Protein AF-0000000069954901 (afdb_homodimer)

Secondary structure (DSSP, 8-state):
-PPEEEE-TT-HHHHHHHHHHHHHT---EEEE--GGGTGGGSHHHHHH-TT--S-EEEETTEEEESHHHHHHHHHHHH-GGGHHHHS--SHHHHHHHHHHHHHIIIIIHHHHHHHHHHHHHS---S--HHHHHHHHHHHHHHHHHTTT-SSSSSSS--HHHHHHHHHHHHHTTTS---TTT-HHHHHHHHHHTTSHHIIIIIHHHHHHHHHHHHHHHHHHT-/-PPEEEE-TT-HHHHHHHHHHHHHT---EEEE--GGGTGGGSHHHHHH-TT--S-EEEETTEEEESHHHHHHHHHHHH-GGGHHHHS--SHHHHHHHHHHHHHIIIIIHHHHHHHHHHHHHS---S--HHHHHHHHHHHHHHHHHTTT-SSSSSSS--HHHHHHHHHHHHHTTTS---TTT-HHHHHHHHHHTTSHHIIIIIHHHHHHHHHHHHHHHHHHT-

Sequence (444 aa):
MAPLLFKIDLSPPANAVRMLADIIGLELELKDVEFLKEEHKSPEYMKLNPEGVVPTLVDDGFSLGESHAIMIYMVSKYGGDKSELLYPSDLRTRAVVNQVLFFDASVLFVKNKNISKATIFDGLKAPTERHLADLEEAFDMLERFLTRNSYVAADHLTIADLSISCTLTFSLLIKELDTEKHPRIDAWYKKMQQEPSYKKIAVPGRLAAKQTLDYFRQKNNQMAPLLFKIDLSPPANAVRMLADIIGLELELKDVEFLKEEHKSPEYMKLNPEGVVPTLVDDGFSLGESHAIMIYMVSKYGGDKSELLYPSDLRTRAVVNQVLFFDASVLFVKNKNISKATIFDGLKAPTERHLADLEEAFDMLERFLTRNSYVAADHLTIADLSISCTLTFSLLIKELDTEKHPRIDAWYKKMQQEPSYKKIAVPGRLAAKQTLDYFRQKNNQ

InterPro domains:
  IPR004045 Glutathione S-transferase, N-terminal [PF02798] (6-74)
  IPR004045 Glutathione S-transferase, N-terminal [PS50404] (1-82)
  IPR010987 Glutathione S-transferase, C-terminal-like [PS50405] (90-216)
  IPR036249 Thioredoxin-like superfamily [SSF52833] (4-88)
  IPR036282 Glutathione S-transferase, C-terminal domain superfamily [SSF47616] (73-201)
  IPR040079 Glutathione transferase family [SFLDS00019] (4-213)

Organism: Trichoplusia ni (NCBI:txid7111)

pLDDT: mean 97.93, std 1.49, range [88.75, 99.0]

Foldseek 3Di:
DAKEKEDDQLDLLSLLLQLLCVVQVGDYHYDYAPVVVLSLVDPVNCVLPVVSDDTWIDDPNHIDDDSVVSSLVCCVPRNVPCSCVAQNPPPQLNVLLVVLSVLLVPQLQVLLCVQLCCLQPVLDLADDPVSQVSNVVSLVVQLVCLVVELESRHVHHYSSRSSVLLSVLSVCLRPPDPCVSRVSCVNNNVVVCPDPSCVVRSVVSSVVNNVSSVVSSVVSVD/DAKEKEDDQLDLLSLLLVLLCVVQVGDYHYDYAPVVVLSLVDPVNCVLPVVSDDTWIDDPNHIDDDSVVSSLVCCVPRNVPCSCVAQNPPPQLNVLLVVLSVLLVPQLQVLLCVQLCCLQPVLDLADDPVSQVSNVVSLVVQLVCLVVELESRHVHHYSSRSSVLLSVLSVCLRPPDPCVSRVSCVNNNVVVCPDPSCVVRSVVSSVVNNVSSVVSSVVSVD

Nearest PDB structures (foldseek):
  7ebt-assembly2_B  TM=9.296E-01  e=6.807E-16  Aedes aegypti
  6tk8-assembly1_AAA-2  TM=8.566E-01  e=2.110E-12  Alopecurus myosuroides
  7odm-assembly1_AAA-2  TM=8.593E-01  e=6.344E-12  Alopecurus myosuroides
  4ri7-assembly1_B  TM=8.192E-01  e=2.436E-12  Populus tremula x Populus tremuloides
  6nv6-assembly2_B  TM=8.492E-01  e=1.357E-10  Xanthomonas citri pv. citri str. 306

Radius of gyration: 20.75 Å; Cα contacts (8 Å, |Δi|>4): 718; chains: 2; bounding box: 60×54×51 Å

Structure (mmCIF, N/CA/C/O backbone):
data_AF-0000000069954901-model_v1
#
loop_
_entity.id
_entity.type
_entity.pdbx_description
1 polymer 'Glutathione S-transferase 1-like'
#
loop_
_atom_site.group_PDB
_atom_site.id
_atom_site.type_symbol
_atom_site.label_atom_id
_atom_site.label_alt_id
_atom_site.label_comp_id
_atom_site.label_asym_id
_atom_site.label_entity_id
_atom_site.label_seq_id
_atom_site.pdbx_PDB_ins_code
_atom_site.Cartn_x
_atom_site.Cartn_y
_atom_site.Cartn_z
_atom_site.occupancy
_atom_site.B_iso_or_equiv
_atom_site.auth_seq_id
_atom_site.auth_comp_id
_atom_site.auth_asym_id
_atom_site.auth_atom_id
_atom_site.pdbx_PDB_model_num
ATOM 1 N N . MET A 1 1 ? 13.977 -26.375 5.211 1 89 1 MET A N 1
ATOM 2 C CA . MET A 1 1 ? 12.547 -26.594 5.418 1 89 1 MET A CA 1
ATOM 3 C C . MET A 1 1 ? 11.719 -25.641 4.562 1 89 1 MET A C 1
ATOM 5 O O . MET A 1 1 ? 12.133 -24.516 4.293 1 89 1 MET A O 1
ATOM 9 N N . ALA A 1 2 ? 10.617 -26.125 4.086 1 97.38 2 ALA A N 1
ATOM 10 C CA . ALA A 1 2 ? 9.734 -25.297 3.271 1 97.38 2 ALA A CA 1
ATOM 11 C C . ALA A 1 2 ? 9.141 -24.156 4.098 1 97.38 2 ALA A C 1
ATOM 13 O O . ALA A 1 2 ? 8.773 -24.359 5.258 1 97.38 2 ALA A O 1
ATOM 14 N N . PRO A 1 3 ? 9.094 -22.953 3.57 1 98.75 3 PRO A N 1
ATOM 15 C CA . PRO A 1 3 ? 8.43 -21.875 4.305 1 98.75 3 PRO A CA 1
ATOM 16 C C . PRO A 1 3 ? 6.969 -22.188 4.625 1 98.75 3 PRO A C 1
ATOM 18 O O . PRO A 1 3 ? 6.305 -22.891 3.863 1 98.75 3 PRO A O 1
ATOM 21 N N . LEU A 1 4 ? 6.527 -21.656 5.703 1 98.88 4 LEU A N 1
ATOM 22 C CA . LEU A 1 4 ? 5.145 -21.797 6.145 1 98.88 4 LEU A CA 1
ATOM 23 C C . LEU A 1 4 ? 4.336 -20.547 5.816 1 98.88 4 LEU A C 1
ATOM 25 O O . LEU A 1 4 ? 4.773 -19.422 6.09 1 98.88 4 LEU A O 1
ATOM 29 N N . LEU A 1 5 ? 3.189 -20.75 5.18 1 98.88 5 LEU A N 1
ATOM 30 C CA . LEU A 1 5 ? 2.291 -19.641 4.879 1 98.88 5 LEU A CA 1
ATOM 31 C C . LEU A 1 5 ? 0.964 -19.797 5.613 1 98.88 5 LEU A C 1
ATOM 33 O O . LEU A 1 5 ? 0.237 -20.766 5.387 1 98.88 5 LEU A O 1
ATOM 37 N N . PHE A 1 6 ? 0.677 -18.859 6.523 1 98.88 6 PHE A N 1
ATOM 38 C CA . PHE A 1 6 ? -0.659 -18.734 7.098 1 98.88 6 PHE A CA 1
ATOM 39 C C . PHE A 1 6 ? -1.603 -18.047 6.113 1 98.88 6 PHE A C 1
ATOM 41 O O . PHE A 1 6 ? -1.305 -16.953 5.613 1 98.88 6 PHE A O 1
ATOM 48 N N . LYS A 1 7 ? -2.729 -18.688 5.859 1 98.62 7 LYS A N 1
ATOM 49 C CA . LYS A 1 7 ? -3.604 -18.156 4.816 1 98.62 7 LYS A CA 1
ATOM 50 C C . LYS A 1 7 ? -5.051 -18.594 5.043 1 98.62 7 LYS A C 1
ATOM 52 O O . LYS A 1 7 ? -5.34 -19.344 5.973 1 98.62 7 LYS A O 1
ATOM 57 N N . ILE A 1 8 ? -5.938 -18 4.305 1 98 8 ILE A N 1
ATOM 58 C CA . ILE A 1 8 ? -7.277 -18.516 4.035 1 98 8 ILE A CA 1
ATOM 59 C C . ILE A 1 8 ? -7.539 -18.5 2.529 1 98 8 ILE A C 1
ATOM 61 O O . ILE A 1 8 ? -7.012 -17.656 1.808 1 98 8 ILE A O 1
ATOM 65 N N . ASP A 1 9 ? -8.328 -19.312 2.08 1 96.94 9 ASP A N 1
ATOM 66 C CA . ASP A 1 9 ? -8.438 -19.562 0.646 1 96.94 9 ASP A CA 1
ATOM 67 C C . ASP A 1 9 ? -9.109 -18.391 -0.067 1 96.94 9 ASP A C 1
ATOM 69 O O . ASP A 1 9 ? -8.797 -18.109 -1.226 1 96.94 9 ASP A O 1
ATOM 73 N N . LEU A 1 10 ? -10.023 -17.75 0.605 1 97.5 10 LEU A N 1
ATOM 74 C CA . LEU A 1 10 ? -10.789 -16.703 -0.067 1 97.5 10 LEU A CA 1
ATOM 75 C C . LEU A 1 10 ? -9.961 -15.43 -0.199 1 97.5 10 LEU A C 1
ATOM 77 O O . LEU A 1 10 ? -10.375 -14.492 -0.879 1 97.5 10 LEU A O 1
ATOM 81 N N . SER A 1 11 ? -8.781 -15.328 0.435 1 98.25 11 SER A N 1
ATOM 82 C CA . SER A 1 11 ? -7.988 -14.109 0.509 1 98.25 11 SER A CA 1
ATOM 83 C C . SER A 1 11 ? -7.234 -13.859 -0.793 1 98.25 11 SER A C 1
ATOM 85 O O . SER A 1 11 ? -6.328 -14.617 -1.147 1 98.25 11 SER A O 1
ATOM 87 N N . PRO A 1 12 ? -7.512 -12.742 -1.473 1 98.81 12 PRO A N 1
ATOM 88 C CA . PRO A 1 12 ? -6.762 -12.422 -2.689 1 98.81 12 PRO A CA 1
ATOM 89 C C . PRO A 1 12 ? -5.266 -12.242 -2.432 1 98.81 12 PRO A C 1
ATOM 91 O O . PRO A 1 12 ? -4.441 -12.797 -3.162 1 98.81 12 PRO A O 1
ATOM 94 N N . PRO A 1 13 ? -4.887 -11.531 -1.352 1 98.88 13 PRO A N 1
ATOM 95 C CA . PRO A 1 13 ? -3.457 -11.391 -1.07 1 98.88 13 PRO A CA 1
ATOM 96 C C . PRO A 1 13 ? -2.768 -12.734 -0.849 1 98.88 13 PRO A C 1
ATOM 98 O O . PRO A 1 13 ? -1.65 -12.945 -1.329 1 98.88 13 PRO A O 1
ATOM 101 N N . ALA A 1 14 ? -3.383 -13.633 -0.147 1 98.88 14 ALA A N 1
ATOM 102 C CA . ALA A 1 14 ? -2.789 -14.945 0.088 1 98.88 14 ALA A CA 1
ATOM 103 C C . ALA A 1 14 ? -2.66 -15.734 -1.215 1 98.88 14 ALA A C 1
ATOM 105 O O . ALA A 1 14 ? -1.68 -16.453 -1.419 1 98.88 14 ALA A O 1
ATOM 106 N N . ASN A 1 15 ? -3.664 -15.617 -2.049 1 98.94 15 ASN A N 1
ATOM 107 C CA . ASN A 1 15 ? -3.648 -16.328 -3.316 1 98.94 15 ASN A CA 1
ATOM 108 C C . ASN A 1 15 ? -2.564 -15.805 -4.25 1 98.94 15 ASN A C 1
ATOM 110 O O . ASN A 1 15 ? -1.961 -16.562 -5.008 1 98.94 15 ASN A O 1
ATOM 114 N N . ALA A 1 16 ? -2.338 -14.508 -4.25 1 98.94 16 ALA A N 1
ATOM 115 C CA . ALA A 1 16 ? -1.255 -13.938 -5.051 1 98.94 16 ALA A CA 1
ATOM 116 C C . ALA A 1 16 ? 0.095 -14.516 -4.637 1 98.94 16 ALA A C 1
ATOM 118 O O . ALA A 1 16 ? 0.918 -14.852 -5.488 1 98.94 16 ALA A O 1
ATOM 119 N N . VAL A 1 17 ? 0.329 -14.648 -3.311 1 98.94 17 VAL A N 1
ATOM 120 C CA . VAL A 1 17 ? 1.563 -15.227 -2.789 1 98.94 17 VAL A CA 1
ATOM 121 C C . VAL A 1 17 ? 1.688 -16.672 -3.242 1 98.94 17 VAL A C 1
ATOM 123 O O . VAL A 1 17 ? 2.76 -17.109 -3.678 1 98.94 17 VAL A O 1
ATOM 126 N N . ARG A 1 18 ? 0.613 -17.422 -3.182 1 98.94 18 ARG A N 1
ATOM 127 C CA . ARG A 1 18 ? 0.619 -18.828 -3.564 1 98.94 18 ARG A CA 1
ATOM 128 C C . ARG A 1 18 ? 0.845 -18.984 -5.066 1 98.94 18 ARG A C 1
ATOM 130 O O . ARG A 1 18 ? 1.522 -19.906 -5.5 1 98.94 18 ARG A O 1
ATOM 137 N N . MET A 1 19 ? 0.213 -18.078 -5.875 1 98.94 19 MET A N 1
ATOM 138 C CA . MET A 1 19 ? 0.464 -18.125 -7.312 1 98.94 19 MET A CA 1
ATOM 139 C C . MET A 1 19 ? 1.948 -17.922 -7.613 1 98.94 19 MET A C 1
ATOM 141 O O . MET A 1 19 ? 2.516 -18.641 -8.438 1 98.94 19 MET A O 1
ATOM 145 N N . LEU A 1 20 ? 2.566 -16.938 -6.941 1 98.94 20 LEU A N 1
ATOM 146 C CA . LEU A 1 20 ? 3.994 -16.719 -7.137 1 98.94 20 LEU A CA 1
ATOM 147 C C . LEU A 1 20 ? 4.793 -17.969 -6.781 1 98.94 20 LEU A C 1
ATOM 149 O O . LEU A 1 20 ? 5.68 -18.375 -7.531 1 98.94 20 LEU A O 1
ATOM 153 N N . ALA A 1 21 ? 4.504 -18.578 -5.621 1 98.94 21 ALA A N 1
ATOM 154 C CA . ALA A 1 21 ? 5.203 -19.781 -5.199 1 98.94 21 ALA A CA 1
ATOM 155 C C . ALA A 1 21 ? 5.102 -20.875 -6.262 1 98.94 21 ALA A C 1
ATOM 157 O O . ALA A 1 21 ? 6.094 -21.547 -6.578 1 98.94 21 ALA A O 1
ATOM 158 N N . ASP A 1 22 ? 3.928 -21.047 -6.766 1 98.88 22 ASP A N 1
ATOM 159 C CA . ASP A 1 22 ? 3.688 -22.047 -7.801 1 98.88 22 ASP A CA 1
ATOM 160 C C . ASP A 1 22 ? 4.543 -21.781 -9.039 1 98.88 22 ASP A C 1
ATOM 162 O O . ASP A 1 22 ? 5.164 -22.688 -9.578 1 98.88 22 ASP A O 1
ATOM 166 N N . ILE A 1 23 ? 4.617 -20.594 -9.5 1 98.81 23 ILE A N 1
ATOM 167 C CA . ILE A 1 23 ? 5.301 -20.203 -10.727 1 98.81 23 ILE A CA 1
ATOM 168 C C . ILE A 1 23 ? 6.809 -20.406 -10.562 1 98.81 23 ILE A C 1
ATOM 170 O O . ILE A 1 23 ? 7.48 -20.859 -11.492 1 98.81 23 ILE A O 1
ATOM 174 N N . ILE A 1 24 ? 7.344 -20.109 -9.375 1 98.69 24 ILE A N 1
ATOM 175 C CA . ILE A 1 24 ? 8.789 -20.172 -9.211 1 98.69 24 ILE A CA 1
ATOM 176 C C . ILE A 1 24 ? 9.188 -21.562 -8.695 1 98.69 24 ILE A C 1
ATOM 178 O O . ILE A 1 24 ? 10.359 -21.812 -8.438 1 98.69 24 ILE A O 1
ATOM 182 N N . GLY A 1 25 ? 8.188 -22.422 -8.414 1 98.5 25 GLY A N 1
ATOM 183 C CA . GLY A 1 25 ? 8.453 -23.781 -7.996 1 98.5 25 GLY A CA 1
ATOM 184 C C . GLY A 1 25 ? 8.836 -23.891 -6.531 1 98.5 25 GLY A C 1
ATOM 185 O O . GLY A 1 25 ? 9.602 -24.781 -6.152 1 98.5 25 GLY A O 1
ATOM 186 N N . LEU A 1 26 ? 8.383 -23 -5.707 1 98.75 26 LEU A N 1
ATOM 187 C CA . LEU A 1 26 ? 8.664 -23.016 -4.277 1 98.75 26 LEU A CA 1
ATOM 188 C C . LEU A 1 26 ? 7.578 -23.781 -3.52 1 98.75 26 LEU A C 1
ATOM 190 O O . LEU A 1 26 ? 6.406 -23.375 -3.553 1 98.75 26 LEU A O 1
ATOM 194 N N . GLU A 1 27 ? 7.895 -24.766 -2.902 1 98.5 27 GLU A N 1
ATOM 195 C CA . GLU A 1 27 ? 6.957 -25.484 -2.047 1 98.5 27 GLU A CA 1
ATOM 196 C C . GLU A 1 27 ? 6.688 -24.719 -0.757 1 98.5 27 GLU A C 1
ATOM 198 O O . GLU A 1 27 ? 7.617 -24.25 -0.104 1 98.5 27 GLU A O 1
ATOM 203 N N . LEU A 1 28 ? 5.434 -24.594 -0.429 1 98.81 28 LEU A N 1
ATOM 204 C CA . LEU A 1 28 ? 5.012 -23.969 0.82 1 98.81 28 LEU A CA 1
ATOM 205 C C . LEU A 1 28 ? 4.281 -24.969 1.711 1 98.81 28 LEU A C 1
ATOM 207 O O . LEU A 1 28 ? 3.508 -25.797 1.221 1 98.81 28 LEU A O 1
ATOM 211 N N . GLU A 1 29 ? 4.609 -24.906 2.957 1 98.81 29 GLU A N 1
ATOM 212 C CA . GLU A 1 29 ? 3.666 -25.453 3.934 1 98.81 29 GLU A CA 1
ATOM 213 C C . GLU A 1 29 ? 2.52 -24.484 4.191 1 98.81 29 GLU A C 1
ATOM 215 O O . GLU A 1 29 ? 2.75 -23.297 4.438 1 98.81 29 GLU A O 1
ATOM 220 N N . LEU A 1 30 ? 1.324 -24.969 4.062 1 98.69 30 LEU A N 1
ATOM 221 C CA . LEU A 1 30 ? 0.167 -24.094 4.195 1 98.69 30 LEU A CA 1
ATOM 222 C C . LEU A 1 30 ? -0.569 -24.359 5.504 1 98.69 30 LEU A C 1
ATOM 224 O O . LEU A 1 30 ? -0.759 -25.5 5.891 1 98.69 30 LEU A O 1
ATOM 228 N N . LYS A 1 31 ? -0.91 -23.375 6.195 1 98.44 31 LYS A N 1
ATOM 229 C CA . LYS A 1 31 ? -1.733 -23.453 7.398 1 98.44 31 LYS A CA 1
ATOM 230 C C . LYS A 1 31 ? -2.932 -22.516 7.301 1 98.44 31 LYS A C 1
ATOM 232 O O . LYS A 1 31 ? -2.766 -21.297 7.141 1 98.44 31 LYS A O 1
ATOM 237 N N . ASP A 1 32 ? -4.109 -23.047 7.402 1 98.31 32 ASP A N 1
ATOM 238 C CA . ASP A 1 32 ? -5.328 -22.25 7.414 1 98.31 32 ASP A CA 1
ATOM 239 C C . ASP A 1 32 ? -5.531 -21.562 8.766 1 98.31 32 ASP A C 1
ATOM 241 O O . ASP A 1 32 ? -5.34 -22.188 9.812 1 98.31 32 ASP A O 1
ATOM 245 N N . VAL A 1 33 ? -5.859 -20.312 8.703 1 97.88 33 VAL A N 1
ATOM 246 C CA . VAL A 1 33 ? -6.184 -19.547 9.898 1 97.88 33 VAL A CA 1
ATOM 247 C C . VAL A 1 33 ? -7.688 -19.578 10.148 1 97.88 33 VAL A C 1
ATOM 249 O O . VAL A 1 33 ? -8.477 -19.406 9.211 1 97.88 33 VAL A O 1
ATOM 252 N N . GLU A 1 34 ? -8.141 -19.844 11.391 1 95.88 34 GLU A N 1
ATOM 253 C CA . GLU A 1 34 ? -9.555 -19.75 11.758 1 95.88 34 GLU A CA 1
ATOM 254 C C . GLU A 1 34 ? -9.992 -18.297 11.891 1 95.88 34 GLU A C 1
ATOM 256 O O . GLU A 1 34 ? -10.195 -17.812 13.008 1 95.88 34 GLU A O 1
ATOM 261 N N . PHE A 1 35 ? -10.344 -17.75 10.844 1 91.31 35 PHE A N 1
ATOM 262 C CA . PHE A 1 35 ? -10.547 -16.312 10.734 1 91.31 35 PHE A CA 1
ATOM 263 C C . PHE A 1 35 ? -11.789 -15.875 11.5 1 91.31 35 PHE A C 1
ATOM 265 O O . PHE A 1 35 ? -11.781 -14.844 12.172 1 91.31 35 PHE A O 1
ATOM 272 N N . LEU A 1 36 ? -12.867 -16.641 11.422 1 89.62 36 LEU A N 1
ATOM 273 C CA . LEU A 1 36 ? -14.117 -16.281 12.086 1 89.62 36 LEU A CA 1
ATOM 274 C C . LEU A 1 36 ? -13.969 -16.375 13.602 1 89.62 36 LEU A C 1
ATOM 276 O O . LEU A 1 36 ? -14.727 -15.742 14.336 1 89.62 36 LEU A O 1
ATOM 280 N N . LYS A 1 37 ? -12.977 -17.172 14.102 1 93.88 37 LYS A N 1
ATOM 281 C CA . LYS A 1 37 ? -12.68 -17.266 15.531 1 93.88 37 LYS A CA 1
ATOM 282 C C . LYS A 1 37 ? -11.594 -16.266 15.93 1 93.88 37 LYS A C 1
ATOM 284 O O . LYS A 1 37 ? -11.094 -16.297 17.062 1 93.88 37 LYS A O 1
ATOM 289 N N . GLU A 1 38 ? -11.086 -15.508 14.945 1 93.69 38 GLU A N 1
ATOM 290 C CA . GLU A 1 38 ? -10.125 -14.422 15.125 1 93.69 38 GLU A CA 1
ATOM 291 C C . GLU A 1 38 ? -8.766 -14.961 15.562 1 93.69 38 GLU A C 1
ATOM 293 O O . GLU A 1 38 ? -8.086 -14.352 16.391 1 93.69 38 GLU A O 1
ATOM 298 N N . GLU A 1 39 ? -8.422 -16.094 15.07 1 96.75 39 GLU A N 1
ATOM 299 C CA . GLU A 1 39 ? -7.105 -16.672 15.352 1 96.75 39 GLU A CA 1
ATOM 300 C C . GLU A 1 39 ? -5.996 -15.688 14.969 1 96.75 39 GLU A C 1
ATOM 302 O O . GLU A 1 39 ? -4.961 -15.625 15.641 1 96.75 39 GLU A O 1
ATOM 307 N N . HIS A 1 40 ? -6.195 -14.891 13.93 1 95.75 40 HIS A N 1
ATOM 308 C CA . HIS A 1 40 ? -5.215 -13.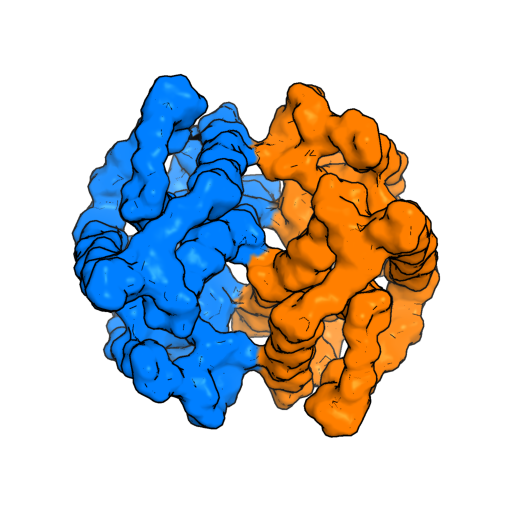93 13.438 1 95.75 40 HIS A CA 1
ATOM 309 C C . HIS A 1 40 ? -5.059 -12.758 14.398 1 95.75 40 HIS A C 1
ATOM 311 O O . HIS A 1 40 ? -4.184 -11.914 14.219 1 95.75 40 HIS A O 1
ATOM 317 N N . LYS A 1 41 ? -5.828 -12.742 15.461 1 95.81 41 LYS A N 1
ATOM 318 C CA . LYS A 1 41 ? -5.738 -11.688 16.469 1 95.81 41 LYS A CA 1
ATOM 319 C C . LYS A 1 41 ? -5.203 -12.234 17.781 1 95.81 41 LYS A C 1
ATOM 321 O O . LYS A 1 41 ? -5.062 -11.492 18.766 1 95.81 41 LYS A O 1
ATOM 326 N N . SER A 1 42 ? -4.906 -13.5 17.844 1 96.94 42 SER A N 1
ATOM 327 C CA . SER A 1 42 ? -4.336 -14.078 19.062 1 96.94 42 SER A CA 1
ATOM 328 C C . SER A 1 42 ? -2.961 -13.5 19.359 1 96.94 42 SER A C 1
ATOM 330 O O . SER A 1 42 ? -2.258 -13.055 18.453 1 96.94 42 SER A O 1
ATOM 332 N N . PRO A 1 43 ? -2.574 -13.508 20.625 1 96.06 43 PRO A N 1
ATOM 333 C CA . PRO A 1 43 ? -1.238 -13.023 20.984 1 96.06 43 PRO A CA 1
ATOM 334 C C . PRO A 1 43 ? -0.125 -13.75 20.234 1 96.06 43 PRO A C 1
ATOM 336 O O . PRO A 1 43 ? 0.855 -13.125 19.812 1 96.06 43 PRO A O 1
ATOM 339 N N . GLU A 1 44 ? -0.285 -15 20.047 1 96.38 44 GLU A N 1
ATOM 340 C CA . GLU A 1 44 ? 0.724 -15.789 19.359 1 96.38 44 GLU A CA 1
ATOM 341 C C . GLU A 1 44 ? 0.853 -15.367 17.891 1 96.38 44 GLU A C 1
ATOM 343 O O . GLU A 1 44 ? 1.964 -15.227 17.375 1 96.38 44 GLU A O 1
ATOM 348 N N . TYR A 1 45 ? -0.283 -15.195 17.234 1 97.62 45 TYR A N 1
ATOM 349 C CA . TYR A 1 45 ? -0.26 -14.789 15.836 1 97.62 45 TYR A CA 1
ATOM 350 C C . TYR A 1 45 ? 0.263 -13.367 15.688 1 97.62 45 TYR A C 1
ATOM 352 O O . TYR A 1 45 ? 1.003 -13.07 14.742 1 97.62 45 TYR A O 1
ATOM 360 N N . MET A 1 46 ? -0.081 -12.523 16.641 1 96.31 46 MET A N 1
ATOM 361 C CA . MET A 1 46 ? 0.31 -11.117 16.578 1 96.31 46 MET A CA 1
ATOM 362 C C . MET A 1 46 ? 1.814 -10.961 16.766 1 96.31 46 MET A C 1
ATOM 364 O O . MET A 1 46 ? 2.4 -9.961 16.344 1 96.31 46 MET A O 1
ATOM 368 N N . LYS A 1 47 ? 2.471 -11.906 17.344 1 95.56 47 LYS A N 1
ATOM 369 C CA . LYS A 1 47 ? 3.928 -11.914 17.438 1 95.56 47 LYS A CA 1
ATOM 370 C C . LYS A 1 47 ? 4.57 -12.18 16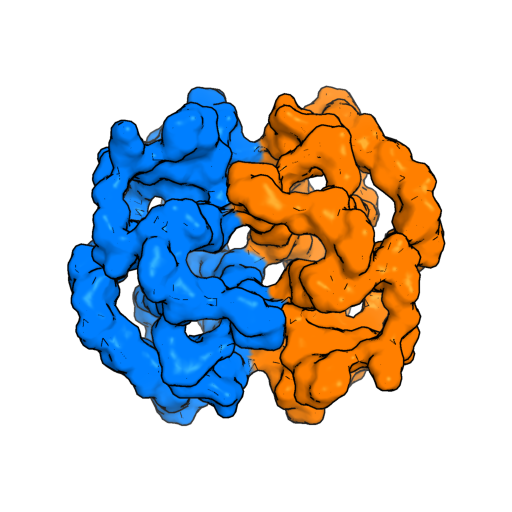.078 1 95.56 47 LYS A C 1
ATOM 372 O O . LYS A 1 47 ? 5.684 -11.719 15.812 1 95.56 47 LYS A O 1
ATOM 377 N N . LEU A 1 48 ? 3.832 -12.914 15.234 1 97.25 48 LEU A N 1
ATOM 378 C CA . LEU A 1 48 ? 4.324 -13.227 13.898 1 97.25 48 LEU A CA 1
ATOM 379 C C . LEU A 1 48 ? 4.086 -12.062 12.945 1 97.25 48 LEU A C 1
ATOM 381 O O . LEU A 1 48 ? 4.922 -11.773 12.086 1 97.25 48 LEU A O 1
ATOM 385 N N . ASN A 1 49 ? 2.975 -11.391 13.117 1 98.06 49 ASN A N 1
ATOM 386 C CA . ASN A 1 49 ? 2.523 -10.336 12.219 1 98.06 49 ASN A CA 1
ATOM 387 C C . ASN A 1 49 ? 1.913 -9.172 12.984 1 98.06 49 ASN A C 1
ATOM 389 O O . ASN A 1 49 ? 0.754 -9.234 13.398 1 98.06 49 ASN A O 1
ATOM 393 N N . PRO A 1 50 ? 2.619 -8.047 13.039 1 97.62 50 PRO A N 1
ATOM 394 C CA . PRO A 1 50 ? 2.166 -6.895 13.82 1 97.62 50 PRO A CA 1
ATOM 395 C C . PRO A 1 50 ? 0.795 -6.387 13.375 1 97.62 50 PRO A C 1
ATOM 397 O O . PRO A 1 50 ? 0.09 -5.742 14.156 1 97.62 50 PRO A O 1
ATOM 400 N N . GLU A 1 51 ? 0.387 -6.664 12.133 1 97.88 51 GLU A N 1
ATOM 401 C CA . GLU A 1 51 ? -0.89 -6.172 11.625 1 97.88 51 GLU A CA 1
ATOM 402 C C . GLU A 1 51 ? -2.016 -7.164 11.906 1 97.88 51 GLU A C 1
ATOM 404 O O . GLU A 1 51 ? -3.193 -6.824 11.789 1 97.88 51 GLU A O 1
ATOM 409 N N . GLY A 1 52 ? -1.689 -8.406 12.25 1 97.62 52 GLY A N 1
ATOM 410 C CA . GLY A 1 52 ? -2.695 -9.406 12.57 1 97.62 52 GLY A CA 1
ATOM 411 C C . GLY A 1 52 ? -3.621 -9.719 11.414 1 97.62 52 GLY A C 1
ATOM 412 O O . GLY A 1 52 ? -4.84 -9.789 11.586 1 97.62 52 GLY A O 1
ATOM 413 N N . VAL A 1 53 ? -3.023 -9.867 10.219 1 96.88 53 VAL A N 1
ATOM 414 C CA . VAL A 1 53 ? -3.785 -10.211 9.023 1 96.88 53 VAL A CA 1
ATOM 415 C C . VAL A 1 53 ? -3.139 -11.398 8.32 1 96.88 53 VAL A C 1
ATOM 417 O O . VAL A 1 53 ? -2.092 -11.891 8.75 1 96.88 53 VAL A O 1
ATOM 420 N N . VAL A 1 54 ? -3.777 -11.969 7.367 1 97.88 54 VAL A N 1
ATOM 421 C CA . VAL A 1 54 ? -3.197 -12.961 6.473 1 97.88 54 VAL A CA 1
ATOM 422 C C . VAL A 1 54 ? -2.92 -12.328 5.109 1 97.88 54 VAL A C 1
ATOM 424 O O . VAL A 1 54 ? -3.592 -11.375 4.715 1 97.88 54 VAL A O 1
ATOM 427 N N . PRO A 1 55 ? -1.953 -12.805 4.395 1 98.75 55 PRO A N 1
ATOM 428 C CA . PRO A 1 55 ? -1.067 -13.922 4.723 1 98.75 55 PRO A CA 1
ATOM 429 C C . PRO A 1 55 ? 0.073 -13.516 5.656 1 98.75 55 PRO A C 1
ATOM 431 O O . PRO A 1 55 ? 0.354 -12.328 5.812 1 98.75 55 PRO A O 1
ATOM 434 N N . THR A 1 56 ? 0.619 -14.477 6.34 1 98.88 56 THR A N 1
ATOM 435 C CA . THR A 1 56 ? 1.878 -14.367 7.07 1 98.88 56 THR A CA 1
ATOM 436 C C . THR A 1 56 ? 2.828 -15.492 6.676 1 98.88 56 THR A C 1
ATOM 438 O O . THR A 1 56 ? 2.441 -16.672 6.672 1 98.88 56 THR A O 1
ATOM 441 N N . LEU A 1 57 ? 4.047 -15.164 6.289 1 98.94 57 LEU A N 1
ATOM 442 C CA . LEU A 1 57 ? 5.078 -16.125 5.918 1 98.94 57 LEU A CA 1
ATOM 443 C C . LEU A 1 57 ? 6.059 -16.344 7.066 1 98.94 57 LEU A C 1
ATOM 445 O O . LEU A 1 57 ? 6.477 -15.391 7.719 1 98.94 57 LEU A O 1
ATOM 449 N N . VAL A 1 58 ? 6.371 -17.562 7.383 1 98.88 58 VAL A N 1
ATOM 450 C CA . VAL A 1 58 ? 7.48 -17.906 8.266 1 98.88 58 VAL A CA 1
ATOM 451 C C . VAL A 1 58 ? 8.523 -18.703 7.492 1 98.88 58 VAL A C 1
ATOM 453 O O . VAL A 1 58 ? 8.234 -19.797 6.996 1 98.88 58 VAL A O 1
ATOM 456 N N . ASP A 1 59 ? 9.711 -18.156 7.305 1 98.75 59 ASP A N 1
ATOM 457 C CA . ASP A 1 59 ? 10.805 -18.766 6.555 1 98.75 59 ASP A CA 1
ATOM 458 C C . ASP A 1 59 ? 12.086 -18.812 7.387 1 98.75 59 ASP A C 1
ATOM 460 O O . ASP A 1 59 ? 12.789 -17.797 7.508 1 98.75 59 ASP A O 1
ATOM 464 N N . ASP A 1 60 ? 12.469 -20 7.949 1 97.25 60 ASP A N 1
ATOM 465 C CA . ASP A 1 60 ? 13.688 -20.188 8.727 1 97.25 60 ASP A CA 1
ATOM 466 C C . ASP A 1 60 ? 13.758 -19.203 9.891 1 97.25 60 ASP A C 1
ATOM 468 O O . ASP A 1 60 ? 14.727 -18.453 10.023 1 97.25 60 ASP A O 1
ATOM 472 N N . GLY A 1 61 ? 12.672 -19.094 10.578 1 96.62 61 GLY A N 1
ATOM 473 C CA . GLY A 1 61 ? 12.625 -18.297 11.789 1 96.62 61 GLY A CA 1
ATOM 474 C C . GLY A 1 61 ? 12.305 -16.828 11.516 1 96.62 61 GLY A C 1
ATOM 475 O O . GLY A 1 61 ? 12.156 -16.031 12.445 1 96.62 61 GLY A O 1
ATOM 476 N N . PHE A 1 62 ? 12.203 -16.469 10.25 1 98.06 62 PHE A N 1
ATOM 477 C CA . PHE A 1 62 ? 11.852 -15.117 9.844 1 98.06 62 PHE A CA 1
ATOM 478 C C . PHE A 1 62 ? 10.367 -15.023 9.5 1 98.06 62 PHE A C 1
ATOM 480 O O . PHE A 1 62 ? 9.883 -15.742 8.625 1 98.06 62 PHE A O 1
ATOM 487 N N . SER A 1 63 ? 9.617 -14.164 10.227 1 98.62 63 SER A N 1
ATOM 488 C CA . SER A 1 63 ? 8.195 -13.969 9.961 1 98.62 63 SER A CA 1
ATOM 489 C C . SER A 1 63 ? 7.957 -12.664 9.211 1 98.62 63 SER A C 1
ATOM 491 O O . SER A 1 63 ? 8.586 -11.641 9.5 1 98.62 63 SER A O 1
ATOM 493 N N . LEU A 1 64 ? 7.113 -12.734 8.242 1 98.75 64 LEU A N 1
ATOM 494 C CA . LEU A 1 64 ? 6.828 -11.578 7.395 1 98.75 64 LEU A CA 1
ATOM 495 C C . LEU A 1 64 ? 5.352 -11.539 7.016 1 98.75 64 LEU A C 1
ATOM 497 O O . LEU A 1 64 ? 4.805 -12.516 6.508 1 98.75 64 LEU A O 1
ATOM 501 N N . GLY A 1 65 ? 4.734 -10.359 7.328 1 98.62 65 GLY A N 1
ATOM 502 C CA . GLY A 1 65 ? 3.393 -10.086 6.84 1 98.62 65 GLY A CA 1
ATOM 503 C C . GLY A 1 65 ? 3.377 -9.227 5.59 1 98.62 65 GLY A C 1
ATOM 504 O O . GLY A 1 65 ? 4.43 -8.93 5.027 1 98.62 65 GLY A O 1
ATOM 505 N N . GLU A 1 66 ? 2.197 -8.875 5.238 1 98.69 66 GLU A N 1
ATOM 506 C CA . GLU A 1 66 ? 1.992 -8.039 4.059 1 98.69 66 GLU A CA 1
ATOM 507 C C . GLU A 1 66 ? 2.34 -8.805 2.779 1 98.69 66 GLU A C 1
ATOM 509 O O . GLU A 1 66 ? 3.502 -9.133 2.547 1 98.69 66 GLU A O 1
ATOM 514 N N . SER A 1 67 ? 1.373 -9.039 1.939 1 98.88 67 SER A N 1
ATOM 515 C CA . SER A 1 67 ? 1.481 -9.961 0.815 1 98.88 67 SER A CA 1
ATOM 516 C C . SER A 1 67 ? 2.514 -9.477 -0.199 1 98.88 67 SER A C 1
ATOM 518 O O . SER A 1 67 ? 3.293 -10.273 -0.726 1 98.88 67 SER A O 1
ATOM 520 N N . HIS A 1 68 ? 2.566 -8.18 -0.458 1 98.94 68 HIS A N 1
ATOM 521 C CA . HIS A 1 68 ? 3.475 -7.668 -1.48 1 98.94 68 HIS A CA 1
ATOM 522 C C . HIS A 1 68 ? 4.922 -7.711 -1.002 1 98.94 68 HIS A C 1
ATOM 524 O O . HIS A 1 68 ? 5.828 -8 -1.784 1 98.94 68 HIS A O 1
ATOM 530 N N . ALA A 1 69 ? 5.145 -7.406 0.277 1 98.94 69 ALA A N 1
ATOM 531 C CA . ALA A 1 69 ? 6.469 -7.594 0.857 1 98.94 69 ALA A CA 1
ATOM 532 C C . ALA A 1 69 ? 6.898 -9.055 0.79 1 98.94 69 ALA A C 1
ATOM 534 O O . ALA A 1 69 ? 8.055 -9.359 0.473 1 98.94 69 ALA A O 1
ATOM 535 N N . ILE A 1 70 ? 5.977 -9.969 1.06 1 98.94 70 ILE A N 1
ATOM 536 C CA . ILE A 1 70 ? 6.234 -11.406 0.99 1 98.94 70 ILE A CA 1
ATOM 537 C C . ILE A 1 70 ? 6.617 -11.797 -0.436 1 98.94 70 ILE A C 1
ATOM 539 O O . ILE A 1 70 ? 7.59 -12.516 -0.649 1 98.94 70 ILE A O 1
ATOM 543 N N . MET A 1 71 ? 5.887 -11.297 -1.398 1 99 71 MET A N 1
ATOM 544 C CA . MET A 1 71 ? 6.137 -11.648 -2.793 1 99 71 MET A CA 1
ATOM 545 C C . MET A 1 71 ? 7.512 -11.164 -3.238 1 99 71 MET A C 1
ATOM 547 O O . MET A 1 71 ? 8.258 -11.906 -3.879 1 99 71 MET A O 1
ATOM 551 N N . ILE A 1 72 ? 7.836 -9.891 -2.898 1 98.94 72 ILE A N 1
ATOM 552 C CA . ILE A 1 72 ? 9.133 -9.336 -3.258 1 98.94 72 ILE A CA 1
ATOM 553 C C . ILE A 1 72 ? 10.242 -10.156 -2.605 1 98.94 72 ILE A C 1
ATOM 555 O O . ILE A 1 72 ? 11.227 -10.508 -3.256 1 98.94 72 ILE A O 1
ATOM 559 N N . TYR A 1 73 ? 10.055 -10.57 -1.332 1 98.94 73 TYR A N 1
ATOM 560 C CA . TYR A 1 73 ? 11.008 -11.391 -0.596 1 98.94 73 TYR A CA 1
ATOM 561 C C . TYR A 1 73 ? 11.172 -12.758 -1.252 1 98.94 73 TYR A C 1
ATOM 563 O O . TYR A 1 73 ? 12.297 -13.188 -1.535 1 98.94 73 TYR A O 1
ATOM 571 N N . MET A 1 74 ? 10.109 -13.43 -1.598 1 98.94 74 MET A N 1
ATOM 572 C CA . MET A 1 74 ? 10.109 -14.789 -2.131 1 98.94 74 MET A CA 1
ATOM 573 C C . MET A 1 74 ? 10.758 -14.836 -3.51 1 98.94 74 MET A C 1
ATOM 575 O O . MET A 1 74 ? 11.578 -15.711 -3.789 1 98.94 74 MET A O 1
ATOM 579 N N . VAL A 1 75 ? 10.383 -13.859 -4.359 1 98.88 75 VAL A N 1
ATOM 580 C CA . VAL A 1 75 ? 10.906 -13.891 -5.719 1 98.88 75 VAL A CA 1
ATOM 581 C C . VAL A 1 75 ? 12.398 -13.562 -5.703 1 98.88 75 VAL A C 1
ATOM 583 O O . VAL A 1 75 ? 13.164 -14.102 -6.5 1 98.88 75 VAL A O 1
ATOM 586 N N . SER A 1 76 ? 12.844 -12.68 -4.785 1 98.62 76 SER A N 1
ATOM 587 C CA . SER A 1 76 ? 14.25 -12.305 -4.672 1 98.62 76 SER A CA 1
ATOM 588 C C . SER A 1 76 ? 15.086 -13.453 -4.129 1 98.62 76 SER A C 1
ATOM 590 O O . SER A 1 76 ? 16.219 -13.656 -4.551 1 98.62 76 SER A O 1
ATOM 592 N N . LYS A 1 77 ? 14.555 -14.258 -3.207 1 98.56 77 LYS A N 1
ATOM 593 C CA . LYS A 1 77 ? 15.297 -15.32 -2.537 1 98.56 77 LYS A CA 1
ATOM 594 C C . LYS A 1 77 ? 15.234 -16.625 -3.328 1 98.56 77 LYS A C 1
ATOM 596 O O . LYS A 1 77 ? 16.234 -17.328 -3.467 1 98.56 77 LYS A O 1
ATOM 601 N N . TYR A 1 78 ? 14.078 -16.938 -3.895 1 98.69 78 TYR A N 1
ATOM 602 C CA . TYR A 1 78 ? 13.82 -18.281 -4.398 1 98.69 78 TYR A CA 1
ATOM 603 C C . TYR A 1 78 ? 13.516 -18.25 -5.891 1 98.69 78 TYR A C 1
ATOM 605 O O . TYR A 1 78 ? 13.367 -19.312 -6.516 1 98.69 78 TYR A O 1
ATOM 613 N N . GLY A 1 79 ? 13.453 -17.109 -6.504 1 98.44 79 GLY A N 1
ATOM 614 C CA . GLY A 1 79 ? 12.953 -16.969 -7.863 1 98.44 79 GLY A CA 1
ATOM 615 C C . GLY A 1 79 ? 13.906 -17.547 -8.898 1 98.44 79 GLY A C 1
ATOM 616 O O . GLY A 1 79 ? 13.492 -17.875 -10.016 1 98.44 79 GLY A O 1
ATOM 617 N N . GLY A 1 80 ? 15.258 -17.594 -8.578 1 97.69 80 GLY A N 1
ATOM 618 C CA . GLY A 1 80 ? 16.234 -18.078 -9.531 1 97.69 80 GLY A CA 1
ATOM 619 C C . GLY A 1 80 ? 16.234 -17.297 -10.836 1 97.69 80 GLY A C 1
ATOM 620 O O . GLY A 1 80 ? 16.281 -16.078 -10.836 1 97.69 80 GLY A O 1
ATOM 621 N N . ASP A 1 81 ? 16.109 -18 -11.93 1 96.5 81 ASP A N 1
ATOM 622 C CA . ASP A 1 81 ? 16.141 -17.422 -13.266 1 96.5 81 ASP A CA 1
ATOM 623 C C . ASP A 1 81 ? 14.883 -16.609 -13.555 1 96.5 81 ASP A C 1
ATOM 625 O O . ASP A 1 81 ? 14.859 -15.789 -14.469 1 96.5 81 ASP A O 1
ATOM 629 N N . LYS A 1 82 ? 13.883 -16.875 -12.812 1 98.31 82 LYS A N 1
ATOM 630 C CA . LYS A 1 82 ? 12.602 -16.219 -13.039 1 98.31 82 LYS A CA 1
ATOM 631 C C . LYS A 1 82 ? 12.547 -14.875 -12.328 1 98.31 82 LYS A C 1
ATOM 633 O O . LYS A 1 82 ? 11.664 -14.055 -12.602 1 98.31 82 LYS A O 1
ATOM 638 N N . SER A 1 83 ? 13.5 -14.633 -11.445 1 98.38 83 SER A N 1
ATOM 639 C CA . SER A 1 83 ? 13.492 -13.406 -10.648 1 98.38 83 SER A CA 1
ATOM 640 C C . SER A 1 83 ? 13.508 -12.172 -11.539 1 98.38 83 SER A C 1
ATOM 642 O O . SER A 1 83 ? 12.742 -11.227 -11.312 1 98.38 83 SER A O 1
ATOM 644 N N . GLU A 1 84 ? 14.383 -12.211 -12.531 1 98.38 84 GLU A N 1
ATOM 645 C CA . GLU A 1 84 ? 14.531 -11.047 -13.398 1 98.38 84 GLU A CA 1
ATOM 646 C C . GLU A 1 84 ? 13.266 -10.805 -14.219 1 98.38 84 GLU A C 1
ATOM 648 O O . GLU A 1 84 ? 12.914 -9.664 -14.508 1 98.38 84 GLU A O 1
ATOM 653 N N . LEU A 1 85 ? 12.609 -11.812 -14.562 1 98.38 85 LEU A N 1
ATOM 654 C CA . LEU A 1 85 ? 11.367 -11.703 -15.32 1 98.38 85 LEU A CA 1
ATOM 655 C C . LEU A 1 85 ? 10.242 -11.18 -14.438 1 98.38 85 LEU A C 1
ATOM 657 O O . LEU A 1 85 ? 9.516 -10.258 -14.82 1 98.38 85 LEU A O 1
ATOM 661 N N . LEU A 1 86 ? 10.094 -11.68 -13.281 1 98.88 86 LEU A N 1
ATOM 662 C CA . LEU A 1 86 ? 8.922 -11.453 -12.438 1 98.88 86 LEU A CA 1
ATOM 663 C C . LEU A 1 86 ? 9.078 -10.164 -11.633 1 98.88 86 LEU A C 1
ATOM 665 O O . LEU A 1 86 ? 8.078 -9.578 -11.211 1 98.88 86 LEU A O 1
ATOM 669 N N . TYR A 1 87 ? 10.273 -9.805 -11.367 1 98.88 87 TYR A N 1
ATOM 670 C CA . TYR A 1 87 ? 10.602 -8.586 -10.641 1 98.88 87 TYR A CA 1
ATOM 671 C C . TYR A 1 87 ? 11.883 -7.957 -11.18 1 98.88 87 TYR A C 1
ATOM 673 O O . TYR A 1 87 ? 12.93 -8.008 -10.531 1 98.88 87 TYR A O 1
ATOM 681 N N . PRO A 1 88 ? 11.727 -7.285 -12.328 1 98.56 88 PRO A N 1
ATOM 682 C CA . PRO A 1 88 ? 12.898 -6.855 -13.102 1 98.56 88 PRO A CA 1
ATOM 683 C C . PRO A 1 88 ? 13.805 -5.91 -12.32 1 98.56 88 PRO A C 1
ATOM 685 O O . PRO A 1 88 ? 13.32 -5.047 -11.586 1 98.56 88 PRO A O 1
ATOM 688 N N . SER A 1 89 ? 15.148 -6.008 -12.539 1 97.44 89 SER A N 1
ATOM 689 C CA . SER A 1 89 ? 16.125 -5.195 -11.828 1 97.44 89 SER A CA 1
ATOM 690 C C . SER A 1 89 ? 16.297 -3.828 -12.484 1 97.44 89 SER A C 1
ATOM 692 O O . SER A 1 89 ? 16.891 -2.92 -11.898 1 97.44 89 SER A O 1
ATOM 694 N N . ASP A 1 90 ? 15.773 -3.709 -13.742 1 98.19 90 ASP A N 1
ATOM 695 C CA . ASP A 1 90 ? 15.773 -2.391 -14.367 1 98.19 90 ASP A CA 1
ATOM 696 C C . ASP A 1 90 ? 15.047 -1.371 -13.492 1 98.19 90 ASP A C 1
ATOM 698 O O . ASP A 1 90 ? 13.898 -1.592 -13.094 1 98.19 90 ASP A O 1
ATOM 702 N N . LEU A 1 91 ? 15.711 -0.287 -13.242 1 98.12 91 LEU A N 1
ATOM 703 C CA . LEU A 1 91 ? 15.266 0.675 -12.242 1 98.12 91 LEU A CA 1
ATOM 704 C C . LEU A 1 91 ? 13.875 1.195 -12.57 1 98.12 91 LEU A C 1
ATOM 706 O O . LEU A 1 91 ? 13 1.243 -11.695 1 98.12 91 LEU A O 1
ATOM 710 N N . ARG A 1 92 ? 13.641 1.628 -13.773 1 98.38 92 ARG A N 1
ATOM 711 C CA . ARG A 1 92 ? 12.367 2.225 -14.164 1 98.38 92 ARG A CA 1
ATOM 712 C C . ARG A 1 92 ? 11.25 1.183 -14.164 1 98.38 92 ARG A C 1
ATOM 714 O O . ARG A 1 92 ? 10.164 1.434 -13.641 1 98.38 92 ARG A O 1
ATOM 721 N N . THR A 1 93 ? 11.523 -0.035 -14.727 1 98.62 93 THR A N 1
ATOM 722 C CA . THR A 1 93 ? 10.516 -1.088 -14.766 1 98.62 93 THR A CA 1
ATOM 723 C C . THR A 1 93 ? 10.133 -1.52 -13.352 1 98.62 93 THR A C 1
ATOM 725 O O . THR A 1 93 ? 8.945 -1.679 -13.047 1 98.62 93 THR A O 1
ATOM 728 N N . ARG A 1 94 ? 11.156 -1.666 -12.516 1 98.81 94 ARG A N 1
ATOM 729 C CA . ARG A 1 94 ? 10.883 -2.07 -11.141 1 98.81 94 ARG A CA 1
ATOM 730 C C . ARG A 1 94 ? 10.07 -1.011 -10.406 1 98.81 94 ARG A C 1
ATOM 732 O O . ARG A 1 94 ? 9.203 -1.34 -9.594 1 98.81 94 ARG A O 1
ATOM 739 N N . ALA A 1 95 ? 10.305 0.256 -10.664 1 98.88 95 ALA A N 1
ATOM 740 C CA . ALA A 1 95 ? 9.555 1.341 -10.047 1 98.88 95 ALA A CA 1
ATOM 741 C C . ALA A 1 95 ? 8.07 1.258 -10.406 1 98.88 95 ALA A C 1
ATOM 743 O O . ALA A 1 95 ? 7.207 1.468 -9.555 1 98.88 95 ALA A O 1
ATOM 744 N N . VAL A 1 96 ? 7.793 0.917 -11.617 1 98.81 96 VAL A N 1
ATOM 745 C CA . VAL A 1 96 ? 6.406 0.806 -12.055 1 98.81 96 VAL A CA 1
ATOM 746 C C . VAL A 1 96 ? 5.758 -0.418 -11.414 1 98.81 96 VAL A C 1
ATOM 748 O O . VAL A 1 96 ? 4.602 -0.365 -10.984 1 98.81 96 VAL A O 1
ATOM 751 N N . VAL A 1 97 ? 6.516 -1.531 -11.336 1 98.94 97 VAL A N 1
ATOM 752 C CA . VAL A 1 97 ? 6.004 -2.709 -10.648 1 98.94 97 VAL A CA 1
ATOM 753 C C . VAL A 1 97 ? 5.625 -2.342 -9.211 1 98.94 97 VAL A C 1
ATOM 755 O O . VAL A 1 97 ? 4.527 -2.658 -8.75 1 98.94 97 VAL A O 1
ATOM 758 N N . ASN A 1 98 ? 6.535 -1.63 -8.539 1 98.94 98 ASN A N 1
ATOM 759 C CA . ASN A 1 98 ? 6.262 -1.205 -7.168 1 98.94 98 ASN A CA 1
ATOM 760 C C . ASN A 1 98 ? 5.047 -0.288 -7.098 1 98.94 98 ASN A C 1
ATOM 762 O O . ASN A 1 98 ? 4.211 -0.43 -6.203 1 98.94 98 ASN A O 1
ATOM 766 N N . GLN A 1 99 ? 4.953 0.629 -7.996 1 98.94 99 GLN A N 1
ATOM 767 C CA . GLN A 1 99 ? 3.812 1.538 -8.039 1 98.94 99 GLN A CA 1
ATOM 768 C C . GLN A 1 99 ? 2.498 0.769 -8.102 1 98.94 99 GLN A C 1
ATOM 770 O O . GLN A 1 99 ? 1.549 1.091 -7.379 1 98.94 99 GLN A O 1
ATOM 775 N N . VAL A 1 100 ? 2.447 -0.232 -8.938 1 98.94 100 VAL A N 1
ATOM 776 C CA . VAL A 1 100 ? 1.222 -1 -9.133 1 98.94 100 VAL A CA 1
ATOM 777 C C . VAL A 1 100 ? 0.929 -1.836 -7.891 1 98.94 100 VAL A C 1
ATOM 779 O O . VAL A 1 100 ? -0.229 -1.994 -7.5 1 98.94 100 VAL A O 1
ATOM 782 N N . LEU A 1 101 ? 2 -2.389 -7.285 1 98.94 101 LEU A N 1
ATOM 783 C CA . LEU A 1 101 ? 1.801 -3.156 -6.059 1 98.94 101 LEU A CA 1
ATOM 784 C C . LEU A 1 101 ? 1.225 -2.275 -4.953 1 98.94 101 LEU A C 1
ATOM 786 O O . LEU A 1 101 ? 0.325 -2.697 -4.223 1 98.94 101 LEU A O 1
ATOM 790 N N . PHE A 1 102 ? 1.729 -1.061 -4.805 1 98.94 102 PHE A N 1
ATOM 791 C CA . PHE A 1 102 ? 1.196 -0.137 -3.811 1 98.94 102 PHE A CA 1
ATOM 792 C C . PHE A 1 102 ? -0.23 0.27 -4.16 1 98.94 102 PHE A C 1
ATOM 794 O O . PHE A 1 102 ? -1.065 0.448 -3.27 1 98.94 102 PHE A O 1
ATOM 801 N N . PHE A 1 103 ? -0.557 0.45 -5.445 1 98.94 103 PHE A N 1
ATOM 802 C CA . PHE A 1 103 ? -1.919 0.715 -5.895 1 98.94 103 PHE A CA 1
ATOM 803 C C . PHE A 1 103 ? -2.857 -0.408 -5.469 1 98.94 103 PHE A C 1
ATOM 805 O O . PHE A 1 103 ? -3.943 -0.152 -4.945 1 98.94 103 PHE A O 1
ATOM 812 N N . ASP A 1 104 ? -2.4 -1.6 -5.715 1 98.94 104 ASP A N 1
ATOM 813 C CA . ASP A 1 104 ? -3.229 -2.727 -5.297 1 98.94 104 ASP A CA 1
ATOM 814 C C . ASP A 1 104 ? -3.502 -2.686 -3.797 1 98.94 104 ASP A C 1
ATOM 816 O O . ASP A 1 104 ? -4.652 -2.773 -3.367 1 98.94 104 ASP A O 1
ATOM 820 N N . ALA A 1 105 ? -2.469 -2.512 -3.018 1 98.81 105 ALA A N 1
ATOM 821 C CA . ALA A 1 105 ? -2.553 -2.584 -1.562 1 98.81 105 ALA A CA 1
ATOM 822 C C . ALA A 1 105 ? -3.424 -1.46 -1.007 1 98.81 105 ALA A C 1
ATOM 824 O O . ALA A 1 105 ? -4.223 -1.679 -0.095 1 98.81 105 ALA A O 1
ATOM 825 N N . SER A 1 106 ? -3.26 -0.256 -1.581 1 98.69 106 SER A N 1
ATOM 826 C CA . SER A 1 106 ? -3.768 0.931 -0.9 1 98.69 106 SER A CA 1
ATOM 827 C C . SER A 1 106 ? -5.066 1.42 -1.536 1 98.69 106 SER A C 1
ATOM 829 O O . SER A 1 106 ? -5.777 2.238 -0.954 1 98.69 106 SER A O 1
ATOM 831 N N . VAL A 1 107 ? -5.383 0.919 -2.74 1 98.62 107 VAL A N 1
ATOM 832 C CA . VAL A 1 107 ? -6.566 1.421 -3.434 1 98.62 107 VAL A CA 1
ATOM 833 C C . VAL A 1 107 ? -7.512 0.264 -3.75 1 98.62 107 VAL A C 1
ATOM 835 O O . VAL A 1 107 ? -8.547 0.101 -3.096 1 98.62 107 VAL A O 1
ATOM 838 N N . LEU A 1 108 ? -7.07 -0.637 -4.605 1 98.81 108 LEU A N 1
ATOM 839 C CA . LEU A 1 108 ? -7.977 -1.662 -5.113 1 98.81 108 LEU A CA 1
ATOM 840 C C . LEU A 1 108 ? -8.375 -2.629 -4.004 1 98.81 108 LEU A C 1
ATOM 842 O O . LEU A 1 108 ? -9.562 -2.854 -3.766 1 98.81 108 LEU A O 1
ATOM 846 N N . PHE A 1 109 ? -7.418 -3.123 -3.273 1 98.88 109 PHE A N 1
ATOM 847 C CA . PHE A 1 109 ? -7.711 -4.113 -2.244 1 98.88 109 PHE A CA 1
ATOM 848 C C . PHE A 1 109 ? -8.469 -3.48 -1.081 1 98.88 109 PHE A C 1
ATOM 850 O O . PHE A 1 109 ? -9.344 -4.109 -0.487 1 98.88 109 PHE A O 1
ATOM 857 N N . VAL A 1 110 ? -8.125 -2.283 -0.736 1 98.44 110 VAL A N 1
ATOM 858 C CA . VAL A 1 110 ? -8.781 -1.593 0.366 1 98.44 110 VAL A CA 1
ATOM 859 C C . VAL A 1 110 ? -10.273 -1.468 0.075 1 98.44 110 VAL A C 1
ATOM 861 O O . VAL A 1 110 ? -11.109 -1.614 0.977 1 98.44 110 VAL A O 1
ATOM 864 N N . LYS A 1 111 ? -10.656 -1.151 -1.162 1 98.31 111 LYS A N 1
ATOM 865 C CA . LYS A 1 111 ? -12.062 -1.037 -1.53 1 98.31 111 LYS A CA 1
ATOM 866 C C . LYS A 1 111 ? -12.789 -2.369 -1.352 1 98.31 111 LYS A C 1
ATOM 868 O O . LYS A 1 111 ? -13.93 -2.402 -0.878 1 98.31 111 LYS A O 1
ATOM 873 N N . ASN A 1 112 ? -12.117 -3.465 -1.743 1 98.38 112 ASN A N 1
ATOM 874 C CA . ASN A 1 112 ? -12.664 -4.797 -1.521 1 98.38 112 ASN A CA 1
ATOM 875 C C . ASN A 1 112 ? -12.836 -5.094 -0.034 1 98.38 112 ASN A C 1
ATOM 877 O O . ASN A 1 112 ? -13.883 -5.578 0.391 1 98.38 112 ASN A O 1
ATOM 881 N N . LYS A 1 113 ? -11.836 -4.832 0.689 1 97.31 113 LYS A N 1
ATOM 882 C CA . LYS A 1 113 ? -11.805 -5.125 2.119 1 97.31 113 LYS A CA 1
ATOM 883 C C . LYS A 1 113 ? -12.906 -4.375 2.863 1 97.31 113 LYS A C 1
ATOM 885 O O . LYS A 1 113 ? -13.539 -4.926 3.766 1 97.31 113 LYS A O 1
ATOM 890 N N . ASN A 1 114 ? -13.125 -3.072 2.521 1 96.75 114 ASN A N 1
ATOM 891 C CA . ASN A 1 114 ? -14.172 -2.281 3.152 1 96.75 114 ASN A CA 1
ATOM 892 C C . ASN A 1 114 ? -15.547 -2.932 2.979 1 96.75 114 ASN A C 1
ATOM 894 O O . ASN A 1 114 ? -16.328 -2.982 3.924 1 96.75 114 ASN A O 1
ATOM 898 N N . ILE A 1 115 ? -15.797 -3.469 1.849 1 97.88 115 ILE A N 1
ATOM 899 C CA . ILE A 1 115 ? -17.094 -4.062 1.547 1 97.88 115 ILE A CA 1
ATOM 900 C C . ILE A 1 115 ? -17.203 -5.438 2.207 1 97.88 115 ILE A C 1
ATOM 902 O O . ILE A 1 115 ? -18.203 -5.75 2.852 1 97.88 115 ILE A O 1
ATOM 906 N N . SER A 1 116 ? -16.141 -6.242 2.092 1 97.25 116 SER A N 1
ATOM 907 C CA . SER A 1 116 ? -16.203 -7.602 2.617 1 97.25 116 SER A CA 1
ATOM 908 C C . SER A 1 116 ? -16.234 -7.605 4.141 1 97.25 116 SER A C 1
ATOM 910 O O . SER A 1 116 ? -16.969 -8.406 4.746 1 97.25 116 SER A O 1
ATOM 912 N N . LYS A 1 117 ? -15.477 -6.754 4.754 1 94.94 117 LYS A N 1
ATOM 913 C CA . LYS A 1 117 ? -15.516 -6.648 6.211 1 94.94 117 LYS A CA 1
ATOM 914 C C . LYS A 1 117 ? -16.906 -6.234 6.688 1 94.94 117 LYS A C 1
ATOM 916 O O . LYS A 1 117 ? -17.438 -6.793 7.652 1 94.94 117 LYS A O 1
ATOM 921 N N . ALA A 1 118 ? -17.484 -5.199 6.059 1 96.56 118 ALA A N 1
ATOM 922 C CA . ALA A 1 118 ? -18.812 -4.738 6.43 1 96.56 118 ALA A CA 1
ATOM 923 C C . ALA A 1 118 ? -19.844 -5.844 6.242 1 96.56 118 ALA A C 1
ATOM 925 O O . ALA A 1 118 ? -20.781 -5.98 7.043 1 96.56 118 ALA A O 1
ATOM 926 N N . THR A 1 119 ? -19.734 -6.629 5.195 1 97.38 119 THR A N 1
ATOM 927 C CA . THR A 1 119 ? -20.656 -7.719 4.906 1 97.38 119 THR A CA 1
ATOM 928 C C . THR A 1 119 ? -20.531 -8.828 5.949 1 97.38 119 THR A C 1
ATOM 930 O O . THR A 1 119 ? -21.531 -9.289 6.492 1 97.38 119 THR A O 1
ATOM 933 N N . ILE A 1 120 ? -19.297 -9.18 6.273 1 95.06 120 ILE A N 1
ATOM 934 C CA . ILE A 1 120 ? -19.031 -10.359 7.098 1 95.06 120 ILE A CA 1
ATOM 935 C C . ILE A 1 120 ? -19.219 -10.008 8.57 1 95.06 120 ILE A C 1
ATOM 937 O O . ILE A 1 120 ? -19.7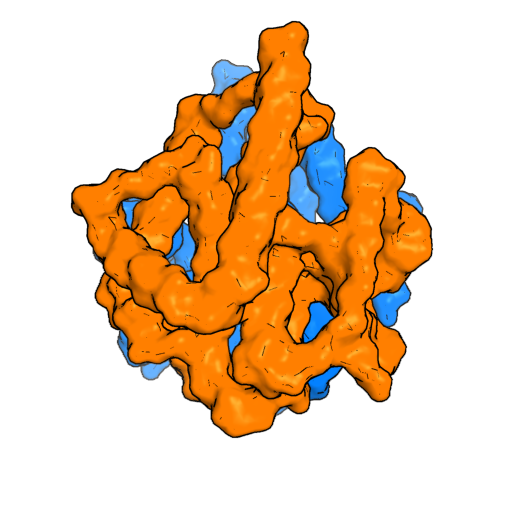81 -10.797 9.336 1 95.06 120 ILE A O 1
ATOM 941 N N . PHE A 1 121 ? -18.875 -8.766 8.984 1 93.19 121 PHE A N 1
ATOM 942 C CA . PHE A 1 121 ? -18.766 -8.5 10.414 1 93.19 121 PHE A CA 1
ATOM 943 C C . PHE A 1 121 ? -19.781 -7.441 10.844 1 93.19 121 PHE A C 1
ATOM 945 O O . PHE A 1 121 ? -20.094 -7.312 12.023 1 93.19 121 PHE A O 1
ATOM 952 N N . ASP A 1 122 ? -20.328 -6.621 9.852 1 94.56 122 ASP A N 1
ATOM 953 C CA . ASP A 1 122 ? -21.109 -5.469 10.273 1 94.56 122 ASP A CA 1
ATOM 954 C C . ASP A 1 122 ? -22.547 -5.566 9.75 1 94.56 122 ASP A C 1
ATOM 956 O O . ASP A 1 122 ? -23.297 -4.59 9.805 1 94.56 122 ASP A O 1
ATOM 960 N N . GLY A 1 123 ? -22.875 -6.621 9.125 1 97 123 GLY A N 1
ATOM 961 C CA . GLY A 1 123 ? -24.266 -6.867 8.75 1 97 123 GLY A CA 1
ATOM 962 C C . GLY A 1 123 ? -24.672 -6.16 7.473 1 97 123 GLY A C 1
ATOM 963 O O . GLY A 1 123 ? -25.859 -5.961 7.219 1 97 123 GLY A O 1
ATOM 964 N N . LEU A 1 124 ? -23.75 -5.77 6.641 1 97.44 124 LEU A N 1
ATOM 965 C CA . LEU A 1 124 ? -24.062 -5.113 5.375 1 97.44 124 LEU A CA 1
ATOM 966 C C . LEU A 1 124 ? -24.859 -6.039 4.469 1 97.44 124 LEU A C 1
ATOM 968 O O . LEU A 1 124 ? -24.438 -7.16 4.18 1 97.44 124 LEU A O 1
ATOM 972 N N . LYS A 1 125 ? -26.016 -5.555 4.039 1 97.06 125 LYS A N 1
ATOM 973 C CA . LYS A 1 125 ? -26.938 -6.375 3.256 1 97.06 125 LYS A CA 1
ATOM 974 C C . LYS A 1 125 ? -26.516 -6.418 1.788 1 97.06 125 LYS A C 1
ATOM 976 O O . LYS A 1 125 ? -26.688 -7.441 1.119 1 97.06 125 LYS A O 1
ATOM 981 N N . ALA A 1 126 ? -26.016 -5.375 1.299 1 96.88 126 ALA A N 1
ATOM 982 C CA . ALA A 1 126 ? -25.547 -5.219 -0.076 1 96.88 126 ALA A CA 1
ATOM 983 C C . ALA A 1 126 ? -24.625 -4.02 -0.207 1 96.88 126 ALA A C 1
ATOM 985 O O . ALA A 1 126 ? -24.656 -3.1 0.612 1 96.88 126 ALA A O 1
ATOM 986 N N . PRO A 1 127 ? -23.672 -4.098 -1.19 1 97.69 127 PRO A N 1
ATOM 987 C CA . PRO A 1 127 ? -22.859 -2.9 -1.411 1 97.69 127 PRO A CA 1
ATOM 988 C C . PRO A 1 127 ? -23.703 -1.65 -1.662 1 97.69 127 PRO A C 1
ATOM 990 O O . PRO A 1 127 ? -24.734 -1.722 -2.332 1 97.69 127 PRO A O 1
ATOM 993 N N . THR A 1 128 ? -23.25 -0.551 -1.093 1 97.25 128 THR A N 1
ATOM 994 C CA . THR A 1 128 ? -23.922 0.724 -1.307 1 97.25 128 THR A CA 1
ATOM 995 C C . THR A 1 128 ? -23.516 1.337 -2.643 1 97.25 128 THR A C 1
ATOM 997 O O . THR A 1 128 ? -22.562 0.869 -3.281 1 97.25 128 THR A O 1
ATOM 1000 N N . GLU A 1 129 ? -24.234 2.361 -3.074 1 97.5 129 GLU A N 1
ATOM 1001 C CA . GLU A 1 129 ? -23.859 3.1 -4.273 1 97.5 129 GLU A CA 1
ATOM 1002 C C . GLU A 1 129 ? -22.453 3.682 -4.148 1 97.5 129 GLU A C 1
ATOM 1004 O O . GLU A 1 129 ? -21.719 3.758 -5.133 1 97.5 129 GLU A O 1
ATOM 1009 N N . ARG A 1 130 ? -22.109 4.07 -2.945 1 95.69 130 ARG A N 1
ATOM 1010 C CA . ARG A 1 130 ? -20.781 4.613 -2.711 1 95.69 130 ARG A CA 1
ATOM 1011 C C . ARG A 1 130 ? -19.719 3.537 -2.873 1 95.69 130 ARG A C 1
ATOM 1013 O O . ARG A 1 130 ? -18.656 3.791 -3.441 1 95.69 130 ARG A O 1
ATOM 1020 N N . HIS A 1 131 ? -19.969 2.334 -2.344 1 97.69 131 HIS A N 1
ATOM 1021 C CA . HIS A 1 131 ? -19.062 1.208 -2.531 1 97.69 131 HIS A CA 1
ATOM 1022 C C . HIS A 1 131 ? -18.797 0.957 -4.012 1 97.69 131 HIS A C 1
ATOM 1024 O O . HIS A 1 131 ? -17.641 0.804 -4.418 1 97.69 131 HIS A O 1
ATOM 1030 N N . LEU A 1 132 ? -19.875 0.937 -4.758 1 98.38 132 LEU A N 1
ATOM 1031 C CA . LEU A 1 132 ? -19.797 0.619 -6.18 1 98.38 132 LEU A CA 1
ATOM 1032 C C . LEU A 1 132 ? -19.078 1.729 -6.941 1 98.38 132 LEU A C 1
ATOM 1034 O O . LEU A 1 132 ? -18.281 1.455 -7.852 1 98.38 132 LEU A O 1
ATOM 1038 N N . ALA A 1 133 ? -19.328 2.973 -6.578 1 97.81 133 ALA A N 1
ATOM 1039 C CA . ALA A 1 133 ? -18.641 4.109 -7.195 1 97.81 133 ALA A CA 1
ATOM 1040 C C . ALA A 1 133 ? -17.141 4.078 -6.906 1 97.81 133 ALA A C 1
ATOM 1042 O O . ALA A 1 133 ? -16.328 4.398 -7.773 1 97.81 133 ALA A O 1
ATOM 1043 N N . ASP A 1 134 ? -16.844 3.732 -5.703 1 97.38 134 ASP A N 1
ATOM 1044 C CA . ASP A 1 134 ? -15.43 3.627 -5.316 1 97.38 134 ASP A CA 1
ATOM 1045 C C . ASP A 1 134 ? -14.711 2.559 -6.137 1 97.38 134 ASP A C 1
ATOM 1047 O O . ASP A 1 134 ? -13.586 2.77 -6.59 1 97.38 134 ASP A O 1
ATOM 1051 N N . LEU A 1 135 ? -15.328 1.409 -6.301 1 98.56 135 LEU A N 1
ATOM 1052 C CA . LEU A 1 135 ? -14.742 0.344 -7.105 1 98.56 135 LEU A CA 1
ATOM 1053 C C . LEU A 1 135 ? -14.602 0.778 -8.562 1 98.56 135 LEU A C 1
ATOM 1055 O O . LEU A 1 135 ? -13.602 0.474 -9.211 1 98.56 135 LEU A O 1
ATOM 1059 N N . GLU A 1 136 ? -15.625 1.482 -9.078 1 98.62 136 GLU A N 1
ATOM 1060 C CA . GLU A 1 136 ? -15.562 1.998 -10.445 1 98.62 136 GLU A CA 1
ATOM 1061 C C . GLU A 1 136 ? -14.359 2.912 -10.641 1 98.62 136 GLU A C 1
ATOM 1063 O O . GLU A 1 136 ? -13.672 2.83 -11.656 1 98.62 136 GLU A O 1
ATOM 1068 N N . GLU A 1 137 ? -14.125 3.732 -9.68 1 97.88 137 GLU A N 1
ATOM 1069 C CA . GLU A 1 137 ? -12.977 4.629 -9.742 1 97.88 137 GLU A CA 1
ATOM 1070 C C . GLU A 1 137 ? -11.664 3.844 -9.781 1 97.88 137 GLU A C 1
ATOM 1072 O O . GLU A 1 137 ? -10.734 4.207 -10.508 1 97.88 137 GLU A O 1
ATOM 1077 N N . ALA A 1 138 ? -11.562 2.826 -8.984 1 98.69 138 ALA A N 1
ATOM 1078 C CA . ALA A 1 138 ? -10.367 1.985 -8.977 1 98.69 138 ALA A CA 1
ATOM 1079 C C . ALA A 1 138 ? -10.18 1.292 -10.328 1 98.69 138 ALA A C 1
ATOM 1081 O O . ALA A 1 138 ? -9.055 1.139 -10.797 1 98.69 138 ALA A O 1
ATOM 1082 N N . PHE A 1 139 ? -11.289 0.852 -10.945 1 98.88 139 PHE A N 1
ATOM 1083 C CA . PHE A 1 139 ? -11.219 0.267 -12.281 1 98.88 139 PHE A CA 1
ATOM 1084 C C . PHE A 1 139 ? -10.719 1.287 -13.289 1 98.88 139 PHE A C 1
ATOM 1086 O O . PHE A 1 139 ? -9.906 0.959 -14.156 1 98.88 139 PHE A O 1
ATOM 1093 N N . ASP A 1 140 ? -11.18 2.549 -13.156 1 98.62 140 ASP A N 1
ATOM 1094 C CA . ASP A 1 140 ? -10.703 3.611 -14.039 1 98.62 140 ASP A CA 1
ATOM 1095 C C . ASP A 1 140 ? -9.188 3.785 -13.922 1 98.62 140 ASP A C 1
ATOM 1097 O O . ASP A 1 140 ? -8.5 3.961 -14.93 1 98.62 140 ASP A O 1
ATOM 1101 N N . MET A 1 141 ? -8.688 3.752 -12.734 1 98.5 141 MET A N 1
ATOM 1102 C CA . MET A 1 141 ? -7.254 3.875 -12.508 1 98.5 141 MET A CA 1
ATOM 1103 C C . MET A 1 141 ? -6.5 2.715 -13.148 1 98.5 141 MET A C 1
ATOM 1105 O O . MET A 1 141 ? -5.504 2.926 -13.844 1 98.5 141 MET A O 1
ATOM 1109 N N . LEU A 1 142 ? -6.988 1.495 -12.891 1 98.81 142 LEU A N 1
ATOM 1110 C CA . LEU A 1 142 ? -6.344 0.319 -13.461 1 98.81 142 LEU A CA 1
ATOM 1111 C C . LEU A 1 142 ? -6.34 0.388 -14.984 1 98.81 142 LEU A C 1
ATOM 1113 O O . LEU A 1 142 ? -5.355 0.018 -15.625 1 98.81 142 LEU A O 1
ATOM 1117 N N . GLU A 1 143 ? -7.441 0.838 -15.547 1 98.75 143 GLU A N 1
ATOM 1118 C CA . GLU A 1 143 ? -7.535 1.019 -17 1 98.75 143 GLU A CA 1
ATOM 1119 C C . GLU A 1 143 ? -6.441 1.948 -17.5 1 98.75 143 GLU A C 1
ATOM 1121 O O . GLU A 1 143 ? -5.859 1.705 -18.562 1 98.75 143 GLU A O 1
ATOM 1126 N N . ARG A 1 144 ? -6.176 3.023 -16.766 1 97.94 144 ARG A N 1
ATOM 1127 C CA . ARG A 1 144 ? -5.145 3.979 -17.156 1 97.94 144 ARG A CA 1
ATOM 1128 C C . ARG A 1 144 ? -3.756 3.361 -17.047 1 97.94 144 ARG A C 1
ATOM 1130 O O . ARG A 1 144 ? -2.883 3.619 -17.875 1 97.94 144 ARG A O 1
ATOM 1137 N N . PHE A 1 145 ? -3.541 2.51 -16 1 97.94 145 PHE A N 1
ATOM 1138 C CA . PHE A 1 145 ? -2.277 1.79 -15.914 1 97.94 145 PHE A CA 1
ATOM 1139 C C . PHE A 1 145 ? -2.041 0.96 -17.172 1 97.94 145 PHE A C 1
ATOM 1141 O O . PHE A 1 145 ? -0.918 0.897 -17.672 1 97.94 145 PHE A O 1
ATOM 1148 N N . LEU A 1 146 ? -3.051 0.389 -17.672 1 98.44 146 LEU A N 1
ATOM 1149 C CA . LEU A 1 146 ? -2.973 -0.562 -18.766 1 98.44 146 LEU A CA 1
ATOM 1150 C C . LEU A 1 146 ? -2.854 0.163 -20.109 1 98.44 146 LEU A C 1
ATOM 1152 O O . LEU A 1 146 ? -2.75 -0.475 -21.156 1 98.44 146 LEU A O 1
ATOM 1156 N N . THR A 1 147 ? -2.842 1.497 -20.109 1 96.94 147 THR A N 1
ATOM 1157 C CA . THR A 1 147 ? -2.564 2.244 -21.344 1 96.94 147 THR A CA 1
ATOM 1158 C C . THR A 1 147 ? -1.067 2.262 -21.625 1 96.94 147 THR A C 1
ATOM 1160 O O . THR A 1 147 ? -0.655 2.541 -22.766 1 96.94 147 THR A O 1
ATOM 1163 N N . ARG A 1 148 ? -0.244 1.917 -20.641 1 93.75 148 ARG A N 1
ATOM 1164 C CA . ARG A 1 148 ? 1.196 2.133 -20.75 1 93.75 148 ARG A CA 1
ATOM 1165 C C . ARG A 1 148 ? 1.903 0.879 -21.25 1 93.75 148 ARG A C 1
ATOM 1167 O O . ARG A 1 148 ? 2.938 0.969 -21.922 1 93.75 148 ARG A O 1
ATOM 1174 N N . ASN A 1 149 ? 1.377 -0.273 -20.906 1 93.62 149 ASN A N 1
ATOM 1175 C CA . ASN A 1 149 ? 2.002 -1.559 -21.188 1 93.62 149 ASN A CA 1
ATOM 1176 C C . ASN A 1 149 ? 0.962 -2.633 -21.5 1 93.62 149 ASN A C 1
ATOM 1178 O O . ASN A 1 149 ? -0.226 -2.445 -21.219 1 93.62 149 ASN A O 1
ATOM 1182 N N . SER A 1 150 ? 1.44 -3.791 -22.016 1 96.06 150 SER A N 1
ATOM 1183 C CA . SER A 1 150 ? 0.547 -4.906 -22.312 1 96.06 150 SER A CA 1
ATOM 1184 C C . SER A 1 150 ? 0.156 -5.652 -21.047 1 96.06 150 SER A C 1
ATOM 1186 O O . SER A 1 150 ? -0.837 -6.383 -21.016 1 96.06 150 SER A O 1
ATOM 1188 N N . TYR A 1 151 ? 1.009 -5.559 -20.062 1 98.5 151 TYR A N 1
ATOM 1189 C CA . TYR A 1 151 ? 0.688 -5.98 -18.703 1 98.5 151 TYR A CA 1
ATOM 1190 C C . TYR A 1 151 ? 0.625 -4.785 -17.75 1 98.5 151 TYR A C 1
ATOM 1192 O O . TYR A 1 151 ? 0.851 -3.646 -18.172 1 98.5 151 TYR A O 1
ATOM 1200 N N . VAL A 1 152 ? 0.257 -4.973 -16.516 1 98.69 152 VAL A N 1
ATOM 1201 C CA . VAL A 1 152 ? -0.122 -3.85 -15.664 1 98.69 152 VAL A CA 1
ATOM 1202 C C . VAL A 1 152 ? 1.097 -2.971 -15.398 1 98.69 152 VAL A C 1
ATOM 1204 O O . VAL A 1 152 ? 0.964 -1.764 -15.18 1 98.69 152 VAL A O 1
ATOM 1207 N N . ALA A 1 153 ? 2.338 -3.605 -15.406 1 98.5 153 ALA A N 1
ATOM 1208 C CA . ALA A 1 153 ? 3.506 -2.816 -15.023 1 98.5 153 ALA A CA 1
ATOM 1209 C C . ALA A 1 153 ? 4.594 -2.893 -16.094 1 98.5 153 ALA A C 1
ATOM 1211 O O . ALA A 1 153 ? 5.559 -2.127 -16.062 1 98.5 153 ALA A O 1
ATOM 1212 N N . ALA A 1 154 ? 4.531 -3.852 -17 1 98.38 154 ALA A N 1
ATOM 1213 C CA . ALA A 1 154 ? 5.52 -4.102 -18.047 1 98.38 154 ALA A CA 1
ATOM 1214 C C . ALA A 1 154 ? 4.875 -4.766 -19.25 1 98.38 154 ALA A C 1
ATOM 1216 O O . ALA A 1 154 ? 3.65 -4.906 -19.312 1 98.38 154 ALA A O 1
ATOM 1217 N N . ASP A 1 155 ? 5.723 -5.074 -20.266 1 98 155 ASP A N 1
ATOM 1218 C CA . ASP A 1 155 ? 5.207 -5.75 -21.453 1 98 155 ASP A CA 1
ATOM 1219 C C . ASP A 1 155 ? 5.25 -7.266 -21.281 1 98 155 ASP A C 1
ATOM 1221 O O . ASP A 1 155 ? 5.168 -8.008 -22.266 1 98 155 ASP A O 1
ATOM 1225 N N . HIS A 1 156 ? 5.461 -7.715 -20.109 1 98.12 156 HIS A N 1
ATOM 1226 C CA . HIS A 1 156 ? 5.465 -9.125 -19.734 1 98.12 156 HIS A CA 1
ATOM 1227 C C . HIS A 1 156 ? 4.953 -9.312 -18.312 1 98.12 156 HIS A C 1
ATOM 1229 O O . HIS A 1 156 ? 4.758 -8.344 -17.578 1 98.12 156 HIS A O 1
ATOM 1235 N N . LEU A 1 157 ? 4.715 -10.547 -17.953 1 98.62 157 LEU A N 1
ATOM 1236 C CA . LEU A 1 157 ? 4.191 -10.922 -16.641 1 98.62 157 LEU A CA 1
ATOM 1237 C C . LEU A 1 157 ? 5.176 -10.547 -15.531 1 98.62 157 LEU A C 1
ATOM 1239 O O . LEU A 1 157 ? 6.371 -10.82 -15.641 1 98.62 157 LEU A O 1
ATOM 1243 N N . THR A 1 158 ? 4.742 -9.852 -14.547 1 98.94 158 THR A N 1
ATOM 1244 C CA . THR A 1 158 ? 5.484 -9.586 -13.32 1 98.94 158 THR A CA 1
ATOM 1245 C C . THR A 1 158 ? 4.645 -9.93 -12.094 1 98.94 158 THR A C 1
ATOM 1247 O O . THR A 1 158 ? 3.48 -10.32 -12.219 1 98.94 158 THR A O 1
ATOM 1250 N N . ILE A 1 159 ? 5.152 -9.773 -10.914 1 98.94 159 ILE A N 1
ATOM 1251 C CA . ILE A 1 159 ? 4.426 -10.047 -9.68 1 98.94 159 ILE A CA 1
ATOM 1252 C C . ILE A 1 159 ? 3.268 -9.062 -9.531 1 98.94 159 ILE A C 1
ATOM 1254 O O . ILE A 1 159 ? 2.293 -9.344 -8.828 1 98.94 159 ILE A O 1
ATOM 1258 N N . ALA A 1 160 ? 3.318 -7.883 -10.172 1 98.94 160 ALA A N 1
ATOM 1259 C CA . ALA A 1 160 ? 2.207 -6.934 -10.141 1 98.94 160 ALA A CA 1
ATOM 1260 C C . ALA A 1 160 ? 0.954 -7.535 -10.766 1 98.94 160 ALA A C 1
ATOM 1262 O O . ALA A 1 160 ? -0.158 -7.316 -10.281 1 98.94 160 ALA A O 1
ATOM 1263 N N . ASP A 1 161 ? 1.146 -8.289 -11.828 1 98.94 161 ASP A N 1
ATOM 1264 C CA . ASP A 1 161 ? 0.01 -8.922 -12.492 1 98.94 161 ASP A CA 1
ATOM 1265 C C . ASP A 1 161 ? -0.636 -9.977 -11.594 1 98.94 161 ASP A C 1
ATOM 1267 O O . ASP A 1 161 ? -1.861 -10.117 -11.57 1 98.94 161 ASP A O 1
ATOM 1271 N N . LEU A 1 162 ? 0.185 -10.734 -10.883 1 98.94 162 LEU A N 1
ATOM 1272 C CA . LEU A 1 162 ? -0.338 -11.75 -9.977 1 98.94 162 LEU A CA 1
ATOM 1273 C C . LEU A 1 162 ? -1.181 -11.117 -8.875 1 98.94 162 LEU A C 1
ATOM 1275 O O . LEU A 1 162 ? -2.287 -11.578 -8.594 1 98.94 162 LEU A O 1
ATOM 1279 N N . SER A 1 163 ? -0.67 -10.055 -8.312 1 98.94 163 SER A N 1
ATOM 1280 C CA . SER A 1 163 ? -1.368 -9.344 -7.25 1 98.94 163 SER A CA 1
ATOM 1281 C C . SER A 1 163 ? -2.686 -8.758 -7.75 1 98.94 163 SER A C 1
ATOM 1283 O O . SER A 1 163 ? -3.746 -9.031 -7.18 1 98.94 163 SER A O 1
ATOM 1285 N N . ILE A 1 164 ? -2.637 -7.988 -8.828 1 98.94 164 ILE A N 1
ATOM 1286 C CA . ILE A 1 164 ? -3.799 -7.281 -9.352 1 98.94 164 ILE A CA 1
ATOM 1287 C C . ILE A 1 164 ? -4.855 -8.289 -9.805 1 98.94 164 ILE A C 1
ATOM 1289 O O . ILE A 1 164 ? -6.051 -8.078 -9.586 1 98.94 164 ILE A O 1
ATOM 1293 N N . SER A 1 165 ? -4.461 -9.398 -10.438 1 98.88 165 SER A N 1
ATOM 1294 C CA . SER A 1 165 ? -5.441 -10.352 -10.953 1 98.88 165 SER A CA 1
ATOM 1295 C C . SER A 1 165 ? -6.242 -10.984 -9.828 1 98.88 165 SER A C 1
ATOM 1297 O O . SER A 1 165 ? -7.453 -11.164 -9.945 1 98.88 165 SER A O 1
ATOM 1299 N N . CYS A 1 166 ? -5.562 -11.328 -8.719 1 98.94 166 CYS A N 1
ATOM 1300 C CA . CYS A 1 166 ? -6.262 -11.906 -7.578 1 98.94 166 CYS A CA 1
ATOM 1301 C C . CYS A 1 166 ? -7.223 -10.898 -6.957 1 98.94 166 CYS A C 1
ATOM 1303 O O . CYS A 1 166 ? -8.359 -11.242 -6.625 1 98.94 166 CYS A O 1
ATOM 1305 N N . THR A 1 167 ? -6.785 -9.672 -6.812 1 98.94 167 THR A N 1
ATOM 1306 C CA . THR A 1 167 ? -7.625 -8.633 -6.223 1 98.94 167 THR A CA 1
ATOM 1307 C C . THR A 1 167 ? -8.812 -8.32 -7.129 1 98.94 167 THR A C 1
ATOM 1309 O O . THR A 1 167 ? -9.945 -8.18 -6.652 1 98.94 167 THR A O 1
ATOM 1312 N N . LEU A 1 168 ? -8.539 -8.219 -8.438 1 98.88 168 LEU A N 1
ATOM 1313 C CA . LEU A 1 168 ? -9.617 -7.938 -9.383 1 98.88 168 LEU A CA 1
ATOM 1314 C C . LEU A 1 168 ? -10.641 -9.062 -9.398 1 98.88 168 LEU A C 1
ATOM 1316 O O . LEU A 1 168 ? -11.844 -8.82 -9.5 1 98.88 168 LEU A O 1
ATOM 1320 N N . THR A 1 169 ? -10.148 -10.266 -9.344 1 98.5 169 THR A N 1
ATOM 1321 C CA . THR A 1 169 ? -11.016 -11.438 -9.289 1 98.5 169 THR A CA 1
ATOM 1322 C C . THR A 1 169 ? -12.039 -11.305 -8.164 1 98.5 169 THR A C 1
ATOM 1324 O O . THR A 1 169 ? -13.211 -11.641 -8.344 1 98.5 169 THR A O 1
ATOM 1327 N N . PHE A 1 170 ? -11.656 -10.82 -7.047 1 98.62 170 PHE A N 1
ATOM 1328 C CA . PHE A 1 170 ? -12.539 -10.586 -5.918 1 98.62 170 PHE A CA 1
ATOM 1329 C C . PHE A 1 170 ? -13.461 -9.406 -6.195 1 98.62 170 PHE A C 1
ATOM 1331 O O . PHE A 1 170 ? -14.664 -9.461 -5.902 1 98.62 170 PHE A O 1
ATOM 1338 N N . SER A 1 171 ? -12.961 -8.297 -6.75 1 98.81 171 SER A N 1
ATOM 1339 C CA . SER A 1 171 ? -13.742 -7.105 -7.066 1 98.81 171 SER A CA 1
ATOM 1340 C C . SER A 1 171 ? -14.938 -7.445 -7.949 1 98.81 171 SER A C 1
ATOM 1342 O O . SER A 1 171 ? -16.016 -6.879 -7.789 1 98.81 171 SER A O 1
ATOM 1344 N N . LEU A 1 172 ? -14.727 -8.383 -8.812 1 98.62 172 LEU A N 1
ATOM 1345 C CA . LEU A 1 172 ? -15.727 -8.711 -9.82 1 98.62 172 LEU A CA 1
ATOM 1346 C C . LEU A 1 172 ? -16.859 -9.547 -9.219 1 98.62 172 LEU A C 1
ATOM 1348 O O . LEU A 1 172 ? -17.906 -9.727 -9.844 1 98.62 172 LEU A O 1
ATOM 1352 N N . LEU A 1 173 ? -16.719 -10.055 -8 1 98.31 173 LEU A N 1
ATOM 1353 C CA . LEU A 1 173 ? -17.828 -10.648 -7.254 1 98.31 173 LEU A CA 1
ATOM 1354 C C . LEU A 1 173 ? -18.781 -9.578 -6.742 1 98.31 173 LEU A C 1
ATOM 1356 O O . LEU A 1 173 ? -19.922 -9.883 -6.383 1 98.31 173 LEU A O 1
ATOM 1360 N N . ILE A 1 174 ? -18.281 -8.352 -6.707 1 98.19 174 ILE A N 1
ATOM 1361 C CA . ILE A 1 174 ? -19.031 -7.262 -6.098 1 98.19 174 ILE A CA 1
ATOM 1362 C C . ILE A 1 174 ? -19.625 -6.363 -7.191 1 98.19 174 ILE A C 1
ATOM 1364 O O . ILE A 1 174 ? -20.781 -5.965 -7.117 1 98.19 174 ILE A O 1
ATOM 1368 N N . LYS A 1 175 ? -18.766 -6.09 -8.164 1 98.06 175 LYS A N 1
ATOM 1369 C CA . LYS A 1 175 ? -19.172 -5.207 -9.258 1 98.06 175 LYS A CA 1
ATOM 1370 C C . LYS A 1 175 ? -18.75 -5.781 -10.609 1 98.06 175 LYS A C 1
ATOM 1372 O O . LYS A 1 175 ? -17.578 -6.098 -10.82 1 98.06 175 LYS A O 1
ATOM 1377 N N . GLU A 1 176 ? -19.672 -5.891 -11.469 1 97.88 176 GLU A N 1
ATOM 1378 C CA . GLU A 1 176 ? -19.375 -6.363 -12.82 1 97.88 176 GLU A CA 1
ATOM 1379 C C . GLU A 1 176 ? -18.516 -5.359 -13.586 1 97.88 176 GLU A C 1
ATOM 1381 O O . GLU A 1 176 ? -18.719 -4.148 -13.469 1 97.88 176 GLU A O 1
ATOM 1386 N N . LEU A 1 177 ? -17.641 -5.871 -14.352 1 98.62 177 LEU A N 1
ATOM 1387 C CA . LEU A 1 177 ? -16.812 -5.02 -15.195 1 98.62 177 LEU A CA 1
ATOM 1388 C C . LEU A 1 177 ? -17.594 -4.504 -16.391 1 98.62 177 LEU A C 1
ATOM 1390 O O . LEU A 1 177 ? -18.219 -5.285 -17.125 1 98.62 177 LEU A O 1
ATOM 1394 N N . ASP A 1 178 ? -17.625 -3.197 -16.594 1 98.56 178 ASP A N 1
ATOM 1395 C CA . ASP A 1 178 ? -18.094 -2.621 -17.844 1 98.56 178 ASP A CA 1
ATOM 1396 C C . ASP A 1 178 ? -17.031 -2.723 -18.938 1 98.56 178 ASP A C 1
ATOM 1398 O O . ASP A 1 178 ? -16.172 -1.854 -19.047 1 98.56 178 ASP A O 1
ATOM 1402 N N . THR A 1 179 ? -17.094 -3.719 -19.797 1 98.31 179 THR A N 1
ATOM 1403 C CA . THR A 1 179 ? -16.031 -4.035 -20.75 1 98.31 179 THR A CA 1
ATOM 1404 C C . THR A 1 179 ? -15.93 -2.965 -21.828 1 98.31 179 THR A C 1
ATOM 1406 O O . THR A 1 179 ? -14.914 -2.857 -22.516 1 98.31 179 THR A O 1
ATOM 1409 N N . GLU A 1 180 ? -16.969 -2.189 -22.094 1 98.38 180 GLU A N 1
ATOM 1410 C CA . GLU A 1 180 ? -16.906 -1.075 -23.031 1 98.38 180 GLU A CA 1
ATOM 1411 C C . GLU A 1 180 ? -16.109 0.089 -22.453 1 98.38 180 GLU A C 1
ATOM 1413 O O . GLU A 1 180 ? -15.344 0.737 -23.172 1 98.38 180 GLU A O 1
ATOM 1418 N N . LYS A 1 181 ? -16.359 0.28 -21.156 1 98.44 181 LYS A N 1
ATOM 1419 C CA . LYS A 1 181 ? -15.648 1.363 -20.484 1 98.44 181 LYS A CA 1
ATOM 1420 C C . LYS A 1 181 ? -14.219 0.959 -20.141 1 98.44 181 LYS A C 1
ATOM 1422 O O . LYS A 1 181 ? -13.328 1.805 -20.094 1 98.44 181 LYS A O 1
ATOM 1427 N N . HIS A 1 182 ? -14.016 -0.281 -19.875 1 98.75 182 HIS A N 1
ATOM 1428 C CA . HIS A 1 182 ? -12.727 -0.798 -19.422 1 98.75 182 HIS A CA 1
ATOM 1429 C C . HIS A 1 182 ? -12.25 -1.931 -20.328 1 98.75 182 HIS A C 1
ATOM 1431 O O . HIS A 1 182 ? -12 -3.041 -19.859 1 98.75 182 HIS A O 1
ATOM 1437 N N . PRO A 1 183 ? -12 -1.619 -21.594 1 98.75 183 PRO A N 1
ATOM 1438 C CA . PRO A 1 183 ? -11.617 -2.67 -22.531 1 98.75 183 PRO A CA 1
ATOM 1439 C C . PRO A 1 183 ? -10.219 -3.225 -22.266 1 98.75 183 PRO A C 1
ATOM 1441 O O . PRO A 1 183 ? -9.945 -4.391 -22.562 1 98.75 183 PRO A O 1
ATOM 1444 N N . ARG A 1 184 ? -9.32 -2.41 -21.781 1 98.75 184 ARG A N 1
ATOM 1445 C CA . ARG A 1 184 ? -7.953 -2.869 -21.547 1 98.75 184 ARG A CA 1
ATOM 1446 C C . ARG A 1 184 ? -7.902 -3.818 -20.344 1 98.75 184 ARG A C 1
ATOM 1448 O O . ARG A 1 184 ? -7.152 -4.797 -20.359 1 98.75 184 ARG A O 1
ATOM 1455 N N . ILE A 1 185 ? -8.719 -3.527 -19.281 1 98.88 185 ILE A N 1
ATOM 1456 C CA . ILE A 1 185 ? -8.828 -4.461 -18.156 1 98.88 185 ILE A CA 1
ATOM 1457 C C . ILE A 1 185 ? -9.367 -5.801 -18.656 1 98.88 185 ILE A C 1
ATOM 1459 O O . ILE A 1 185 ? -8.852 -6.859 -18.297 1 98.88 185 ILE A O 1
ATOM 1463 N N . ASP A 1 186 ? -10.414 -5.715 -19.453 1 98.75 186 ASP A N 1
ATOM 1464 C CA . ASP A 1 186 ? -11.039 -6.934 -19.969 1 98.75 186 ASP A CA 1
ATOM 1465 C C . ASP A 1 186 ? -10.023 -7.801 -20.719 1 98.75 186 ASP A C 1
ATOM 1467 O O . ASP A 1 186 ? -9.93 -9 -20.469 1 98.75 186 ASP A O 1
ATOM 1471 N N . ALA A 1 187 ? -9.281 -7.23 -21.609 1 98.62 187 ALA A N 1
ATOM 1472 C CA . ALA A 1 187 ? -8.289 -7.953 -22.406 1 98.62 187 ALA A CA 1
ATOM 1473 C C . ALA A 1 187 ? -7.195 -8.531 -21.516 1 98.62 187 ALA A C 1
ATOM 1475 O O . ALA A 1 187 ? -6.816 -9.695 -21.656 1 98.62 187 ALA A O 1
ATOM 1476 N N . TRP A 1 188 ? -6.66 -7.727 -20.641 1 98.81 188 TRP A N 1
ATOM 1477 C CA . TRP A 1 188 ? -5.598 -8.141 -19.719 1 98.81 188 TRP A CA 1
ATOM 1478 C C . TRP A 1 188 ? -6.074 -9.266 -18.812 1 98.81 188 TRP A C 1
ATOM 1480 O O . TRP A 1 188 ? -5.352 -10.242 -18.594 1 98.81 188 TRP A O 1
ATOM 1490 N N . TYR A 1 189 ? -7.273 -9.094 -18.297 1 98.75 189 TYR A N 1
ATOM 1491 C CA . TYR A 1 189 ? -7.82 -10.078 -17.375 1 98.75 189 TYR A CA 1
ATOM 1492 C C . TYR A 1 189 ? -8.008 -11.43 -18.062 1 98.75 189 TYR A C 1
ATOM 1494 O O . TYR A 1 189 ? -7.734 -12.477 -17.469 1 98.75 189 TYR A O 1
ATOM 1502 N N . LYS A 1 190 ? -8.469 -11.461 -19.281 1 98.25 190 LYS A N 1
ATOM 1503 C CA . LYS A 1 190 ? -8.602 -12.688 -20.062 1 98.25 190 LYS A CA 1
ATOM 1504 C C . LYS A 1 190 ? -7.246 -13.367 -20.25 1 98.25 190 LYS A C 1
ATOM 1506 O O . LYS A 1 190 ? -7.152 -14.594 -20.203 1 98.25 190 LYS A O 1
ATOM 1511 N N . LYS A 1 191 ? -6.219 -12.594 -20.453 1 98.06 191 LYS A N 1
ATOM 1512 C CA . LYS A 1 191 ? -4.867 -13.133 -20.547 1 98.06 191 LYS A CA 1
ATOM 1513 C C . LYS A 1 191 ? -4.453 -13.789 -19.219 1 98.06 191 LYS A C 1
ATOM 1515 O O . LYS A 1 191 ? -3.877 -14.875 -19.219 1 98.06 191 LYS A O 1
ATOM 1520 N N . MET A 1 192 ? -4.77 -13.141 -18.109 1 98.56 192 MET A N 1
ATOM 1521 C CA . MET A 1 192 ? -4.402 -13.664 -16.797 1 98.56 192 MET A CA 1
ATOM 1522 C C . MET A 1 192 ? -5.148 -14.961 -16.5 1 98.56 192 MET A C 1
ATOM 1524 O O . MET A 1 192 ? -4.609 -15.852 -15.844 1 98.56 192 MET A O 1
ATOM 1528 N N . GLN A 1 193 ? -6.344 -15.07 -16.938 1 98.12 193 GLN A N 1
ATOM 1529 C CA . GLN A 1 193 ? -7.164 -16.25 -16.688 1 98.12 193 GLN A CA 1
ATOM 1530 C C . GLN A 1 193 ? -6.582 -17.484 -17.375 1 98.12 193 GLN A C 1
ATOM 1532 O O . GLN A 1 193 ? -6.938 -18.609 -17.047 1 98.12 193 GLN A O 1
ATOM 1537 N N . GLN A 1 194 ? -5.691 -17.312 -18.281 1 97.88 194 GLN A N 1
ATOM 1538 C CA . GLN A 1 194 ? -5.07 -18.422 -18.984 1 97.88 194 GLN A CA 1
ATOM 1539 C C . GLN A 1 194 ? -3.818 -18.906 -18.266 1 97.88 194 GLN A C 1
ATOM 1541 O O . GLN A 1 194 ? -3.297 -19.984 -18.562 1 97.88 194 GLN A O 1
ATOM 1546 N N . GLU A 1 195 ? -3.316 -18.141 -17.344 1 97.81 195 GLU A N 1
ATOM 1547 C CA . GLU A 1 195 ? -2.143 -18.531 -16.578 1 97.81 195 GLU A CA 1
ATOM 1548 C C . GLU A 1 195 ? -2.434 -19.781 -15.734 1 97.81 195 GLU A C 1
ATOM 1550 O O . GLU A 1 195 ? -3.389 -19.797 -14.953 1 97.81 195 GLU A O 1
ATOM 1555 N N . PRO A 1 196 ? -1.613 -20.812 -15.812 1 98.44 196 PRO A N 1
ATOM 1556 C CA . PRO A 1 196 ? -1.869 -22.062 -15.078 1 98.44 196 PRO A CA 1
ATOM 1557 C C . PRO A 1 196 ? -2.018 -21.828 -13.578 1 98.44 196 PRO A C 1
ATOM 1559 O O . PRO A 1 196 ? -2.898 -22.422 -12.945 1 98.44 196 PRO A O 1
ATOM 1562 N N . SER A 1 197 ? -1.219 -21.031 -13.016 1 98.56 197 SER A N 1
ATOM 1563 C CA . SER A 1 197 ? -1.283 -20.781 -11.578 1 98.56 197 SER A CA 1
ATOM 1564 C C . SER A 1 197 ? -2.576 -20.078 -11.195 1 98.56 197 SER A C 1
ATOM 1566 O O . SER A 1 197 ? -3.096 -20.281 -10.094 1 98.56 197 SER A O 1
ATOM 1568 N N . TYR A 1 198 ? -3.086 -19.188 -12.078 1 98.62 198 TYR A N 1
ATOM 1569 C CA . TYR A 1 198 ? -4.363 -18.531 -11.844 1 98.62 198 TYR A CA 1
ATOM 1570 C C . TYR A 1 198 ? -5.492 -19.547 -11.727 1 98.62 198 TYR A C 1
ATOM 1572 O O . TYR A 1 198 ? -6.289 -19.5 -10.789 1 98.62 198 TYR A O 1
ATOM 1580 N N . LYS A 1 199 ? -5.547 -20.484 -12.656 1 98.44 199 LYS A N 1
ATOM 1581 C CA . LYS A 1 199 ? -6.566 -21.531 -12.664 1 98.44 199 LYS A CA 1
ATOM 1582 C C . LYS A 1 199 ? -6.465 -22.422 -11.422 1 98.44 199 LYS A C 1
ATOM 1584 O O . LYS A 1 199 ? -7.48 -22.781 -10.828 1 98.44 199 LYS A O 1
ATOM 1589 N N . LYS A 1 200 ? -5.254 -22.672 -11.055 1 98.5 200 LYS A N 1
ATOM 1590 C CA . LYS A 1 200 ? -4.98 -23.594 -9.961 1 98.5 200 LYS A CA 1
ATOM 1591 C C . LYS A 1 200 ? -5.301 -22.969 -8.609 1 98.5 200 LYS A C 1
ATOM 1593 O O . LYS A 1 200 ? -5.742 -23.656 -7.684 1 98.5 200 LYS A O 1
ATOM 1598 N N . ILE A 1 201 ? -5.109 -21.641 -8.469 1 98.75 201 ILE A N 1
ATOM 1599 C CA . ILE A 1 201 ? -5.109 -21.047 -7.137 1 98.75 201 ILE A CA 1
ATOM 1600 C C . ILE A 1 201 ? -6.195 -19.984 -7.051 1 98.75 201 ILE A C 1
ATOM 1602 O O . ILE A 1 201 ? -7.031 -20 -6.145 1 98.75 201 ILE A O 1
ATOM 1606 N N . ALA A 1 202 ? -6.238 -19.016 -7.992 1 98.5 202 ALA A N 1
ATOM 1607 C CA . ALA A 1 202 ? -7.133 -17.875 -7.918 1 98.5 202 ALA A CA 1
ATOM 1608 C C . ALA A 1 202 ? -8.578 -18.281 -8.156 1 98.5 202 ALA A C 1
ATOM 1610 O O . ALA A 1 202 ? -9.5 -17.719 -7.559 1 98.5 202 ALA A O 1
ATOM 1611 N N . VAL A 1 203 ? -8.805 -19.281 -9.055 1 98.5 203 VAL A N 1
ATOM 1612 C CA . VAL A 1 203 ? -10.156 -19.703 -9.375 1 98.5 203 VAL A CA 1
ATOM 1613 C C . VAL A 1 203 ? -10.805 -20.344 -8.148 1 98.5 203 VAL A C 1
ATOM 1615 O O . VAL A 1 203 ? -11.891 -19.938 -7.727 1 98.5 203 VAL A O 1
ATOM 1618 N N . PRO A 1 204 ? -10.141 -21.344 -7.559 1 98.56 204 PRO A N 1
ATOM 1619 C CA . PRO A 1 204 ? -10.734 -21.875 -6.328 1 98.56 204 PRO A CA 1
ATOM 1620 C C . PRO A 1 204 ? -10.867 -20.812 -5.234 1 98.56 204 PRO A C 1
ATOM 1622 O O . PRO A 1 204 ? -11.812 -20.844 -4.445 1 98.56 204 PRO A O 1
ATOM 1625 N N . GLY A 1 205 ? -9.883 -19.875 -5.129 1 98.5 205 GLY A N 1
ATOM 1626 C CA . GLY A 1 205 ? -9.977 -18.781 -4.176 1 98.5 205 GLY A CA 1
ATOM 1627 C C . GLY A 1 205 ? -11.203 -17.922 -4.383 1 98.5 205 GLY A C 1
ATOM 1628 O O . GLY A 1 205 ? -11.875 -17.531 -3.418 1 98.5 205 GLY A O 1
ATOM 1629 N N . ARG A 1 206 ? -11.484 -17.625 -5.621 1 98.25 206 ARG A N 1
ATOM 1630 C CA . ARG A 1 206 ? -12.672 -16.844 -5.973 1 98.25 206 ARG A CA 1
ATOM 1631 C C . ARG A 1 206 ? -13.945 -17.562 -5.543 1 98.25 206 ARG A C 1
ATOM 1633 O O . ARG A 1 206 ? -14.883 -16.938 -5.055 1 98.25 206 ARG A O 1
ATOM 1640 N N . LEU A 1 207 ? -14 -18.875 -5.797 1 98.44 207 LEU A N 1
ATOM 1641 C CA . LEU A 1 207 ? -15.172 -19.656 -5.41 1 98.44 207 LEU A CA 1
ATOM 1642 C C . LEU A 1 207 ? -15.383 -19.609 -3.902 1 98.44 207 LEU A C 1
ATOM 1644 O O . LEU A 1 207 ? -16.516 -19.469 -3.436 1 98.44 207 LEU A O 1
ATOM 1648 N N . ALA A 1 208 ? -14.305 -19.719 -3.16 1 98.38 208 ALA A N 1
ATOM 1649 C CA . ALA A 1 208 ? -14.391 -19.641 -1.704 1 98.38 208 ALA A CA 1
ATOM 1650 C C . ALA A 1 208 ? -14.906 -18.266 -1.265 1 98.38 208 ALA A C 1
ATOM 1652 O O . ALA A 1 208 ? -15.734 -18.172 -0.352 1 98.38 208 ALA A O 1
ATOM 1653 N N . ALA A 1 209 ? -14.453 -17.234 -1.903 1 98.31 209 ALA A N 1
ATOM 1654 C CA . ALA A 1 209 ? -14.898 -15.883 -1.592 1 98.31 209 ALA A CA 1
ATOM 1655 C C . ALA A 1 209 ? -16.375 -15.703 -1.9 1 98.31 209 ALA A C 1
ATOM 1657 O O . ALA A 1 209 ? -17.125 -15.133 -1.101 1 98.31 209 ALA A O 1
ATOM 1658 N N . LYS A 1 210 ? -16.766 -16.172 -3.049 1 98.31 210 LYS A N 1
ATOM 1659 C CA . LYS A 1 210 ? -18.156 -16.078 -3.457 1 98.31 210 LYS A CA 1
ATOM 1660 C C . LYS A 1 210 ? -19.078 -16.781 -2.453 1 98.31 210 LYS A C 1
ATOM 1662 O O . LYS A 1 210 ? -20.109 -16.234 -2.061 1 98.31 210 LYS A O 1
ATOM 1667 N N . GLN A 1 211 ? -18.703 -17.953 -2.082 1 98.19 211 GLN A N 1
ATOM 1668 C CA . GLN A 1 211 ? -19.5 -18.734 -1.141 1 98.19 211 GLN A CA 1
ATOM 1669 C C . GLN A 1 211 ? -19.625 -18.016 0.2 1 98.19 211 GLN A C 1
ATOM 1671 O O . GLN A 1 211 ? -20.703 -17.984 0.794 1 98.19 211 GLN A O 1
ATOM 1676 N N . THR A 1 212 ? -18.547 -17.484 0.641 1 97.44 212 THR A N 1
ATOM 1677 C CA . THR A 1 212 ? -18.531 -16.781 1.923 1 97.44 212 THR A CA 1
ATOM 1678 C C . THR A 1 212 ? -19.391 -15.523 1.858 1 97.44 212 THR A C 1
ATOM 1680 O O . THR A 1 212 ? -20.219 -15.281 2.734 1 97.44 212 THR A O 1
ATOM 1683 N N . LEU A 1 213 ? -19.203 -14.695 0.838 1 97.25 213 LEU A N 1
ATOM 1684 C CA . LEU A 1 213 ? -19.969 -13.461 0.698 1 97.25 213 LEU A CA 1
ATOM 1685 C C . LEU A 1 213 ? -21.453 -13.758 0.55 1 97.25 213 LEU A C 1
ATOM 1687 O O . LEU A 1 213 ? -22.281 -13.078 1.157 1 97.25 213 LEU A O 1
ATOM 1691 N N . ASP A 1 214 ? -21.766 -14.781 -0.257 1 97.19 214 ASP A N 1
ATOM 1692 C CA . ASP A 1 214 ? -23.172 -15.156 -0.445 1 97.19 214 ASP A CA 1
ATOM 1693 C C . ASP A 1 214 ? -23.812 -15.586 0.876 1 97.19 214 ASP A C 1
ATOM 1695 O O . ASP A 1 214 ? -24.953 -15.227 1.163 1 97.19 214 ASP A O 1
ATOM 1699 N N . TYR A 1 215 ? -23.078 -16.359 1.611 1 97.56 215 TYR A N 1
ATOM 1700 C CA . TYR A 1 215 ? -23.578 -16.812 2.9 1 97.56 215 TYR A CA 1
ATOM 1701 C C . TYR A 1 215 ? -23.938 -15.641 3.803 1 97.56 215 TYR A C 1
ATOM 1703 O O . TYR A 1 215 ? -25.031 -15.578 4.348 1 97.56 215 TYR A O 1
ATOM 1711 N N . PHE A 1 216 ? -23.078 -14.711 3.955 1 97.19 216 PHE A N 1
ATOM 1712 C CA . PHE A 1 216 ? -23.297 -13.609 4.891 1 97.19 216 PHE A CA 1
ATOM 1713 C C . PHE A 1 216 ? -24.328 -12.641 4.348 1 97.19 216 PHE A C 1
ATOM 1715 O O . PHE A 1 216 ? -25.094 -12.047 5.117 1 97.19 216 PHE A O 1
ATOM 1722 N N . ARG A 1 217 ? -24.344 -12.461 3.043 1 96.69 217 ARG A N 1
ATOM 1723 C CA . ARG A 1 217 ? -25.391 -11.625 2.463 1 96.69 217 ARG A CA 1
ATOM 1724 C C . ARG A 1 217 ? -26.781 -12.203 2.736 1 96.69 217 ARG A C 1
ATOM 1726 O O . ARG A 1 217 ? -27.703 -11.469 3.076 1 96.69 217 ARG A O 1
ATOM 1733 N N . GLN A 1 218 ? -26.875 -13.508 2.539 1 97.38 218 GLN A N 1
ATOM 1734 C CA . GLN A 1 218 ? -28.141 -14.172 2.83 1 97.38 218 GLN A CA 1
ATOM 1735 C C . GLN A 1 218 ? -28.5 -14.039 4.309 1 97.38 218 GLN A C 1
ATOM 1737 O O . GLN A 1 218 ? -29.656 -13.742 4.645 1 97.38 218 GLN A O 1
ATOM 1742 N N . LYS A 1 219 ? -27.547 -14.242 5.137 1 97.38 219 LYS A N 1
ATOM 1743 C CA . LYS A 1 219 ? -27.766 -14.133 6.574 1 97.38 219 LYS A CA 1
ATOM 1744 C C . LYS A 1 219 ? -28.203 -12.719 6.961 1 97.38 219 LYS A C 1
ATOM 1746 O O . LYS A 1 219 ? -29.094 -12.547 7.789 1 97.38 219 LYS A O 1
ATOM 1751 N N . ASN A 1 220 ? -27.562 -11.68 6.34 1 97.31 220 ASN A N 1
ATOM 1752 C CA . ASN A 1 220 ? -27.812 -10.281 6.676 1 97.31 220 ASN A CA 1
ATOM 1753 C C . ASN A 1 220 ? -29.188 -9.828 6.207 1 97.31 220 ASN A C 1
ATOM 1755 O O . ASN A 1 220 ? -29.703 -8.82 6.684 1 97.31 220 ASN A O 1
ATOM 1759 N N . ASN A 1 221 ? -29.766 -10.469 5.305 1 96.44 221 ASN A N 1
ATOM 1760 C CA . ASN A 1 221 ? -31.062 -10.094 4.746 1 96.44 221 ASN A CA 1
ATOM 1761 C C . ASN A 1 221 ? -32.219 -10.852 5.41 1 96.44 221 ASN A C 1
ATOM 1763 O O . ASN A 1 221 ? -33.375 -10.68 5.039 1 96.44 221 ASN A O 1
ATOM 1767 N N . GLN A 1 222 ? -32.031 -11.734 6.332 1 92.81 222 GLN A N 1
ATOM 1768 C CA . GLN A 1 222 ? -33.031 -12.391 7.137 1 92.81 222 GLN A CA 1
ATOM 1769 C C . GLN A 1 222 ? -33.375 -11.555 8.367 1 92.81 222 GLN A C 1
ATOM 1771 O O . GLN A 1 222 ? -32.562 -10.812 8.883 1 92.81 222 GLN A O 1
ATOM 1776 N N . MET B 1 1 ? 19.219 17.25 -15.727 1 88.75 1 MET B N 1
ATOM 1777 C CA . MET B 1 1 ? 18.203 18.125 -15.156 1 88.75 1 MET B CA 1
ATOM 1778 C C . MET B 1 1 ? 17.641 17.547 -13.859 1 88.75 1 MET B C 1
ATOM 1780 O O . MET B 1 1 ? 17.562 16.328 -13.703 1 88.75 1 MET B O 1
ATOM 1784 N N . ALA B 1 2 ? 17.344 18.406 -12.938 1 97.38 2 ALA B N 1
ATOM 1785 C CA . ALA B 1 2 ? 16.781 17.969 -11.664 1 97.38 2 ALA B CA 1
ATOM 1786 C C . ALA B 1 2 ? 15.398 17.375 -11.852 1 97.38 2 ALA B C 1
ATOM 1788 O O . ALA B 1 2 ? 14.594 17.891 -12.641 1 97.38 2 ALA B O 1
ATOM 1789 N N . PRO B 1 3 ? 15.086 16.25 -11.219 1 98.75 3 PRO B N 1
ATOM 1790 C CA . PRO B 1 3 ? 13.727 15.727 -11.305 1 98.75 3 PRO B CA 1
ATOM 1791 C C . PRO B 1 3 ? 12.672 16.719 -10.82 1 98.75 3 PRO B C 1
ATOM 1793 O O . PRO B 1 3 ? 12.953 17.531 -9.938 1 98.75 3 PRO B O 1
ATOM 1796 N N . LEU B 1 4 ? 11.539 16.625 -11.398 1 98.88 4 LEU B N 1
ATOM 1797 C CA . LEU B 1 4 ? 10.398 17.469 -11.031 1 98.88 4 LEU B CA 1
ATOM 1798 C C . LEU B 1 4 ? 9.43 16.703 -10.141 1 98.88 4 LEU B C 1
ATOM 1800 O O . LEU B 1 4 ? 9.062 15.562 -10.438 1 98.88 4 LEU B O 1
ATOM 1804 N N . LEU B 1 5 ? 9.07 17.312 -9.023 1 98.88 5 LEU B N 1
ATOM 1805 C CA . LEU B 1 5 ? 8.086 16.719 -8.125 1 98.88 5 LEU B CA 1
ATOM 1806 C C . LEU B 1 5 ? 6.836 17.578 -8.031 1 98.88 5 LEU B C 1
ATOM 1808 O O . LEU B 1 5 ? 6.902 18.734 -7.594 1 98.88 5 LEU B O 1
ATOM 1812 N N . PHE B 1 6 ? 5.707 17.031 -8.492 1 98.88 6 PHE B N 1
ATOM 1813 C CA . PHE B 1 6 ? 4.402 17.625 -8.219 1 98.88 6 PHE B CA 1
ATOM 1814 C C . PHE B 1 6 ? 3.953 17.312 -6.797 1 98.88 6 PHE B C 1
ATOM 1816 O O . PHE B 1 6 ? 3.926 16.156 -6.383 1 98.88 6 PHE B O 1
ATOM 1823 N N . LYS B 1 7 ? 3.607 18.359 -6.062 1 98.62 7 LYS B N 1
ATOM 1824 C CA . LYS B 1 7 ? 3.316 18.156 -4.648 1 98.62 7 LYS B CA 1
ATOM 1825 C C . LYS B 1 7 ? 2.375 19.234 -4.117 1 98.62 7 LYS B C 1
ATOM 1827 O O . LYS B 1 7 ? 2.027 20.172 -4.84 1 98.62 7 LYS B O 1
ATOM 1832 N N . ILE B 1 8 ? 1.876 19.016 -2.936 1 98 8 ILE B N 1
ATOM 1833 C CA . ILE B 1 8 ? 1.323 20.047 -2.061 1 98 8 ILE B CA 1
ATOM 1834 C C . ILE B 1 8 ? 1.952 19.938 -0.673 1 98 8 ILE B C 1
ATOM 1836 O O . ILE B 1 8 ? 2.32 18.844 -0.236 1 98 8 ILE B O 1
ATOM 1840 N N . ASP B 1 9 ? 2.018 20.953 0.001 1 96.88 9 ASP B N 1
ATOM 1841 C CA . ASP B 1 9 ? 2.836 21.016 1.209 1 96.88 9 ASP B CA 1
ATOM 1842 C C . ASP B 1 9 ? 2.209 20.188 2.338 1 96.88 9 ASP B C 1
ATOM 1844 O O . ASP B 1 9 ? 2.92 19.641 3.174 1 96.88 9 ASP B O 1
ATOM 1848 N N . LEU B 1 10 ? 0.906 20.156 2.373 1 97.5 10 LEU B N 1
ATOM 1849 C CA . LEU B 1 10 ? 0.249 19.5 3.498 1 97.5 10 LEU B CA 1
ATOM 1850 C C . LEU B 1 10 ? 0.304 17.984 3.352 1 97.5 10 LEU B C 1
ATOM 1852 O O . LEU B 1 10 ? -0.062 17.25 4.273 1 97.5 10 LEU B O 1
ATOM 1856 N N . SER B 1 11 ? 0.749 17.438 2.209 1 98.19 11 SER B N 1
ATOM 1857 C CA . SER B 1 11 ? 0.702 16.016 1.899 1 98.19 11 SER B CA 1
ATOM 1858 C C . SER B 1 11 ? 1.822 15.258 2.605 1 98.19 11 SER B C 1
ATOM 1860 O O . SER B 1 11 ? 3 15.453 2.291 1 98.19 11 SER B O 1
ATOM 1862 N N . PRO B 1 12 ? 1.485 14.32 3.475 1 98.81 12 PRO B N 1
ATOM 1863 C CA . PRO B 1 12 ? 2.521 13.508 4.121 1 98.81 12 PRO B CA 1
ATOM 1864 C C . PRO B 1 12 ? 3.344 12.695 3.125 1 98.81 12 PRO B C 1
ATOM 1866 O O . PRO B 1 12 ? 4.574 12.688 3.199 1 98.81 12 PRO B O 1
ATOM 1869 N N . PRO B 1 13 ? 2.693 12.055 2.133 1 98.88 13 PRO B N 1
ATOM 1870 C CA . PRO B 1 13 ? 3.479 11.312 1.146 1 98.88 13 PRO B CA 1
ATOM 1871 C C . PRO B 1 13 ? 4.465 12.195 0.386 1 98.88 13 PRO B C 1
ATOM 1873 O O . PRO B 1 13 ? 5.605 11.797 0.145 1 98.88 13 PRO B O 1
ATOM 1876 N N . ALA B 1 14 ? 4.066 13.367 0.004 1 98.88 14 ALA B N 1
ATOM 1877 C CA . ALA B 1 14 ? 4.965 14.273 -0.708 1 98.88 14 ALA B CA 1
ATOM 1878 C C . ALA B 1 14 ? 6.125 14.711 0.182 1 98.88 14 ALA B C 1
ATOM 1880 O O . ALA B 1 14 ? 7.258 14.852 -0.288 1 98.88 14 ALA B O 1
ATOM 1881 N N . ASN B 1 15 ? 5.824 14.945 1.432 1 98.94 15 ASN B N 1
ATOM 1882 C CA . ASN B 1 15 ? 6.859 15.375 2.365 1 98.94 15 ASN B CA 1
ATOM 1883 C C . ASN B 1 15 ? 7.875 14.273 2.627 1 98.94 15 ASN B C 1
ATOM 1885 O O . ASN B 1 15 ? 9.062 14.547 2.809 1 98.94 15 ASN B O 1
ATOM 1889 N N . ALA B 1 16 ? 7.43 13.031 2.697 1 98.94 16 ALA B N 1
ATOM 1890 C CA . ALA B 1 16 ? 8.352 11.914 2.857 1 98.94 16 ALA B CA 1
ATOM 1891 C C . ALA B 1 16 ? 9.344 11.852 1.697 1 98.94 16 ALA B C 1
ATOM 1893 O O . ALA B 1 16 ? 10.539 11.641 1.905 1 98.94 16 ALA B O 1
ATOM 1894 N N . VAL B 1 17 ? 8.852 12.055 0.455 1 98.94 17 VAL B N 1
ATOM 1895 C CA . VAL B 1 17 ? 9.695 12.062 -0.733 1 98.94 17 VAL B CA 1
ATOM 1896 C C . VAL B 1 17 ? 10.703 13.203 -0.644 1 98.94 17 VAL B C 1
ATOM 1898 O O . VAL B 1 17 ? 11.891 13.016 -0.93 1 98.94 17 VAL B O 1
ATOM 1901 N N . ARG B 1 18 ? 10.266 14.359 -0.222 1 98.94 18 ARG B N 1
ATOM 1902 C CA . ARG B 1 18 ? 11.133 15.523 -0.117 1 98.94 18 ARG B CA 1
ATOM 1903 C C . ARG B 1 18 ? 12.18 15.336 0.977 1 98.94 18 ARG B C 1
ATOM 1905 O O . ARG B 1 18 ? 13.32 15.766 0.831 1 98.94 18 ARG B O 1
ATOM 1912 N N . MET B 1 19 ? 11.758 14.727 2.121 1 98.94 19 MET B N 1
ATOM 1913 C CA . MET B 1 19 ? 12.734 14.43 3.168 1 98.94 19 MET B CA 1
ATOM 1914 C C . MET B 1 19 ? 13.844 13.531 2.641 1 98.94 19 MET B C 1
ATOM 1916 O O . MET B 1 19 ? 15.023 13.766 2.91 1 98.94 19 MET B O 1
ATOM 1920 N N . LEU B 1 20 ? 13.453 12.477 1.903 1 98.94 20 LEU B N 1
ATOM 1921 C CA . LEU B 1 20 ? 14.453 11.594 1.325 1 98.94 20 LEU B CA 1
ATOM 1922 C C . LEU B 1 20 ? 15.398 12.359 0.409 1 98.94 20 LEU B C 1
ATOM 1924 O O . LEU B 1 20 ? 16.625 12.195 0.488 1 98.94 20 LEU B O 1
ATOM 1928 N N . ALA B 1 21 ? 14.844 13.203 -0.486 1 98.94 21 ALA B N 1
ATOM 1929 C CA . ALA B 1 21 ? 15.672 13.992 -1.396 1 98.94 21 ALA B CA 1
ATOM 1930 C C . ALA B 1 21 ? 16.688 14.836 -0.625 1 98.94 21 ALA B C 1
ATOM 1932 O O . ALA B 1 21 ? 17.859 14.906 -0.999 1 98.94 21 ALA B O 1
ATOM 1933 N N . ASP B 1 22 ? 16.219 15.453 0.407 1 98.88 22 ASP B N 1
ATOM 1934 C CA . ASP B 1 22 ? 17.078 16.281 1.241 1 98.88 22 ASP B CA 1
ATOM 1935 C C . ASP B 1 22 ? 18.219 15.469 1.84 1 98.88 22 ASP B C 1
ATOM 1937 O O . ASP B 1 22 ? 19.375 15.898 1.815 1 98.88 22 ASP B O 1
ATOM 1941 N N . ILE B 1 23 ? 17.969 14.328 2.359 1 98.81 23 ILE B N 1
ATOM 1942 C CA . ILE B 1 23 ? 18.938 13.484 3.061 1 98.81 23 ILE B CA 1
ATOM 1943 C C . ILE B 1 23 ? 19.984 12.992 2.08 1 98.81 23 ILE B C 1
ATOM 1945 O O . ILE B 1 23 ? 21.172 12.93 2.414 1 98.81 23 ILE B O 1
ATOM 1949 N N . ILE B 1 24 ? 19.578 12.656 0.848 1 98.69 24 ILE B N 1
ATOM 1950 C CA . ILE B 1 24 ? 20.531 12.062 -0.085 1 98.69 24 ILE B CA 1
ATOM 1951 C C . ILE B 1 24 ? 21.172 13.164 -0.929 1 98.69 24 ILE B C 1
ATOM 1953 O O . ILE B 1 24 ? 21.984 12.883 -1.82 1 98.69 24 ILE B O 1
ATOM 1957 N N . GLY B 1 25 ? 20.719 14.422 -0.752 1 98.5 25 GLY B N 1
ATOM 1958 C CA . GLY B 1 25 ? 21.312 15.562 -1.442 1 98.5 25 GLY B CA 1
ATOM 1959 C C . GLY B 1 25 ? 20.844 15.703 -2.875 1 98.5 25 GLY B C 1
ATOM 1960 O O . GLY B 1 25 ? 21.578 16.172 -3.738 1 98.5 25 GLY B O 1
ATOM 1961 N N . LEU B 1 26 ? 19.656 15.25 -3.182 1 98.75 26 LEU B N 1
ATOM 1962 C CA . LEU B 1 26 ? 19.078 15.352 -4.52 1 98.75 26 LEU B CA 1
ATOM 1963 C C . LEU B 1 26 ? 18.266 16.625 -4.668 1 98.75 26 LEU B C 1
ATOM 1965 O O . LEU B 1 26 ? 17.281 16.828 -3.945 1 98.75 26 LEU B O 1
ATOM 1969 N N . GLU B 1 27 ? 18.609 17.438 -5.496 1 98.5 27 GLU B N 1
ATOM 1970 C CA . GLU B 1 27 ? 17.828 18.625 -5.805 1 98.5 27 GLU B CA 1
ATOM 1971 C C . GLU B 1 27 ? 16.578 18.281 -6.605 1 98.5 27 GLU B C 1
ATOM 1973 O O . GLU B 1 27 ? 16.656 17.531 -7.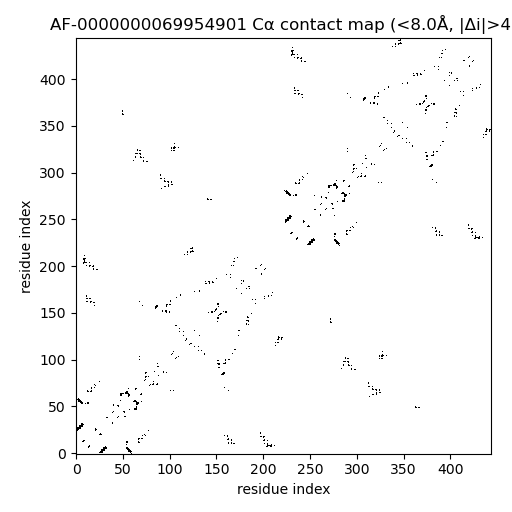582 1 98.5 27 GLU B O 1
ATOM 1978 N N . LEU B 1 28 ? 15.469 18.797 -6.168 1 98.81 28 LEU B N 1
ATOM 1979 C CA . LEU B 1 28 ? 14.203 18.625 -6.879 1 98.81 28 LEU B CA 1
ATOM 1980 C C . LEU B 1 28 ? 13.68 19.969 -7.367 1 98.81 28 LEU B C 1
ATOM 1982 O O . LEU B 1 28 ? 13.781 20.984 -6.664 1 98.81 28 LEU B O 1
ATOM 1986 N N . GLU B 1 29 ? 13.203 19.953 -8.57 1 98.81 29 GLU B N 1
ATOM 1987 C CA . GLU B 1 29 ? 12.266 21.016 -8.945 1 98.81 29 GLU B CA 1
ATOM 1988 C C . GLU B 1 29 ? 10.875 20.734 -8.391 1 98.81 29 GLU B C 1
ATOM 1990 O O . GLU B 1 29 ? 10.352 19.625 -8.547 1 98.81 29 GLU B O 1
ATOM 1995 N N . LEU B 1 30 ? 10.32 21.688 -7.719 1 98.69 30 LEU B N 1
ATOM 1996 C CA . LEU B 1 30 ? 9.031 21.484 -7.074 1 98.69 30 LEU B CA 1
ATOM 1997 C C . LEU B 1 30 ? 7.93 22.25 -7.797 1 98.69 30 LEU B C 1
ATOM 1999 O O . LEU B 1 30 ? 8.125 23.406 -8.188 1 98.69 30 LEU B O 1
ATOM 2003 N N . LYS B 1 31 ? 6.875 21.672 -8.039 1 98.44 31 LYS B N 1
ATOM 2004 C CA . LYS B 1 31 ? 5.676 22.281 -8.602 1 98.44 31 LYS B CA 1
ATOM 2005 C C . LYS B 1 31 ? 4.457 22.016 -7.723 1 98.44 31 LYS B C 1
ATOM 2007 O O . LYS B 1 31 ? 4.098 20.859 -7.496 1 98.44 31 LYS B O 1
ATOM 2012 N N . ASP B 1 32 ? 3.826 23.047 -7.25 1 98.25 32 ASP B N 1
ATOM 2013 C CA . ASP B 1 32 ? 2.596 22.906 -6.473 1 98.25 32 ASP B CA 1
ATOM 2014 C C . ASP B 1 32 ? 1.403 22.609 -7.379 1 98.25 32 ASP B C 1
ATOM 2016 O O . ASP B 1 32 ? 1.252 23.234 -8.438 1 98.25 32 ASP B O 1
ATOM 2020 N N . VAL B 1 33 ? 0.633 21.656 -6.969 1 97.81 33 VAL B N 1
ATOM 2021 C CA . VAL B 1 33 ? -0.601 21.312 -7.664 1 97.81 33 VAL B CA 1
ATOM 2022 C C . VAL B 1 33 ? -1.772 22.078 -7.051 1 97.81 33 VAL B C 1
ATOM 2024 O O . VAL B 1 33 ? -1.893 22.156 -5.828 1 97.81 33 VAL B O 1
ATOM 2027 N N . GLU B 1 34 ? -2.645 22.719 -7.867 1 95.75 34 GLU B N 1
ATOM 2028 C CA . GLU B 1 34 ? -3.873 23.344 -7.387 1 95.75 34 GLU B CA 1
ATOM 2029 C C . GLU B 1 34 ? -4.934 22.297 -7.051 1 95.75 34 GLU B C 1
ATOM 2031 O O . GLU B 1 34 ? -5.902 22.125 -7.793 1 95.75 34 GLU B O 1
ATOM 2036 N N . PHE B 1 35 ? -4.867 21.828 -5.918 1 91.31 35 PHE B N 1
ATOM 2037 C CA . PHE B 1 35 ? -5.621 20.641 -5.5 1 91.31 35 PHE B CA 1
ATOM 2038 C C . PHE B 1 35 ? -7.109 20.969 -5.402 1 91.31 35 PHE B C 1
ATOM 2040 O O . PHE B 1 35 ? -7.949 20.156 -5.809 1 91.31 35 PHE B O 1
ATOM 2047 N N . LEU B 1 36 ? -7.469 22.125 -4.867 1 89.44 36 LEU B N 1
ATOM 2048 C CA . LEU B 1 36 ? -8.867 22.5 -4.695 1 89.44 36 LEU B CA 1
ATOM 2049 C C . LEU B 1 36 ? -9.539 22.734 -6.043 1 89.44 36 LEU B C 1
ATOM 2051 O O . LEU B 1 36 ? -10.766 22.641 -6.156 1 89.44 36 LEU B O 1
ATOM 2055 N N . LYS B 1 37 ? -8.734 23.047 -7.105 1 93.94 37 LYS B N 1
ATOM 2056 C CA . LYS B 1 37 ? -9.25 23.203 -8.461 1 93.94 37 LYS B CA 1
ATOM 2057 C C . LYS B 1 37 ? -9.172 21.891 -9.234 1 93.94 37 LYS B C 1
ATOM 2059 O O . LYS B 1 37 ? -9.414 21.844 -10.438 1 93.94 37 LYS B O 1
ATOM 2064 N N . GLU B 1 38 ? -8.648 20.828 -8.578 1 93.62 38 GLU B N 1
ATOM 2065 C CA . GLU B 1 38 ? -8.578 19.469 -9.086 1 93.62 38 GLU B CA 1
ATOM 2066 C C . GLU B 1 38 ? -7.617 19.375 -10.266 1 93.62 38 GLU B C 1
ATOM 2068 O O . GLU B 1 38 ? -7.871 18.641 -11.227 1 93.62 38 GLU B O 1
ATOM 2073 N N . GLU B 1 39 ? -6.578 20.125 -10.227 1 96.75 39 GLU B N 1
ATOM 2074 C CA . GLU B 1 39 ? -5.547 20.047 -11.258 1 96.75 39 GLU B CA 1
ATOM 2075 C C . GLU B 1 39 ? -5.02 18.625 -11.406 1 96.75 39 GLU B C 1
ATOM 2077 O O . GLU B 1 39 ? -4.688 18.188 -12.508 1 96.75 39 GLU B O 1
ATOM 2082 N N . HIS B 1 40 ? -4.957 17.859 -10.305 1 95.69 40 HIS B N 1
ATOM 2083 C CA . HIS B 1 40 ? -4.453 16.5 -10.297 1 95.69 40 HIS B CA 1
ATOM 2084 C C . HIS B 1 40 ? -5.414 15.547 -11 1 95.69 40 HIS B C 1
ATOM 2086 O O . HIS B 1 40 ? -5.098 14.375 -11.203 1 95.69 40 HIS B O 1
ATOM 2092 N N . LYS B 1 41 ? -6.535 16.047 -11.453 1 95.81 41 LYS B N 1
ATOM 2093 C CA . LYS B 1 41 ? -7.508 15.234 -12.18 1 95.81 41 LYS B CA 1
ATOM 2094 C C . LYS B 1 41 ? -7.594 15.648 -13.648 1 95.81 41 LYS B C 1
ATOM 2096 O O . LYS B 1 41 ? -8.367 15.078 -14.414 1 95.81 41 LYS B O 1
ATOM 2101 N N . SER B 1 42 ? -6.836 16.641 -14.039 1 96.94 42 SER B N 1
ATOM 2102 C CA . SER B 1 42 ? -6.824 17.047 -15.438 1 96.94 42 SER B CA 1
ATOM 2103 C C . SER B 1 42 ? -6.297 15.945 -16.344 1 96.94 42 SER B C 1
ATOM 2105 O O . SER B 1 42 ? -5.516 15.102 -15.906 1 96.94 42 SER B O 1
ATOM 2107 N N . PRO B 1 43 ? -6.703 15.953 -17.594 1 96.06 43 PRO B N 1
ATOM 2108 C CA . PRO B 1 43 ? -6.188 14.961 -18.547 1 96.06 43 PRO B CA 1
ATOM 2109 C C . PRO B 1 43 ? -4.664 14.969 -18.641 1 96.06 43 PRO B C 1
ATOM 2111 O O . PRO B 1 43 ? -4.047 13.906 -18.734 1 96.06 43 PRO B O 1
ATOM 2114 N N . GLU B 1 44 ? -4.105 16.109 -18.578 1 96.38 44 GLU B N 1
ATOM 2115 C CA . GLU B 1 44 ? -2.654 16.234 -18.672 1 96.38 44 GLU B CA 1
ATOM 2116 C C . GLU B 1 44 ? -1.967 15.594 -17.484 1 96.38 44 GLU B C 1
ATOM 2118 O O . GLU B 1 44 ? -0.973 14.883 -17.641 1 96.38 44 GLU B O 1
ATOM 2123 N N . TYR B 1 45 ? -2.48 15.859 -16.281 1 97.69 45 TYR B N 1
ATOM 2124 C CA . TYR B 1 45 ? -1.891 15.297 -15.078 1 97.69 45 TYR B CA 1
ATOM 2125 C C . TYR B 1 45 ? -2.104 13.789 -15.031 1 97.69 45 TYR B C 1
ATOM 2127 O O . TYR B 1 45 ? -1.214 13.039 -14.609 1 97.69 45 TYR B O 1
ATOM 2135 N N . MET B 1 46 ? -3.254 13.344 -15.508 1 96.38 46 MET B N 1
ATOM 2136 C CA . MET B 1 46 ? -3.602 11.93 -15.461 1 96.38 46 MET B CA 1
ATOM 2137 C C . MET B 1 46 ? -2.727 11.125 -16.422 1 96.38 46 MET B C 1
ATOM 2139 O O . MET B 1 46 ? -2.551 9.914 -16.234 1 96.38 46 MET B O 1
ATOM 2143 N N . LYS B 1 47 ? -2.137 11.734 -17.375 1 95.62 47 LYS B N 1
ATOM 2144 C CA . LYS B 1 47 ? -1.165 11.086 -18.25 1 95.62 47 LYS B CA 1
ATOM 2145 C C . LYS B 1 47 ? 0.142 10.812 -17.5 1 95.62 47 LYS B C 1
ATOM 2147 O O . LYS B 1 47 ? 0.854 9.859 -17.828 1 95.62 47 LYS B O 1
ATOM 2152 N N . LEU B 1 48 ? 0.426 11.664 -16.516 1 97.31 48 LEU B N 1
ATOM 2153 C CA . LEU B 1 48 ? 1.642 11.508 -15.734 1 97.31 48 LEU B CA 1
ATOM 2154 C C . LEU B 1 48 ? 1.451 10.461 -14.641 1 97.31 48 LEU B C 1
ATOM 2156 O O . LEU B 1 48 ? 2.365 9.688 -14.352 1 97.31 48 LEU B O 1
ATOM 2160 N N . ASN B 1 49 ? 0.273 10.422 -14.078 1 98.12 49 ASN B N 1
ATOM 2161 C CA . ASN B 1 49 ? -0.043 9.578 -12.938 1 98.12 49 ASN B CA 1
ATOM 2162 C C . ASN B 1 49 ? -1.431 8.953 -13.07 1 98.12 49 ASN B C 1
ATOM 2164 O O . ASN B 1 49 ? -2.438 9.609 -12.789 1 98.12 49 ASN B O 1
ATOM 2168 N N . PRO B 1 50 ? -1.487 7.664 -13.336 1 97.62 50 PRO B N 1
ATOM 2169 C CA . PRO B 1 50 ? -2.764 6.98 -13.562 1 97.62 50 PRO B CA 1
ATOM 2170 C C . PRO B 1 50 ? -3.719 7.109 -12.383 1 97.62 50 PRO B C 1
ATOM 2172 O O . PRO B 1 50 ? -4.934 6.992 -12.547 1 97.62 50 PRO B O 1
ATOM 2175 N N . GLU B 1 51 ? -3.205 7.355 -11.164 1 97.88 51 GLU B N 1
ATOM 2176 C CA . GLU B 1 51 ? -4.055 7.441 -9.977 1 97.88 51 GLU B CA 1
ATOM 2177 C C . GLU B 1 51 ? -4.539 8.867 -9.75 1 97.88 51 GLU B C 1
ATOM 2179 O O . GLU B 1 51 ? -5.457 9.102 -8.961 1 97.88 51 GLU B O 1
ATOM 2184 N N . GLY B 1 52 ? -3.918 9.859 -10.391 1 97.69 52 GLY B N 1
ATOM 2185 C CA . GLY B 1 52 ? -4.34 11.242 -10.266 1 97.69 52 GLY B CA 1
ATOM 2186 C C . GLY B 1 52 ? -4.215 11.781 -8.852 1 97.69 52 GLY B C 1
ATOM 2187 O O . GLY B 1 52 ? -5.129 12.43 -8.344 1 97.69 52 GLY B O 1
ATOM 2188 N N . VAL B 1 53 ? -3.078 11.445 -8.211 1 96.88 53 VAL B N 1
ATOM 2189 C CA . VAL B 1 53 ? -2.805 11.922 -6.855 1 96.88 53 VAL B CA 1
ATOM 2190 C C . VAL B 1 53 ? -1.415 12.555 -6.805 1 96.88 53 VAL B C 1
ATOM 2192 O O . VAL B 1 53 ? -0.688 12.555 -7.801 1 96.88 53 VAL B O 1
ATOM 2195 N N . VAL B 1 54 ? -1.076 13.219 -5.762 1 97.88 54 VAL B N 1
ATOM 2196 C CA . VAL B 1 54 ? 0.279 13.68 -5.48 1 97.88 54 VAL B CA 1
ATOM 2197 C C . VAL B 1 54 ? 0.917 12.797 -4.41 1 97.88 54 VAL B C 1
ATOM 2199 O O . VAL B 1 54 ? 0.216 12.219 -3.578 1 97.88 54 VAL B O 1
ATOM 2202 N N . PRO B 1 55 ? 2.197 12.656 -4.418 1 98.75 55 PRO B N 1
ATOM 2203 C CA . PRO B 1 55 ? 3.16 13.273 -5.336 1 98.75 55 PRO B CA 1
ATOM 2204 C C . PRO B 1 55 ? 3.268 12.531 -6.664 1 98.75 55 PRO B C 1
ATOM 2206 O O . PRO B 1 55 ? 2.824 11.383 -6.77 1 98.75 55 PRO B O 1
ATOM 2209 N N . THR B 1 56 ? 3.729 13.203 -7.656 1 98.88 56 THR B N 1
ATOM 2210 C CA . THR B 1 56 ? 4.168 12.633 -8.922 1 98.88 56 THR B CA 1
ATOM 2211 C C . THR B 1 56 ? 5.57 13.117 -9.281 1 98.88 56 THR B C 1
ATOM 2213 O O . THR B 1 56 ? 5.844 14.32 -9.242 1 98.88 56 THR B O 1
ATOM 2216 N N . LEU B 1 57 ? 6.477 12.203 -9.578 1 98.94 57 LEU B N 1
ATOM 2217 C CA . LEU B 1 57 ? 7.848 12.516 -9.977 1 98.94 57 LEU B CA 1
ATOM 2218 C C . LEU B 1 57 ? 8.008 12.422 -11.492 1 98.94 57 LEU B C 1
ATOM 2220 O O . LEU B 1 57 ? 7.504 11.484 -12.117 1 98.94 57 LEU B O 1
ATOM 2224 N N . VAL B 1 58 ? 8.617 13.375 -12.094 1 98.88 58 VAL B N 1
ATOM 2225 C CA . VAL B 1 58 ? 9.078 13.297 -13.477 1 98.88 58 VAL B CA 1
ATOM 2226 C C . VAL B 1 58 ? 10.602 13.398 -13.523 1 98.88 58 VAL B C 1
ATOM 2228 O O . VAL B 1 58 ? 11.172 14.414 -13.117 1 98.88 58 VAL B O 1
ATOM 2231 N N . ASP B 1 59 ? 11.281 12.344 -13.938 1 98.75 59 ASP B N 1
ATOM 2232 C CA . ASP B 1 59 ? 12.734 12.25 -13.992 1 98.75 59 ASP B CA 1
ATOM 2233 C C . ASP B 1 59 ? 13.203 11.812 -15.383 1 98.75 59 ASP B C 1
ATOM 2235 O O . ASP B 1 59 ? 13.172 10.625 -15.711 1 98.75 59 ASP B O 1
ATOM 2239 N N . ASP B 1 60 ? 13.711 12.758 -16.234 1 97.25 60 ASP B N 1
ATOM 2240 C CA . ASP B 1 60 ? 14.234 12.477 -17.562 1 97.25 60 ASP B CA 1
ATOM 2241 C C . ASP B 1 60 ? 13.195 11.758 -18.422 1 97.25 60 ASP B C 1
ATOM 2243 O O . ASP B 1 60 ? 13.453 10.664 -18.938 1 97.25 60 ASP B O 1
ATOM 2247 N N . GLY B 1 61 ? 12.008 12.273 -18.391 1 96.62 61 GLY B N 1
ATOM 2248 C CA . GLY B 1 61 ? 10.945 11.766 -19.234 1 96.62 61 GLY B CA 1
ATOM 2249 C C . GLY B 1 61 ? 10.195 10.602 -18.609 1 96.62 61 GLY B C 1
ATOM 2250 O O . GLY B 1 61 ? 9.211 10.117 -19.188 1 96.62 61 GLY B O 1
ATOM 2251 N N . PHE B 1 62 ? 10.648 10.148 -17.453 1 98.06 62 PHE B N 1
ATOM 2252 C CA . PHE B 1 62 ? 9.992 9.07 -16.734 1 98.06 62 PHE B CA 1
ATOM 2253 C C . PHE B 1 62 ? 9.094 9.625 -15.633 1 98.06 62 PHE B C 1
ATOM 2255 O O . PHE B 1 62 ? 9.555 10.352 -14.75 1 98.06 62 PHE B O 1
ATOM 2262 N N . SER B 1 63 ? 7.777 9.328 -15.695 1 98.69 63 SER B N 1
ATOM 2263 C CA . SER B 1 63 ? 6.836 9.773 -14.672 1 98.69 63 SER B CA 1
ATOM 2264 C C . SER B 1 63 ? 6.469 8.641 -13.727 1 98.69 63 SER B C 1
ATOM 2266 O O . SER B 1 63 ? 6.273 7.5 -14.164 1 98.69 63 SER B O 1
ATOM 2268 N N . LEU B 1 64 ? 6.43 8.945 -12.484 1 98.75 64 LEU B N 1
ATOM 2269 C CA . LEU B 1 64 ? 6.156 7.949 -11.461 1 98.75 64 LEU B CA 1
ATOM 2270 C C . LEU B 1 64 ? 5.309 8.539 -10.336 1 98.75 64 LEU B C 1
ATOM 2272 O O . LEU B 1 64 ? 5.66 9.578 -9.773 1 98.75 64 LEU B O 1
ATOM 2276 N N . GLY B 1 65 ? 4.16 7.852 -10.094 1 98.62 65 GLY B N 1
ATOM 2277 C CA . GLY B 1 65 ? 3.361 8.164 -8.914 1 98.62 65 GLY B CA 1
ATOM 2278 C C . GLY B 1 65 ? 3.625 7.234 -7.75 1 98.62 65 GLY B C 1
ATOM 2279 O O . GLY B 1 65 ? 4.523 6.395 -7.809 1 98.62 65 GLY B O 1
ATOM 2280 N N . GLU B 1 66 ? 2.824 7.426 -6.77 1 98.69 66 GLU B N 1
ATOM 2281 C CA . GLU B 1 66 ? 2.934 6.621 -5.555 1 98.69 66 GLU B CA 1
ATOM 2282 C C . GLU B 1 66 ? 4.223 6.93 -4.801 1 98.69 66 GLU B C 1
ATOM 2284 O O . GLU B 1 66 ? 5.32 6.645 -5.293 1 98.69 66 GLU B O 1
ATOM 2289 N N . SER B 1 67 ? 4.117 7.449 -3.623 1 98.88 67 SER B N 1
ATOM 2290 C CA . SER B 1 67 ? 5.23 8.039 -2.889 1 98.88 67 SER B CA 1
ATOM 2291 C C . SER B 1 67 ? 6.281 6.992 -2.539 1 98.88 67 SER B C 1
ATOM 2293 O O . SER B 1 67 ? 7.48 7.25 -2.643 1 98.88 67 SER B O 1
ATOM 2295 N N . HIS B 1 68 ? 5.844 5.789 -2.17 1 98.94 68 HIS B N 1
ATOM 2296 C CA . HIS B 1 68 ? 6.801 4.777 -1.74 1 98.94 68 HIS B CA 1
ATOM 2297 C C . HIS B 1 68 ? 7.574 4.211 -2.928 1 98.94 68 HIS B C 1
ATOM 2299 O O . HIS B 1 68 ? 8.766 3.926 -2.818 1 98.94 68 HIS B O 1
ATOM 2305 N N . ALA B 1 69 ? 6.898 4.027 -4.055 1 98.94 69 ALA B N 1
ATOM 2306 C CA . ALA B 1 69 ? 7.598 3.662 -5.281 1 98.94 69 ALA B CA 1
ATOM 2307 C C . ALA B 1 69 ? 8.617 4.73 -5.672 1 98.94 69 ALA B C 1
ATOM 2309 O O . ALA B 1 69 ? 9.734 4.41 -6.082 1 98.94 69 ALA B O 1
ATOM 2310 N N . ILE B 1 70 ? 8.25 6 -5.527 1 98.94 70 ILE B N 1
ATOM 2311 C CA . ILE B 1 70 ? 9.141 7.121 -5.824 1 98.94 70 ILE B CA 1
ATOM 2312 C C . ILE B 1 70 ? 10.359 7.07 -4.906 1 98.94 70 ILE B C 1
ATOM 2314 O O . ILE B 1 70 ? 11.492 7.219 -5.367 1 98.94 70 ILE B O 1
ATOM 2318 N N . MET B 1 71 ? 10.141 6.828 -3.639 1 99 71 MET B N 1
ATOM 2319 C CA . MET B 1 71 ? 11.234 6.812 -2.676 1 99 71 MET B CA 1
ATOM 2320 C C . MET B 1 71 ? 12.211 5.684 -2.98 1 99 71 MET B C 1
ATOM 2322 O O . MET B 1 71 ? 13.43 5.887 -2.967 1 99 71 MET B O 1
ATOM 2326 N N . ILE B 1 72 ? 11.664 4.473 -3.248 1 98.94 72 ILE B N 1
ATOM 2327 C CA . ILE B 1 72 ? 12.508 3.33 -3.574 1 98.94 72 ILE B CA 1
ATOM 2328 C C . ILE B 1 72 ? 13.312 3.629 -4.836 1 98.94 72 ILE B C 1
ATOM 2330 O O . ILE B 1 72 ? 14.516 3.377 -4.887 1 98.94 72 ILE B O 1
ATOM 2334 N N . TYR B 1 73 ? 12.68 4.27 -5.852 1 98.94 73 TYR B N 1
ATOM 2335 C CA . TYR B 1 73 ? 13.328 4.648 -7.102 1 98.94 73 TYR B CA 1
ATOM 2336 C C . TYR B 1 73 ? 14.438 5.664 -6.852 1 98.94 73 TYR B C 1
ATOM 2338 O O . TYR B 1 73 ? 15.57 5.473 -7.289 1 98.94 73 TYR B O 1
ATOM 2346 N N . MET B 1 74 ? 14.188 6.7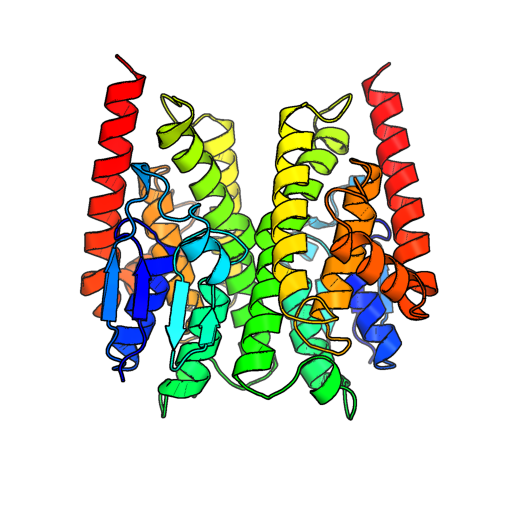03 -6.078 1 98.94 74 MET B N 1
ATOM 2347 C CA . MET B 1 74 ? 15.117 7.805 -5.84 1 98.94 74 MET B CA 1
ATOM 2348 C C . MET B 1 74 ? 16.344 7.332 -5.059 1 98.94 74 MET B C 1
ATOM 2350 O O . MET B 1 74 ? 17.469 7.672 -5.402 1 98.94 74 MET B O 1
ATOM 2354 N N . VAL B 1 75 ? 16.078 6.531 -4.012 1 98.88 75 VAL B N 1
ATOM 2355 C CA . VAL B 1 75 ? 17.203 6.109 -3.178 1 98.88 75 VAL B CA 1
ATOM 2356 C C . VAL B 1 75 ? 18.078 5.129 -3.951 1 98.88 75 VAL B C 1
ATOM 2358 O O . VAL B 1 75 ? 19.297 5.125 -3.793 1 98.88 75 VAL B O 1
ATOM 2361 N N . SER B 1 76 ? 17.484 4.297 -4.816 1 98.62 76 SER B N 1
ATOM 2362 C CA . SER B 1 76 ? 18.219 3.332 -5.621 1 98.62 76 SER B CA 1
ATOM 2363 C C . SER B 1 76 ? 19.047 4.027 -6.695 1 98.62 76 SER B C 1
ATOM 2365 O O . SER B 1 76 ? 20.172 3.609 -6.996 1 98.62 76 SER B O 1
ATOM 2367 N N . LYS B 1 77 ? 18.562 5.109 -7.289 1 98.56 77 LYS B N 1
ATOM 2368 C CA . LYS B 1 77 ? 19.203 5.789 -8.406 1 98.56 77 LYS B CA 1
ATOM 2369 C C . LYS B 1 77 ? 20.203 6.84 -7.906 1 98.56 77 LYS B C 1
ATOM 2371 O O . LYS B 1 77 ? 21.297 6.961 -8.445 1 98.56 77 LYS B O 1
ATOM 2376 N N . TYR B 1 78 ? 19.828 7.562 -6.859 1 98.69 78 TYR B N 1
ATOM 2377 C CA . TYR B 1 78 ? 20.562 8.781 -6.5 1 98.69 78 TYR B CA 1
ATOM 2378 C C . TYR B 1 78 ? 21.141 8.672 -5.102 1 98.69 78 TYR B C 1
ATOM 2380 O O . TYR B 1 78 ? 21.875 9.57 -4.656 1 98.69 78 TYR B O 1
ATOM 2388 N N . GLY B 1 79 ? 20.891 7.605 -4.383 1 98.44 79 GLY B N 1
ATOM 2389 C CA . GLY B 1 79 ? 21.234 7.52 -2.971 1 98.44 79 GLY B CA 1
ATOM 2390 C C . GLY B 1 79 ? 22.719 7.422 -2.711 1 98.44 79 GLY B C 1
ATOM 2391 O O . GLY B 1 79 ? 23.188 7.73 -1.614 1 98.44 79 GLY B O 1
ATOM 2392 N N . GLY B 1 80 ? 23.516 6.887 -3.719 1 97.69 80 GLY B N 1
ATOM 2393 C CA . GLY B 1 80 ? 24.938 6.703 -3.537 1 97.69 80 GLY B CA 1
ATOM 2394 C C . GLY B 1 80 ? 25.281 5.844 -2.336 1 97.69 80 GLY B C 1
ATOM 2395 O O . GLY B 1 80 ? 24.75 4.746 -2.178 1 97.69 80 GLY B O 1
ATOM 2396 N N . ASP B 1 81 ? 26.109 6.367 -1.475 1 96.5 81 ASP B N 1
ATOM 2397 C CA . ASP B 1 81 ? 26.594 5.645 -0.302 1 96.5 81 ASP B CA 1
ATOM 2398 C C . ASP B 1 81 ? 25.5 5.488 0.741 1 96.5 81 ASP B C 1
ATOM 2400 O O . ASP B 1 81 ? 25.594 4.641 1.632 1 96.5 81 ASP B O 1
ATOM 2404 N N . LYS B 1 82 ? 24.516 6.273 0.627 1 98.31 82 LYS B N 1
ATOM 2405 C CA . LYS B 1 82 ? 23.438 6.262 1.605 1 98.31 82 LYS B CA 1
ATOM 2406 C C . LYS B 1 82 ? 22.391 5.215 1.246 1 98.31 82 LYS B C 1
ATOM 2408 O O . LYS B 1 82 ? 21.531 4.875 2.07 1 98.31 82 LYS B O 1
ATOM 2413 N N . SER B 1 83 ? 22.469 4.691 0.037 1 98.38 83 SER B N 1
ATOM 2414 C CA . SER B 1 83 ? 21.469 3.744 -0.435 1 98.38 83 SER B CA 1
ATOM 2415 C C . SER B 1 83 ? 21.375 2.525 0.477 1 98.38 83 SER B C 1
ATOM 2417 O O . SER B 1 83 ? 20.281 2.094 0.848 1 98.38 83 SER B O 1
ATOM 2419 N N . GLU B 1 84 ? 22.547 2.01 0.817 1 98.38 84 GLU B N 1
ATOM 2420 C CA . GLU B 1 84 ? 22.578 0.797 1.63 1 98.38 84 GLU B CA 1
ATOM 2421 C C . GLU B 1 84 ? 22.031 1.059 3.029 1 98.38 84 GLU B C 1
ATOM 2423 O O . GLU B 1 84 ? 21.406 0.183 3.629 1 98.38 84 GLU B O 1
ATOM 2428 N N . LEU B 1 85 ? 22.219 2.193 3.52 1 98.38 85 LEU B N 1
ATOM 2429 C CA . LEU B 1 85 ? 21.719 2.557 4.836 1 98.38 85 LEU B CA 1
ATOM 2430 C C . LEU B 1 85 ? 20.203 2.762 4.793 1 98.38 85 LEU B C 1
ATOM 2432 O O . LEU B 1 85 ? 19.469 2.238 5.641 1 98.38 85 LEU B O 1
ATOM 2436 N N . LEU B 1 86 ? 19.719 3.445 3.842 1 98.88 86 LEU B N 1
ATOM 2437 C CA . LEU B 1 86 ? 18.328 3.916 3.814 1 98.88 86 LEU B CA 1
ATOM 2438 C C . LEU B 1 86 ? 17.406 2.842 3.256 1 98.88 86 LEU B C 1
ATOM 2440 O O . LEU B 1 86 ? 16.203 2.855 3.525 1 98.88 86 LEU B O 1
ATOM 2444 N N . TYR B 1 87 ? 17.922 2.002 2.443 1 98.88 87 TYR B N 1
ATOM 2445 C CA . TYR B 1 87 ? 17.188 0.891 1.848 1 98.88 87 TYR B CA 1
ATOM 2446 C C . TYR B 1 87 ? 18.078 -0.332 1.691 1 98.88 87 TYR B C 1
ATOM 2448 O O . TYR B 1 87 ? 18.5 -0.671 0.579 1 98.88 87 TYR B O 1
ATOM 2456 N N . PRO B 1 88 ? 18.297 -1.014 2.818 1 98.56 88 PRO B N 1
ATOM 2457 C CA . PRO B 1 88 ? 19.328 -2.049 2.885 1 98.56 88 PRO B CA 1
ATOM 2458 C C . PRO B 1 88 ? 19.094 -3.178 1.885 1 98.56 88 PRO B C 1
ATOM 2460 O O . PRO B 1 88 ? 17.953 -3.598 1.672 1 98.56 88 PRO B O 1
ATOM 2463 N N . SER B 1 89 ? 20.203 -3.754 1.331 1 97.44 89 SER B N 1
ATOM 2464 C CA . SER B 1 89 ? 20.125 -4.816 0.332 1 97.44 89 SER B CA 1
ATOM 2465 C C . SER B 1 89 ? 19.953 -6.18 0.989 1 97.44 89 SER B C 1
ATOM 2467 O O . SER B 1 89 ? 19.625 -7.16 0.316 1 97.44 89 SER B O 1
ATOM 2469 N N . ASP B 1 90 ? 20.219 -6.227 2.32 1 98.19 90 ASP B N 1
ATOM 2470 C CA . ASP B 1 90 ? 19.938 -7.469 3.037 1 98.19 90 ASP B CA 1
ATOM 2471 C C . ASP B 1 90 ? 18.469 -7.887 2.857 1 98.19 90 ASP B C 1
ATOM 2473 O O . ASP B 1 90 ? 17.562 -7.102 3.115 1 98.19 90 ASP B O 1
ATOM 2477 N N . LEU B 1 91 ? 18.297 -9.109 2.449 1 98.12 91 LEU B N 1
ATOM 2478 C CA . LEU B 1 91 ? 16.984 -9.594 2.006 1 98.12 91 LEU B CA 1
ATOM 2479 C C . LEU B 1 91 ? 15.953 -9.445 3.115 1 98.12 91 LEU B C 1
ATOM 2481 O O . LEU B 1 91 ? 14.852 -8.953 2.877 1 98.12 91 LEU B O 1
ATOM 2485 N N . ARG B 1 92 ? 16.25 -9.891 4.301 1 98.38 92 ARG B N 1
ATOM 2486 C CA . ARG B 1 92 ? 15.297 -9.875 5.402 1 98.38 92 ARG B CA 1
ATOM 2487 C C . ARG B 1 92 ? 15 -8.453 5.855 1 98.38 92 ARG B C 1
ATOM 2489 O O . ARG B 1 92 ? 13.844 -8.086 6.055 1 98.38 92 ARG B O 1
ATOM 2496 N N . THR B 1 93 ? 16.078 -7.605 5.996 1 98.56 93 THR B N 1
ATOM 2497 C CA . THR B 1 93 ? 15.875 -6.223 6.418 1 98.56 93 THR B CA 1
ATOM 2498 C C . THR B 1 93 ? 15.047 -5.457 5.391 1 98.56 93 THR B C 1
ATOM 2500 O O . THR B 1 93 ? 14.125 -4.723 5.754 1 98.56 93 THR B O 1
ATOM 2503 N N . ARG B 1 94 ? 15.367 -5.676 4.125 1 98.81 94 ARG B N 1
ATOM 2504 C CA . ARG B 1 94 ? 14.625 -4.988 3.072 1 98.81 94 ARG B CA 1
ATOM 2505 C C . ARG B 1 94 ? 13.164 -5.426 3.066 1 98.81 94 ARG B C 1
ATOM 2507 O O . ARG B 1 94 ? 12.266 -4.613 2.812 1 98.81 94 ARG B O 1
ATOM 2514 N N . ALA B 1 95 ? 12.883 -6.676 3.342 1 98.88 95 ALA B N 1
ATOM 2515 C CA . ALA B 1 95 ? 11.508 -7.176 3.396 1 98.88 95 ALA B CA 1
ATOM 2516 C C . ALA B 1 95 ? 10.711 -6.469 4.484 1 98.88 95 ALA B C 1
ATOM 2518 O O . ALA B 1 95 ? 9.539 -6.121 4.281 1 98.88 95 ALA B O 1
ATOM 2519 N N . VAL B 1 96 ? 11.336 -6.23 5.59 1 98.81 96 VAL B N 1
ATOM 2520 C CA . VAL B 1 96 ? 10.656 -5.551 6.688 1 98.81 96 VAL B CA 1
ATOM 2521 C C . VAL B 1 96 ? 10.422 -4.086 6.324 1 98.81 96 VAL B C 1
ATOM 2523 O O . VAL B 1 96 ? 9.359 -3.531 6.605 1 98.81 96 VAL B O 1
ATOM 2526 N N . VAL B 1 97 ? 11.43 -3.453 5.688 1 98.94 97 VAL B N 1
ATOM 2527 C CA . VAL B 1 97 ? 11.242 -2.084 5.219 1 98.94 97 VAL B CA 1
ATOM 2528 C C . VAL B 1 97 ? 10.031 -2.016 4.289 1 98.94 97 VAL B C 1
ATOM 2530 O O . VAL B 1 97 ? 9.164 -1.16 4.461 1 98.94 97 VAL B O 1
ATOM 2533 N N . ASN B 1 98 ? 9.969 -2.963 3.346 1 98.94 98 ASN B N 1
ATOM 2534 C CA . ASN B 1 98 ? 8.844 -3.006 2.422 1 98.94 98 ASN B CA 1
ATOM 2535 C C . ASN B 1 98 ? 7.523 -3.227 3.158 1 98.94 98 ASN B C 1
ATOM 2537 O O . ASN B 1 98 ? 6.52 -2.58 2.85 1 98.94 98 ASN B O 1
ATOM 2541 N N . GLN B 1 99 ? 7.52 -4.113 4.098 1 98.94 99 GLN B N 1
ATOM 2542 C CA . GLN B 1 99 ? 6.324 -4.383 4.887 1 98.94 99 GLN B CA 1
ATOM 2543 C C . GLN B 1 99 ? 5.793 -3.109 5.535 1 98.94 99 GLN B C 1
ATOM 2545 O O . GLN B 1 99 ? 4.59 -2.842 5.5 1 98.94 99 GLN B O 1
ATOM 2550 N N . VAL B 1 100 ? 6.68 -2.336 6.105 1 98.94 100 VAL B N 1
ATOM 2551 C CA . VAL B 1 100 ? 6.285 -1.126 6.82 1 98.94 100 VAL B CA 1
ATOM 2552 C C . VAL B 1 100 ? 5.797 -0.075 5.824 1 98.94 100 VAL B C 1
ATOM 2554 O O . VAL B 1 100 ? 4.848 0.662 6.105 1 98.94 100 VAL B O 1
ATOM 2557 N N . LEU B 1 101 ? 6.473 -0.004 4.656 1 98.94 101 LEU B N 1
ATOM 2558 C CA . LEU B 1 101 ? 6.027 0.94 3.637 1 98.94 101 LEU B CA 1
ATOM 2559 C C . LEU B 1 101 ? 4.617 0.603 3.166 1 98.94 101 LEU B C 1
ATOM 2561 O O . LEU B 1 101 ? 3.787 1.498 2.984 1 98.94 101 LEU B O 1
ATOM 2565 N N . PHE B 1 102 ? 4.316 -0.667 2.953 1 98.94 102 PHE B N 1
ATOM 2566 C CA . PHE B 1 102 ? 2.975 -1.077 2.557 1 98.94 102 PHE B CA 1
ATOM 2567 C C . PHE B 1 102 ? 1.978 -0.821 3.68 1 98.94 102 PHE B C 1
ATOM 2569 O O . PHE B 1 102 ? 0.829 -0.454 3.426 1 98.94 102 PHE B O 1
ATOM 2576 N N . PHE B 1 103 ? 2.365 -1.016 4.945 1 98.94 103 PHE B N 1
ATOM 2577 C CA . PHE B 1 103 ? 1.531 -0.679 6.094 1 98.94 103 PHE B CA 1
ATOM 2578 C C . PHE B 1 103 ? 1.165 0.8 6.082 1 98.94 103 PHE B C 1
ATOM 2580 O O . PHE B 1 103 ? 0.001 1.158 6.273 1 98.94 103 PHE B O 1
ATOM 2587 N N . ASP B 1 104 ? 2.168 1.587 5.859 1 98.94 104 ASP B N 1
ATOM 2588 C CA . ASP B 1 104 ? 1.889 3.018 5.801 1 98.94 104 ASP B CA 1
ATOM 2589 C C . ASP B 1 104 ? 0.865 3.332 4.711 1 98.94 104 ASP B C 1
ATOM 2591 O O . ASP B 1 104 ? -0.132 4.012 4.965 1 98.94 104 ASP B O 1
ATOM 2595 N N . ALA B 1 105 ? 1.09 2.814 3.537 1 98.81 105 ALA B N 1
ATOM 2596 C CA . ALA B 1 105 ? 0.275 3.133 2.367 1 98.81 105 ALA B CA 1
ATOM 2597 C C . ALA B 1 105 ? -1.157 2.637 2.545 1 98.81 105 ALA B C 1
ATOM 2599 O O . ALA B 1 105 ? -2.111 3.332 2.188 1 98.81 105 ALA B O 1
ATOM 2600 N N . SER B 1 106 ? -1.298 1.428 3.117 1 98.69 106 SER B N 1
ATOM 2601 C CA . SER B 1 106 ? -2.574 0.729 3.006 1 98.69 106 SER B CA 1
ATOM 2602 C C . SER B 1 106 ? -3.365 0.813 4.309 1 98.69 106 SER B C 1
ATOM 2604 O O . SER B 1 106 ? -4.562 0.516 4.332 1 98.69 106 SER B O 1
ATOM 2606 N N . VAL B 1 107 ? -2.703 1.219 5.398 1 98.62 107 VAL B N 1
ATOM 2607 C CA . VAL B 1 107 ? -3.393 1.232 6.684 1 98.62 107 VAL B CA 1
ATOM 2608 C C . VAL B 1 107 ? -3.342 2.637 7.281 1 98.62 107 VAL B C 1
ATOM 2610 O O . VAL B 1 107 ? -4.336 3.365 7.258 1 98.62 107 VAL B O 1
ATOM 2613 N N . LEU B 1 108 ? -2.146 3.088 7.629 1 98.81 108 LEU B N 1
ATOM 2614 C CA . LEU B 1 108 ? -2.029 4.328 8.383 1 98.81 108 LEU B CA 1
ATOM 2615 C C . LEU B 1 108 ? -2.459 5.523 7.543 1 98.81 108 LEU B C 1
ATOM 2617 O O . LEU B 1 108 ? -3.312 6.309 7.961 1 98.81 108 LEU B O 1
ATOM 2621 N N . PHE B 1 109 ? -1.956 5.609 6.355 1 98.81 109 PHE B N 1
ATOM 2622 C CA . PHE B 1 109 ? -2.26 6.762 5.516 1 98.81 109 PHE B CA 1
ATOM 2623 C C . PHE B 1 109 ? -3.713 6.73 5.059 1 98.81 109 PHE B C 1
ATOM 2625 O O . PHE B 1 109 ? -4.355 7.777 4.941 1 98.81 109 PHE B O 1
ATOM 2632 N N . VAL B 1 110 ? -4.219 5.578 4.777 1 98.44 110 VAL B N 1
ATOM 2633 C CA . VAL B 1 110 ? -5.602 5.445 4.328 1 98.44 110 VAL B CA 1
ATOM 2634 C C . VAL B 1 110 ? -6.547 5.992 5.398 1 98.44 110 VAL B C 1
ATOM 2636 O O . VAL B 1 110 ? -7.547 6.641 5.078 1 98.44 110 VAL B O 1
ATOM 2639 N N . LYS B 1 111 ? -6.281 5.711 6.672 1 98.38 111 LYS B N 1
ATOM 2640 C CA . LYS B 1 111 ? -7.117 6.223 7.754 1 98.38 111 LYS B CA 1
ATOM 2641 C C . LYS B 1 111 ? -7.105 7.746 7.789 1 98.38 111 LYS B C 1
ATOM 2643 O O . LYS B 1 111 ? -8.141 8.375 7.996 1 98.38 111 LYS B O 1
ATOM 2648 N N . ASN B 1 112 ? -5.91 8.328 7.586 1 98.44 112 ASN B N 1
ATOM 2649 C CA . ASN B 1 112 ? -5.793 9.781 7.496 1 98.44 112 ASN B CA 1
ATOM 2650 C C . ASN B 1 112 ? -6.582 10.336 6.312 1 98.44 112 ASN B C 1
ATOM 2652 O O . ASN B 1 112 ? -7.316 11.312 6.453 1 98.44 112 ASN B O 1
ATOM 2656 N N . LYS B 1 113 ? -6.395 9.742 5.219 1 97.31 113 LYS B N 1
ATOM 2657 C CA . LYS B 1 113 ? -7.008 10.188 3.973 1 97.31 113 LYS B CA 1
ATOM 2658 C C . LYS B 1 113 ? -8.531 10.156 4.062 1 97.31 113 LYS B C 1
ATOM 2660 O O . LYS B 1 113 ? -9.203 11.07 3.574 1 97.31 113 LYS B O 1
ATOM 2665 N N . ASN B 1 114 ? -9.109 9.078 4.664 1 96.75 114 ASN B N 1
ATOM 2666 C CA . ASN B 1 114 ? -10.555 8.977 4.828 1 96.75 114 ASN B CA 1
ATOM 2667 C C . ASN B 1 114 ? -11.117 10.156 5.621 1 96.75 114 ASN B C 1
ATOM 2669 O O . ASN B 1 114 ? -12.148 10.711 5.258 1 96.75 114 ASN B O 1
ATOM 2673 N N . ILE B 1 115 ? -10.438 10.562 6.613 1 97.88 115 ILE B N 1
ATOM 2674 C CA . ILE B 1 115 ? -10.898 11.648 7.477 1 97.88 115 ILE B CA 1
ATOM 2675 C C . ILE B 1 115 ? -10.695 12.984 6.777 1 97.88 115 ILE B C 1
ATOM 2677 O O . ILE B 1 115 ? -11.602 13.82 6.75 1 97.88 115 ILE B O 1
ATOM 2681 N N . SER B 1 116 ? -9.523 13.18 6.176 1 97.25 116 SER B N 1
ATOM 2682 C CA . SER B 1 116 ? -9.219 14.469 5.562 1 97.25 116 SER B CA 1
ATOM 2683 C C . SER B 1 116 ? -10.086 14.719 4.332 1 97.25 116 SER B C 1
ATOM 2685 O O . SER B 1 116 ? -10.547 15.836 4.105 1 97.25 116 SER B O 1
ATOM 2687 N N . LYS B 1 117 ? -10.281 13.703 3.539 1 94.94 117 LYS B N 1
ATOM 2688 C CA . LYS B 1 117 ? -11.156 13.844 2.381 1 94.94 117 LYS B CA 1
ATOM 2689 C C . LYS B 1 117 ? -12.578 14.195 2.809 1 94.94 117 LYS B C 1
ATOM 2691 O O . LYS B 1 117 ? -13.211 15.062 2.211 1 94.94 117 LYS B O 1
ATOM 2696 N N . ALA B 1 118 ? -13.109 13.469 3.793 1 96.56 118 ALA B N 1
ATOM 2697 C CA . ALA B 1 118 ? -14.461 13.742 4.289 1 96.56 118 ALA B CA 1
ATOM 2698 C C . ALA B 1 118 ? -14.562 15.164 4.836 1 96.56 118 ALA B C 1
ATOM 2700 O O . ALA B 1 118 ? -15.586 15.828 4.66 1 96.56 118 ALA B O 1
ATOM 2701 N N . THR B 1 119 ? -13.539 15.633 5.508 1 97.44 119 THR B N 1
ATOM 2702 C CA . THR B 1 119 ? -13.523 16.969 6.086 1 97.44 119 THR B CA 1
ATOM 2703 C C . THR B 1 119 ? -13.492 18.031 4.992 1 97.44 119 THR B C 1
ATOM 2705 O O . THR B 1 119 ? -14.273 18.984 5.02 1 97.44 119 THR B O 1
ATOM 2708 N N . ILE B 1 120 ? -12.648 17.828 4.004 1 95.06 120 ILE B N 1
ATOM 2709 C CA . ILE B 1 120 ? -12.367 18.844 3.002 1 95.06 120 ILE B CA 1
ATOM 2710 C C . ILE B 1 120 ? -13.461 18.844 1.94 1 95.06 120 ILE B C 1
ATOM 2712 O O . ILE B 1 120 ? -13.906 19.906 1.488 1 95.06 120 ILE B O 1
ATOM 2716 N N . PHE B 1 121 ? -14.031 17.641 1.599 1 93.19 121 PHE B N 1
ATOM 2717 C CA . PHE B 1 121 ? -14.867 17.578 0.405 1 93.19 121 PHE B CA 1
ATOM 2718 C C . PHE B 1 121 ? -16.297 17.188 0.764 1 93.19 121 PHE B C 1
ATOM 2720 O O . PHE B 1 121 ? -17.219 17.391 -0.026 1 93.19 121 PHE B O 1
ATOM 2727 N N . ASP B 1 122 ? -16.5 16.578 2 1 94.62 122 ASP B N 1
ATOM 2728 C CA . ASP B 1 122 ? -17.812 16 2.264 1 94.62 122 ASP B CA 1
ATOM 2729 C C . ASP B 1 122 ? -18.484 16.672 3.459 1 94.62 122 ASP B C 1
ATOM 2731 O O . ASP B 1 122 ? -19.484 16.188 3.979 1 94.62 122 ASP B O 1
ATOM 2735 N N . GLY B 1 123 ? -17.891 17.656 3.988 1 97 123 GLY B N 1
ATOM 2736 C CA . GLY B 1 123 ? -18.531 18.469 5.012 1 97 123 GLY B CA 1
ATOM 2737 C C . GLY B 1 123 ? -18.453 17.859 6.398 1 97 123 GLY B C 1
ATOM 2738 O O . GLY B 1 123 ? -19.234 18.203 7.285 1 97 123 GLY B O 1
ATOM 2739 N N . LEU B 1 124 ? -17.547 16.953 6.637 1 97.44 124 LEU B N 1
ATOM 2740 C CA . LEU B 1 124 ? -17.375 16.344 7.949 1 97.44 124 LEU B CA 1
ATOM 2741 C C . LEU B 1 124 ? -17.016 17.391 8.992 1 97.44 124 LEU B C 1
ATOM 2743 O O . LEU B 1 124 ? -16.031 18.125 8.828 1 97.44 124 LEU B O 1
ATOM 2747 N N . LYS B 1 125 ? -17.797 17.453 10.047 1 97 125 LYS B N 1
ATOM 2748 C CA . LYS B 1 125 ? -17.625 18.484 11.062 1 97 125 LYS B CA 1
ATOM 2749 C C . LYS B 1 125 ? -16.516 18.109 12.047 1 97 125 LYS B C 1
ATOM 2751 O O . LYS B 1 125 ? -15.797 18.984 12.523 1 97 125 LYS B O 1
ATOM 2756 N N . ALA B 1 126 ? -16.391 16.906 12.344 1 96.75 126 ALA B N 1
ATOM 2757 C CA . ALA B 1 126 ? -15.391 16.344 13.25 1 96.75 126 ALA B CA 1
ATOM 2758 C C . ALA B 1 126 ? -15.227 14.844 13.031 1 96.75 126 ALA B C 1
ATOM 2760 O O . ALA B 1 126 ? -16.125 14.18 12.516 1 96.75 126 ALA B O 1
ATOM 2761 N N . PRO B 1 127 ? -14 14.328 13.32 1 97.62 127 PRO B N 1
ATOM 2762 C CA . PRO B 1 127 ? -13.867 12.875 13.234 1 97.62 127 PRO B CA 1
ATOM 2763 C C . PRO B 1 127 ? -14.906 12.133 14.086 1 97.62 127 PRO B C 1
ATOM 2765 O O . PRO B 1 127 ? -15.227 12.578 15.188 1 97.62 127 PRO B O 1
ATOM 2768 N N . THR B 1 128 ? -15.398 11.055 13.531 1 97.25 128 THR B N 1
ATOM 2769 C CA . THR B 1 128 ? -16.359 10.227 14.266 1 97.25 128 THR B CA 1
ATOM 2770 C C . THR B 1 128 ? -15.625 9.297 15.234 1 97.25 128 THR B C 1
ATOM 2772 O O . THR B 1 128 ? -14.406 9.172 15.18 1 97.25 128 THR B O 1
ATOM 2775 N N . GLU B 1 129 ? -16.375 8.672 16.125 1 97.5 129 GLU B N 1
ATOM 2776 C CA . GLU B 1 129 ? -15.797 7.676 17.031 1 97.5 129 GLU B CA 1
ATOM 2777 C C . GLU B 1 129 ? -15.156 6.531 16.25 1 97.5 129 GLU B C 1
ATOM 2779 O O . GLU B 1 129 ? -14.141 5.973 16.672 1 97.5 129 GLU B O 1
ATOM 2784 N N . ARG B 1 130 ? -15.758 6.223 15.125 1 95.75 130 ARG B N 1
ATOM 2785 C CA . ARG B 1 130 ? -15.211 5.16 14.289 1 95.75 130 ARG B CA 1
ATOM 2786 C C . ARG B 1 130 ? -13.875 5.578 13.688 1 95.75 130 ARG B C 1
ATOM 2788 O O . ARG B 1 130 ? -12.938 4.773 13.617 1 95.75 130 ARG B O 1
ATOM 2795 N N . HIS B 1 131 ? -13.781 6.832 13.211 1 97.69 131 HIS B N 1
ATOM 2796 C CA . HIS B 1 131 ? -12.523 7.359 12.703 1 97.69 131 HIS B CA 1
ATOM 2797 C C . HIS B 1 131 ? -11.414 7.23 13.742 1 97.69 131 HIS B C 1
ATOM 2799 O O . HIS B 1 131 ? -10.312 6.77 13.43 1 97.69 131 HIS B O 1
ATOM 2805 N N . LEU B 1 132 ? -11.75 7.637 14.953 1 98.38 132 LEU B N 1
ATOM 2806 C CA . LEU B 1 132 ? -10.773 7.66 16.031 1 98.38 132 LEU B CA 1
ATOM 2807 C C . LEU B 1 132 ? -10.375 6.246 16.438 1 98.38 132 LEU B C 1
ATOM 2809 O O . LEU B 1 132 ? -9.203 5.98 16.719 1 98.38 132 LEU B O 1
ATOM 2813 N N . ALA B 1 133 ? -11.328 5.332 16.453 1 97.88 133 ALA B N 1
ATOM 2814 C CA . ALA B 1 133 ? -11.047 3.93 16.766 1 97.88 133 ALA B CA 1
ATOM 2815 C C . ALA B 1 133 ? -10.141 3.307 15.703 1 97.88 133 ALA B C 1
ATOM 2817 O O . ALA B 1 133 ? -9.25 2.518 16.031 1 97.88 133 ALA B O 1
ATOM 2818 N N . ASP B 1 134 ? -10.414 3.643 14.492 1 97.38 134 ASP B N 1
ATOM 2819 C CA . ASP B 1 134 ? -9.594 3.141 13.398 1 97.38 134 ASP B CA 1
ATOM 2820 C C . ASP B 1 134 ? -8.148 3.617 13.523 1 97.38 134 ASP B C 1
ATOM 2822 O O . ASP B 1 134 ? -7.215 2.842 13.32 1 97.38 134 ASP B O 1
ATOM 2826 N N . LEU B 1 135 ? -7.961 4.883 13.82 1 98.56 135 LEU B N 1
ATOM 2827 C CA . LEU B 1 135 ? -6.621 5.418 14.016 1 98.56 135 LEU B CA 1
ATOM 2828 C C . LEU B 1 135 ? -5.934 4.754 15.203 1 98.56 135 LEU B C 1
ATOM 2830 O O . LEU B 1 135 ? -4.738 4.457 15.148 1 98.56 135 LEU B O 1
ATOM 2834 N N . GLU B 1 136 ? -6.688 4.535 16.297 1 98.62 136 GLU B N 1
ATOM 2835 C CA . GLU B 1 136 ? -6.148 3.855 17.469 1 98.62 136 GLU B CA 1
ATOM 2836 C C . GLU B 1 136 ? -5.625 2.467 17.109 1 98.62 136 GLU B C 1
ATOM 2838 O O . GLU B 1 136 ? -4.551 2.064 17.562 1 98.62 136 GLU B O 1
ATOM 2843 N N . GLU B 1 137 ? -6.359 1.781 16.297 1 97.88 137 GLU B N 1
ATOM 2844 C CA . GLU B 1 137 ? -5.938 0.456 15.859 1 97.88 137 GLU B CA 1
ATOM 2845 C C . GLU B 1 137 ? -4.637 0.528 15.062 1 97.88 137 GLU B C 1
ATOM 2847 O O . GLU B 1 137 ? -3.764 -0.329 15.211 1 97.88 137 GLU B O 1
ATOM 2852 N N . ALA B 1 138 ? -4.527 1.493 14.211 1 98.69 138 ALA B N 1
ATOM 2853 C CA . ALA B 1 138 ? -3.305 1.673 13.43 1 98.69 138 ALA B CA 1
ATOM 2854 C C . ALA B 1 138 ? -2.119 1.988 14.336 1 98.69 138 ALA B C 1
ATOM 2856 O O . ALA B 1 138 ? -1.002 1.526 14.094 1 98.69 138 ALA B O 1
ATOM 2857 N N . PHE B 1 139 ? -2.354 2.799 15.383 1 98.88 139 PHE B N 1
ATOM 2858 C CA . PHE B 1 139 ? -1.311 3.078 16.359 1 98.88 139 PHE B CA 1
ATOM 2859 C C . PHE B 1 139 ? -0.882 1.802 17.078 1 98.88 139 PHE B C 1
ATOM 2861 O O . PHE B 1 139 ? 0.309 1.582 17.312 1 98.88 139 PHE B O 1
ATOM 2868 N N . ASP B 1 140 ? -1.863 0.936 17.391 1 98.62 140 ASP B N 1
ATOM 2869 C CA . ASP B 1 140 ? -1.547 -0.344 18.016 1 98.62 140 ASP B CA 1
ATOM 2870 C C . ASP B 1 140 ? -0.631 -1.18 17.125 1 98.62 140 ASP B C 1
ATOM 2872 O O . ASP B 1 140 ? 0.317 -1.801 17.609 1 98.62 140 ASP B O 1
ATOM 2876 N N . MET B 1 141 ? -0.909 -1.213 15.875 1 98.5 141 MET B N 1
ATOM 2877 C CA . MET B 1 141 ? -0.082 -1.952 14.922 1 98.5 141 MET B CA 1
ATOM 2878 C C . MET B 1 141 ? 1.332 -1.384 14.875 1 98.5 141 MET B C 1
ATOM 2880 O O . MET B 1 141 ? 2.309 -2.133 14.938 1 98.5 141 MET B O 1
ATOM 2884 N N . LEU B 1 142 ? 1.418 -0.055 14.742 1 98.81 142 LEU B N 1
ATOM 2885 C CA . LEU B 1 142 ? 2.727 0.589 14.695 1 98.81 142 LEU B CA 1
ATOM 2886 C C . LEU B 1 142 ? 3.523 0.299 15.961 1 98.81 142 LEU B C 1
ATOM 2888 O O . LEU B 1 142 ? 4.734 0.07 15.906 1 98.81 142 LEU B O 1
ATOM 2892 N N . GLU B 1 143 ? 2.844 0.344 17.094 1 98.75 143 GLU B N 1
ATOM 2893 C CA . GLU B 1 143 ? 3.479 0.016 18.375 1 98.75 143 GLU B CA 1
ATOM 2894 C C . GLU B 1 143 ? 4.09 -1.382 18.328 1 98.75 143 GLU B C 1
ATOM 2896 O O . GLU B 1 143 ? 5.184 -1.6 18.859 1 98.75 143 GLU B O 1
ATOM 2901 N N . ARG B 1 144 ? 3.377 -2.33 17.734 1 97.94 144 ARG B N 1
ATOM 2902 C CA . ARG B 1 144 ? 3.867 -3.703 17.641 1 97.94 144 ARG B CA 1
ATOM 2903 C C . ARG B 1 144 ? 5.062 -3.793 16.703 1 97.94 144 ARG B C 1
ATOM 2905 O O . ARG B 1 144 ? 6.004 -4.551 16.953 1 97.94 144 ARG B O 1
ATOM 2912 N N . PHE B 1 145 ? 5.047 -2.998 15.594 1 97.88 145 PHE B N 1
ATOM 2913 C CA . PHE B 1 145 ? 6.219 -2.945 14.734 1 97.88 145 PHE B CA 1
ATOM 2914 C C . PHE B 1 145 ? 7.453 -2.521 15.516 1 97.88 145 PHE B C 1
ATOM 2916 O O . PHE B 1 145 ? 8.547 -3.061 15.312 1 97.88 145 PHE B O 1
ATOM 2923 N N . LEU B 1 146 ? 7.277 -1.623 16.406 1 98.44 146 LEU B N 1
ATOM 2924 C CA . LEU B 1 146 ? 8.375 -0.997 17.125 1 98.44 146 LEU B CA 1
ATOM 2925 C C . LEU B 1 146 ? 8.844 -1.887 18.281 1 98.44 146 LEU B C 1
ATOM 2927 O O . LEU B 1 146 ? 9.773 -1.532 19 1 98.44 146 LEU B O 1
ATOM 2931 N N . THR B 1 147 ? 8.234 -3.057 18.469 1 97 147 THR B N 1
ATOM 2932 C CA . THR B 1 147 ? 8.742 -4.023 19.438 1 97 147 THR B CA 1
ATOM 2933 C C . THR B 1 147 ? 9.945 -4.777 18.875 1 97 147 THR B C 1
ATOM 2935 O O . THR B 1 147 ? 10.711 -5.375 19.625 1 97 147 THR B O 1
ATOM 2938 N N . ARG B 1 148 ? 10.141 -4.703 17.562 1 93.81 148 ARG B N 1
ATOM 2939 C CA . ARG B 1 148 ? 11.102 -5.574 16.891 1 93.81 148 ARG B CA 1
ATOM 2940 C C . ARG B 1 148 ? 12.453 -4.883 16.75 1 93.81 148 ARG B C 1
ATOM 2942 O O . ARG B 1 148 ? 13.5 -5.543 16.75 1 93.81 148 ARG B O 1
ATOM 2949 N N . ASN B 1 149 ? 12.43 -3.59 16.578 1 93.69 149 ASN B N 1
ATOM 2950 C CA . ASN B 1 149 ? 13.625 -2.801 16.281 1 93.69 149 ASN B CA 1
ATOM 2951 C C . ASN B 1 149 ? 13.555 -1.424 16.938 1 93.69 149 ASN B C 1
ATOM 2953 O O . ASN B 1 149 ? 12.492 -0.999 17.391 1 93.69 149 ASN B O 1
ATOM 2957 N N . SER B 1 150 ? 14.711 -0.714 16.938 1 96 150 SER B N 1
ATOM 2958 C CA . SER B 1 150 ? 14.758 0.63 17.5 1 96 150 SER B CA 1
ATOM 2959 C C . SER B 1 150 ? 14.141 1.652 16.547 1 96 150 SER B C 1
ATOM 2961 O O . SER B 1 150 ? 13.766 2.748 16.969 1 96 150 SER B O 1
ATOM 2963 N N . TYR B 1 151 ? 14.18 1.33 15.297 1 98.44 151 TYR B N 1
ATOM 2964 C CA . TYR B 1 151 ? 13.414 2.049 14.289 1 98.44 151 TYR B CA 1
ATOM 2965 C C . TYR B 1 151 ? 12.297 1.174 13.719 1 98.44 151 TYR B C 1
ATOM 2967 O O . TYR B 1 151 ? 12.156 0.015 14.117 1 98.44 151 TYR B O 1
ATOM 2975 N N . VAL B 1 152 ? 11.461 1.688 12.859 1 98.69 152 VAL B N 1
ATOM 2976 C CA . VAL B 1 152 ? 10.211 1.013 12.531 1 98.69 152 VAL B CA 1
ATOM 2977 C C . VAL B 1 152 ? 10.508 -0.281 11.773 1 98.69 152 VAL B C 1
ATOM 2979 O O . VAL B 1 152 ? 9.727 -1.235 11.836 1 98.69 152 VAL B O 1
ATOM 2982 N N . ALA B 1 153 ? 11.68 -0.312 11.023 1 98.56 153 ALA B N 1
ATOM 2983 C CA . ALA B 1 153 ? 11.922 -1.487 10.188 1 98.56 153 ALA B CA 1
ATOM 2984 C C . ALA B 1 153 ? 13.297 -2.084 10.469 1 98.56 153 ALA B C 1
ATOM 2986 O O . ALA B 1 153 ? 13.602 -3.197 10.031 1 98.56 153 ALA B O 1
ATOM 2987 N N . ALA B 1 154 ? 14.188 -1.354 11.102 1 98.38 154 ALA B N 1
ATOM 2988 C CA . ALA B 1 154 ? 15.562 -1.749 11.391 1 98.38 154 ALA B CA 1
ATOM 2989 C C . ALA B 1 154 ? 16.078 -1.045 12.648 1 98.38 154 ALA B C 1
ATOM 2991 O O . ALA B 1 154 ? 15.32 -0.365 13.336 1 98.38 154 ALA B O 1
ATOM 2992 N N . ASP B 1 155 ? 17.359 -1.324 12.969 1 97.94 155 ASP B N 1
ATOM 2993 C CA . ASP B 1 155 ? 17.953 -0.663 14.125 1 97.94 155 ASP B CA 1
ATOM 2994 C C . ASP B 1 155 ? 18.609 0.658 13.734 1 97.94 155 ASP B C 1
ATOM 2996 O O . ASP B 1 155 ? 19.438 1.189 14.469 1 97.94 155 ASP B O 1
ATOM 3000 N N . HIS B 1 156 ? 18.328 1.124 12.594 1 98.12 156 HIS B N 1
ATOM 3001 C CA . HIS B 1 156 ? 18.781 2.408 12.07 1 98.12 156 HIS B CA 1
ATOM 3002 C C . HIS B 1 156 ? 17.734 3.025 11.141 1 98.12 156 HIS B C 1
ATOM 3004 O O . HIS B 1 156 ? 16.75 2.373 10.789 1 98.12 156 HIS B O 1
ATOM 3010 N N . LEU B 1 157 ? 17.953 4.266 10.797 1 98.62 157 LEU B N 1
ATOM 3011 C CA . LEU B 1 157 ? 17.047 5.027 9.938 1 98.62 157 LEU B CA 1
ATOM 3012 C C . LEU B 1 157 ? 16.953 4.402 8.547 1 98.62 157 LEU B C 1
ATOM 3014 O O . LEU B 1 157 ? 17.984 4.07 7.949 1 98.62 157 LEU B O 1
ATOM 3018 N N . THR B 1 158 ? 15.797 4.152 8.062 1 98.94 158 THR B N 1
ATOM 3019 C CA . THR B 1 158 ? 15.531 3.758 6.684 1 98.94 158 THR B CA 1
ATOM 3020 C C . THR B 1 158 ? 14.438 4.633 6.074 1 98.94 158 THR B C 1
ATOM 3022 O O . THR B 1 158 ? 13.875 5.496 6.754 1 98.94 158 THR B O 1
ATOM 3025 N N . ILE B 1 159 ? 14.078 4.434 4.855 1 98.94 159 ILE B N 1
ATOM 3026 C CA . ILE B 1 159 ? 13.031 5.195 4.188 1 98.94 159 ILE B CA 1
ATOM 3027 C C . ILE B 1 159 ? 11.68 4.898 4.836 1 98.94 159 ILE B C 1
ATOM 3029 O O . ILE B 1 159 ? 10.75 5.699 4.738 1 98.94 159 ILE B O 1
ATOM 3033 N N . ALA B 1 160 ? 11.516 3.742 5.516 1 98.94 160 ALA B N 1
ATOM 3034 C CA . ALA B 1 160 ? 10.281 3.438 6.23 1 98.94 160 ALA B CA 1
ATOM 3035 C C . ALA B 1 160 ? 10.023 4.453 7.344 1 98.94 160 ALA B C 1
ATOM 3037 O O . ALA B 1 160 ? 8.883 4.855 7.574 1 98.94 160 ALA B O 1
ATOM 3038 N N . ASP B 1 161 ? 11.078 4.867 8 1 98.94 161 ASP B N 1
ATOM 3039 C CA . ASP B 1 161 ? 10.938 5.848 9.07 1 98.94 161 ASP B CA 1
ATOM 3040 C C . ASP B 1 161 ? 10.484 7.199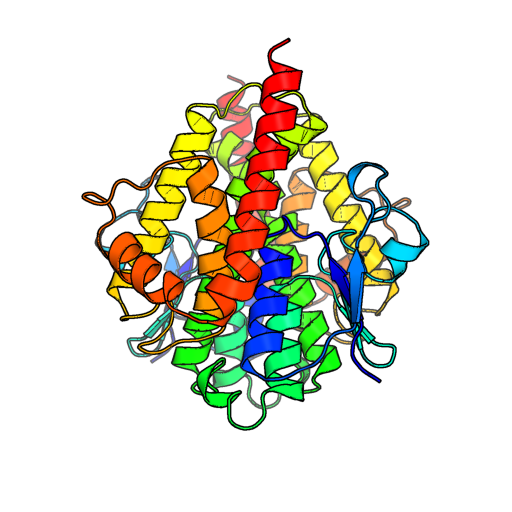 8.523 1 98.94 161 ASP B C 1
ATOM 3042 O O . ASP B 1 161 ? 9.688 7.898 9.148 1 98.94 161 ASP B O 1
ATOM 3046 N N . LEU B 1 162 ? 11.031 7.582 7.375 1 98.94 162 LEU B N 1
ATOM 3047 C CA . LEU B 1 162 ? 10.648 8.852 6.758 1 98.94 162 LEU B CA 1
ATOM 3048 C C . LEU B 1 162 ? 9.164 8.852 6.402 1 98.94 162 LEU B C 1
ATOM 3050 O O . LEU B 1 162 ? 8.453 9.812 6.699 1 98.94 162 LEU B O 1
ATOM 3054 N N . SER B 1 163 ? 8.727 7.777 5.816 1 98.94 163 SER B N 1
ATOM 3055 C CA . SER B 1 163 ? 7.324 7.641 5.422 1 98.94 163 SER B CA 1
ATOM 3056 C C . SER B 1 163 ? 6.402 7.672 6.633 1 98.94 163 SER B C 1
ATOM 3058 O O . SER B 1 163 ? 5.477 8.484 6.699 1 98.94 163 SER B O 1
ATOM 3060 N N . ILE B 1 164 ? 6.664 6.816 7.613 1 98.94 164 ILE B N 1
ATOM 3061 C CA . ILE B 1 164 ? 5.812 6.66 8.789 1 98.94 164 ILE B CA 1
ATOM 3062 C C . ILE B 1 164 ? 5.785 7.965 9.578 1 98.94 164 ILE B C 1
ATOM 3064 O O . ILE B 1 164 ? 4.734 8.367 10.086 1 98.94 164 ILE B O 1
ATOM 3068 N N . SER B 1 165 ? 6.918 8.648 9.734 1 98.88 165 SER B N 1
ATOM 3069 C CA . SER B 1 165 ? 6.957 9.859 10.547 1 98.88 165 SER B CA 1
ATOM 3070 C C . SER B 1 165 ? 6.078 10.961 9.953 1 98.88 165 SER B C 1
ATOM 3072 O O . SER B 1 165 ? 5.375 11.664 10.68 1 98.88 165 SER B O 1
ATOM 3074 N N . CYS B 1 166 ? 6.113 11.102 8.625 1 98.94 166 CYS B N 1
ATOM 3075 C CA . CYS B 1 166 ? 5.277 12.102 7.969 1 98.94 166 CYS B CA 1
ATOM 3076 C C . CYS B 1 166 ? 3.801 11.758 8.125 1 98.94 166 CYS B C 1
ATOM 3078 O O . CYS B 1 166 ? 2.984 12.641 8.414 1 98.94 166 CYS B O 1
ATOM 3080 N N . THR B 1 167 ? 3.455 10.5 7.949 1 98.94 167 THR B N 1
ATOM 3081 C CA . THR B 1 167 ? 2.064 10.078 8.07 1 98.94 167 THR B CA 1
ATOM 3082 C C . THR B 1 167 ? 1.576 10.219 9.508 1 98.94 167 THR B C 1
ATOM 3084 O O . THR B 1 167 ? 0.462 10.695 9.75 1 98.94 167 THR B O 1
ATOM 3087 N N . LEU B 1 168 ? 2.426 9.812 10.461 1 98.88 168 LEU B N 1
ATOM 3088 C CA . LEU B 1 168 ? 2.055 9.922 11.867 1 98.88 168 LEU B CA 1
ATOM 3089 C C . LEU B 1 168 ? 1.871 11.383 12.273 1 98.88 168 LEU B C 1
ATOM 3091 O O . LEU B 1 168 ? 0.967 11.703 13.047 1 98.88 168 LEU B O 1
ATOM 3095 N N . THR B 1 169 ? 2.738 12.203 11.773 1 98.5 169 THR B N 1
ATOM 3096 C CA . THR B 1 169 ? 2.646 13.633 12.031 1 98.5 169 THR B CA 1
ATOM 3097 C C . THR B 1 169 ? 1.258 14.164 11.672 1 98.5 169 THR B C 1
ATOM 3099 O O . THR B 1 169 ? 0.689 14.977 12.406 1 98.5 169 THR B O 1
ATOM 3102 N N . PHE B 1 170 ? 0.701 13.734 10.617 1 98.62 170 PHE B N 1
ATOM 3103 C CA . PHE B 1 170 ? -0.646 14.102 10.203 1 98.62 170 PHE B CA 1
ATOM 3104 C C . PHE B 1 170 ? -1.689 13.461 11.109 1 98.62 170 PHE B C 1
ATOM 3106 O O . PHE B 1 170 ? -2.658 14.117 11.508 1 98.62 170 PHE B O 1
ATOM 3113 N N . SER B 1 171 ? -1.552 12.172 11.461 1 98.81 171 SER B N 1
ATOM 3114 C CA . SER B 1 171 ? -2.482 11.453 12.32 1 98.81 171 SER B CA 1
ATOM 3115 C C . SER B 1 171 ? -2.678 12.18 13.648 1 98.81 171 SER B C 1
ATOM 3117 O O . SER B 1 171 ? -3.787 12.219 14.188 1 98.81 171 SER B O 1
ATOM 3119 N N . LEU B 1 172 ? -1.632 12.773 14.109 1 98.62 172 LEU B N 1
ATOM 3120 C CA . LEU B 1 172 ? -1.63 13.375 15.438 1 98.62 172 LEU B CA 1
ATOM 3121 C C . LEU B 1 172 ? -2.355 14.719 15.422 1 98.62 172 LEU B C 1
ATOM 3123 O O . LEU B 1 172 ? -2.66 15.273 16.484 1 98.62 172 LEU B O 1
ATOM 3127 N N . LEU B 1 173 ? -2.691 15.281 14.266 1 98.38 173 LEU B N 1
ATOM 3128 C CA . LEU B 1 173 ? -3.588 16.422 14.164 1 98.38 173 LEU B CA 1
ATOM 3129 C C . LEU B 1 173 ? -5.031 16.016 14.422 1 98.38 173 LEU B C 1
ATOM 3131 O O . LEU B 1 173 ? -5.883 16.859 14.695 1 98.38 173 LEU B O 1
ATOM 3135 N N . ILE B 1 174 ? -5.27 14.719 14.312 1 98.25 174 ILE B N 1
ATOM 3136 C CA . ILE B 1 174 ? -6.633 14.203 14.383 1 98.25 174 ILE B CA 1
ATOM 3137 C C . ILE B 1 174 ? -6.859 13.531 15.734 1 98.25 174 ILE B C 1
ATOM 3139 O O . ILE B 1 174 ? -7.898 13.734 16.375 1 98.25 174 ILE B O 1
ATOM 3143 N N . LYS B 1 175 ? -5.859 12.742 16.109 1 98.06 175 LYS B N 1
ATOM 3144 C CA . LYS B 1 175 ? -5.957 12 17.359 1 98.06 175 LYS B CA 1
ATOM 3145 C C . LYS B 1 175 ? -4.668 12.109 18.172 1 98.06 175 LYS B C 1
ATOM 3147 O O . LYS B 1 175 ? -3.584 11.812 17.672 1 98.06 175 LYS B O 1
ATOM 3152 N N . GLU B 1 176 ? -4.793 12.5 19.375 1 97.88 176 GLU B N 1
ATOM 31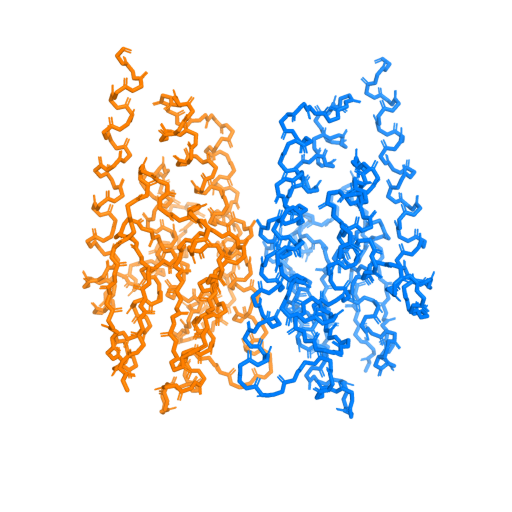53 C CA . GLU B 1 176 ? -3.637 12.578 20.266 1 97.88 176 GLU B CA 1
ATOM 3154 C C . GLU B 1 176 ? -3.086 11.195 20.562 1 97.88 176 GLU B C 1
ATOM 3156 O O . GLU B 1 176 ? -3.848 10.242 20.766 1 97.88 176 GLU B O 1
ATOM 3161 N N . LEU B 1 177 ? -1.822 11.109 20.656 1 98.62 177 LEU B N 1
ATOM 3162 C CA . LEU B 1 177 ? -1.176 9.859 21.016 1 98.62 177 LEU B CA 1
ATOM 3163 C C . LEU B 1 177 ? -1.311 9.594 22.516 1 98.62 177 LEU B C 1
ATOM 3165 O O . LEU B 1 177 ? -0.993 10.461 23.328 1 98.62 177 LEU B O 1
ATOM 3169 N N . ASP B 1 178 ? -1.819 8.445 22.891 1 98.56 178 ASP B N 1
ATOM 3170 C CA . ASP B 1 178 ? -1.743 7.98 24.266 1 98.56 178 ASP B CA 1
ATOM 3171 C C . ASP B 1 178 ? -0.361 7.41 24.578 1 98.56 178 ASP B C 1
ATOM 3173 O O . ASP B 1 178 ? -0.102 6.23 24.328 1 98.56 178 ASP B O 1
ATOM 3177 N N . THR B 1 179 ? 0.527 8.172 25.172 1 98.31 179 THR B N 1
ATOM 3178 C CA . THR B 1 179 ? 1.932 7.812 25.328 1 98.31 179 THR B CA 1
ATOM 3179 C C . THR B 1 179 ? 2.088 6.672 26.328 1 98.31 179 THR B C 1
ATOM 3181 O O . THR B 1 179 ? 3.123 6 26.359 1 98.31 179 THR B O 1
ATOM 3184 N N . GLU B 1 180 ? 1.152 6.441 27.234 1 98.38 180 GLU B N 1
ATOM 3185 C CA . GLU B 1 180 ? 1.186 5.301 28.141 1 98.38 180 GLU B CA 1
ATOM 3186 C C . GLU B 1 180 ? 0.894 3.998 27.406 1 98.38 180 GLU B C 1
ATOM 3188 O O . GLU B 1 180 ? 1.52 2.971 27.672 1 98.38 180 GLU B O 1
ATOM 3193 N N . LYS B 1 181 ? -0.076 4.129 26.484 1 98.38 181 LYS B N 1
ATOM 3194 C CA . LYS B 1 181 ? -0.457 2.957 25.703 1 98.38 181 LYS B CA 1
ATOM 3195 C C . LYS B 1 181 ? 0.545 2.695 24.578 1 98.38 181 LYS B C 1
ATOM 3197 O O . LYS B 1 181 ? 0.756 1.547 24.188 1 98.38 181 LYS B O 1
ATOM 3202 N N . HIS B 1 182 ? 1.115 3.734 24.062 1 98.75 182 HIS B N 1
ATOM 3203 C CA . HIS B 1 182 ? 2.016 3.65 22.922 1 98.75 182 HIS B CA 1
ATOM 3204 C C . HIS B 1 182 ? 3.369 4.281 23.234 1 98.75 182 HIS B C 1
ATOM 3206 O O . HIS B 1 182 ? 3.807 5.203 22.547 1 98.75 182 HIS B O 1
ATOM 3212 N N . PRO B 1 183 ? 4.082 3.713 24.188 1 98.75 183 PRO B N 1
ATOM 3213 C CA . PRO B 1 183 ? 5.352 4.312 24.609 1 98.75 183 PRO B CA 1
ATOM 3214 C C . PRO B 1 183 ? 6.441 4.188 23.547 1 98.75 183 PRO B C 1
ATOM 3216 O O . PRO B 1 183 ? 7.336 5.035 23.469 1 98.75 183 PRO B O 1
ATOM 3219 N N . ARG B 1 184 ? 6.426 3.121 22.781 1 98.69 184 ARG B N 1
ATOM 3220 C CA . ARG B 1 184 ? 7.461 2.922 21.766 1 98.69 184 ARG B CA 1
ATOM 3221 C C . ARG B 1 184 ? 7.293 3.904 20.609 1 98.69 184 ARG B C 1
ATOM 3223 O O . ARG B 1 184 ? 8.281 4.406 20.078 1 98.69 184 ARG B O 1
ATOM 3230 N N . ILE B 1 185 ? 6.012 4.184 20.219 1 98.88 185 ILE B N 1
ATOM 3231 C CA . ILE B 1 185 ? 5.762 5.215 19.219 1 98.88 185 ILE B CA 1
ATOM 3232 C C . ILE B 1 185 ? 6.277 6.562 19.719 1 98.88 185 ILE B C 1
ATOM 3234 O O . ILE B 1 185 ? 6.941 7.297 18.984 1 98.88 185 ILE B O 1
ATOM 3238 N N . ASP B 1 186 ? 5.945 6.859 20.953 1 98.75 186 ASP B N 1
ATOM 3239 C CA . ASP B 1 186 ? 6.352 8.133 21.531 1 98.75 186 ASP B CA 1
ATOM 3240 C C . ASP B 1 186 ? 7.867 8.312 21.469 1 98.75 186 ASP B C 1
ATOM 3242 O O . ASP B 1 186 ? 8.359 9.352 21.031 1 98.75 186 ASP B O 1
ATOM 3246 N N . ALA B 1 187 ? 8.609 7.332 21.891 1 98.62 187 ALA B N 1
ATOM 3247 C CA . ALA B 1 187 ? 10.07 7.387 21.906 1 98.62 187 ALA B CA 1
ATOM 3248 C C . ALA B 1 187 ? 10.625 7.512 20.484 1 98.62 187 ALA B C 1
ATOM 3250 O O . ALA B 1 187 ? 11.508 8.328 20.234 1 98.62 187 ALA B O 1
ATOM 3251 N N . TRP B 1 188 ? 10.141 6.695 19.594 1 98.81 188 TRP B N 1
ATOM 3252 C CA . TRP B 1 188 ? 10.586 6.699 18.203 1 98.81 188 TRP B CA 1
ATOM 3253 C C . TRP B 1 188 ? 10.281 8.039 17.547 1 98.81 188 TRP B C 1
ATOM 3255 O O . TRP B 1 188 ? 11.125 8.594 16.828 1 98.81 188 TRP B O 1
ATOM 3265 N N . TYR B 1 189 ? 9.078 8.516 17.797 1 98.75 189 TYR B N 1
ATOM 3266 C CA . TYR B 1 189 ? 8.656 9.773 17.188 1 98.75 189 TYR B CA 1
ATOM 3267 C C . TYR B 1 189 ? 9.523 10.93 17.656 1 98.75 189 TYR B C 1
ATOM 3269 O O . TYR B 1 189 ? 9.883 11.805 16.859 1 98.75 189 TYR B O 1
ATOM 3277 N N . LYS B 1 190 ? 9.883 11 18.906 1 98.25 190 LYS B N 1
ATOM 3278 C CA . LYS B 1 190 ? 10.789 12.016 19.438 1 98.25 190 LYS B CA 1
ATOM 3279 C C . LYS B 1 190 ? 12.148 11.953 18.75 1 98.25 190 LYS B C 1
ATOM 3281 O O . LYS B 1 190 ? 12.766 12.984 18.484 1 98.25 190 LYS B O 1
ATOM 3286 N N . LYS B 1 191 ? 12.625 10.758 18.469 1 98.06 191 LYS B N 1
ATOM 3287 C CA . LYS B 1 191 ? 13.867 10.594 17.719 1 98.06 191 LYS B CA 1
ATOM 3288 C C . LYS B 1 191 ? 13.742 11.172 16.312 1 98.06 191 LYS B C 1
ATOM 3290 O O . LYS B 1 191 ? 14.648 11.859 15.836 1 98.06 191 LYS B O 1
ATOM 3295 N N . MET B 1 192 ? 12.617 10.922 15.68 1 98.56 192 MET B N 1
ATOM 3296 C CA . MET B 1 192 ? 12.398 11.398 14.312 1 98.56 192 MET B CA 1
ATOM 3297 C C . MET B 1 192 ? 12.32 12.922 14.281 1 98.56 192 MET B C 1
ATOM 3299 O O . MET B 1 192 ? 12.75 13.547 13.312 1 98.56 192 MET B O 1
ATOM 3303 N N . GLN B 1 193 ? 11.766 13.508 15.273 1 98.06 193 GLN B N 1
ATOM 3304 C CA . GLN B 1 193 ? 11.602 14.953 15.336 1 98.06 193 GLN B CA 1
ATOM 3305 C C . GLN B 1 193 ? 12.953 15.664 15.414 1 98.06 193 GLN B C 1
ATOM 3307 O O . GLN B 1 193 ? 13.047 16.859 15.164 1 98.06 193 GLN B O 1
ATOM 3312 N N . GLN B 1 194 ? 13.992 14.961 15.703 1 97.88 194 GLN B N 1
ATOM 3313 C CA . GLN B 1 194 ? 15.328 15.547 15.781 1 97.88 194 GLN B CA 1
ATOM 3314 C C . GLN B 1 194 ? 16.031 15.492 14.43 1 97.88 194 GLN B C 1
ATOM 3316 O O . GLN B 1 194 ? 17.062 16.156 14.234 1 97.88 194 GLN B O 1
ATOM 3321 N N . GLU B 1 195 ? 15.531 14.727 13.516 1 97.88 195 GLU B N 1
ATOM 3322 C CA . GLU B 1 195 ? 16.125 14.648 12.18 1 97.88 195 GLU B CA 1
ATOM 3323 C C . GLU B 1 195 ? 16.031 15.984 11.461 1 97.88 195 GLU B C 1
ATOM 3325 O O . GLU B 1 195 ? 14.953 16.562 11.336 1 97.88 195 GLU B O 1
ATOM 3330 N N . PRO B 1 196 ? 17.125 16.5 10.93 1 98.44 196 PRO B N 1
ATOM 3331 C CA . PRO B 1 196 ? 17.125 17.812 10.273 1 98.44 196 PRO B CA 1
ATOM 3332 C C . PRO B 1 196 ? 16.109 17.906 9.148 1 98.44 196 PRO B C 1
ATOM 3334 O O . PRO B 1 196 ? 15.422 18.938 9.016 1 98.44 196 PRO B O 1
ATOM 3337 N N . SER B 1 197 ? 15.992 16.922 8.367 1 98.56 197 SER B N 1
ATOM 3338 C CA . SER B 1 197 ? 15.055 16.953 7.254 1 98.56 197 SER B CA 1
ATOM 3339 C C . SER B 1 197 ? 13.609 16.984 7.742 1 98.56 197 SER B C 1
ATOM 3341 O O . SER B 1 197 ? 12.742 17.562 7.086 1 98.56 197 SER B O 1
ATOM 3343 N N . TYR B 1 198 ? 13.32 16.312 8.883 1 98.62 198 TYR B N 1
ATOM 3344 C CA . TYR B 1 198 ? 11.992 16.375 9.477 1 98.62 198 TYR B CA 1
ATOM 3345 C C . TYR B 1 198 ? 11.617 17.797 9.844 1 98.62 198 TYR B C 1
ATOM 3347 O O . TYR B 1 198 ? 10.523 18.266 9.508 1 98.62 198 TYR B O 1
ATOM 3355 N N . LYS B 1 199 ? 12.516 18.516 10.508 1 98.5 199 LYS B N 1
ATOM 3356 C CA . LYS B 1 199 ? 12.289 19.891 10.914 1 98.5 199 LYS B CA 1
ATOM 3357 C C . LYS B 1 199 ? 12.094 20.797 9.695 1 98.5 199 LYS B C 1
ATOM 3359 O O . LYS B 1 199 ? 11.227 21.688 9.703 1 98.5 199 LYS B O 1
ATOM 3364 N N . LYS B 1 200 ? 12.859 20.516 8.688 1 98.5 200 LYS B N 1
ATOM 3365 C CA . LYS B 1 200 ? 12.891 21.359 7.504 1 98.5 200 LYS B CA 1
ATOM 3366 C C . LYS B 1 200 ? 11.641 21.172 6.652 1 98.5 200 LYS B C 1
ATOM 3368 O O . LYS B 1 200 ? 11.148 22.109 6.027 1 98.5 200 LYS B O 1
ATOM 3373 N N . ILE B 1 201 ? 11.086 19.938 6.633 1 98.75 201 ILE B N 1
ATOM 3374 C CA . ILE B 1 201 ? 10.094 19.609 5.617 1 98.75 201 ILE B CA 1
ATOM 3375 C C . ILE B 1 201 ? 8.789 19.188 6.289 1 98.75 201 ILE B C 1
ATOM 3377 O O . ILE B 1 201 ? 7.723 19.734 5.988 1 98.75 201 ILE B O 1
ATOM 3381 N N . ALA B 1 202 ? 8.82 18.234 7.234 1 98.5 202 ALA B N 1
ATOM 3382 C CA . ALA B 1 202 ? 7.621 17.656 7.824 1 98.5 202 ALA B CA 1
ATOM 3383 C C . ALA B 1 202 ? 6.926 18.656 8.75 1 98.5 202 ALA B C 1
ATOM 3385 O O . ALA B 1 202 ? 5.695 18.672 8.836 1 98.5 202 ALA B O 1
ATOM 3386 N N . VAL B 1 203 ? 7.715 19.484 9.461 1 98.5 203 VAL B N 1
ATOM 3387 C CA . VAL B 1 203 ? 7.137 20.438 10.406 1 98.5 203 VAL B CA 1
ATOM 3388 C C . VAL B 1 203 ? 6.32 21.484 9.648 1 98.5 203 VAL B C 1
ATOM 3390 O O . VAL B 1 203 ? 5.141 21.688 9.945 1 98.5 203 VAL B O 1
ATOM 3393 N N . PRO B 1 204 ? 6.926 22.141 8.648 1 98.56 204 PRO B N 1
ATOM 3394 C CA . PRO B 1 204 ? 6.086 23.062 7.879 1 98.56 204 PRO B CA 1
ATOM 3395 C C . PRO B 1 204 ? 4.91 22.359 7.199 1 98.56 204 PRO B C 1
ATOM 3397 O O . PRO B 1 204 ? 3.836 22.953 7.055 1 98.56 204 PRO B O 1
ATOM 3400 N N . GLY B 1 205 ? 5.109 21.094 6.719 1 98.5 205 GLY B N 1
ATOM 3401 C CA . GLY B 1 205 ? 4.02 20.328 6.141 1 98.5 205 GLY B CA 1
ATOM 3402 C C . GLY B 1 205 ? 2.867 20.109 7.105 1 98.5 205 GLY B C 1
ATOM 3403 O O . GLY B 1 205 ? 1.701 20.234 6.727 1 98.5 205 GLY B O 1
ATOM 3404 N N . ARG B 1 206 ? 3.211 19.797 8.328 1 98.31 206 ARG B N 1
ATOM 3405 C CA . ARG B 1 206 ? 2.211 19.609 9.375 1 98.31 206 ARG B CA 1
ATOM 3406 C C . ARG B 1 206 ? 1.419 20.891 9.602 1 98.31 206 ARG B C 1
ATOM 3408 O O . 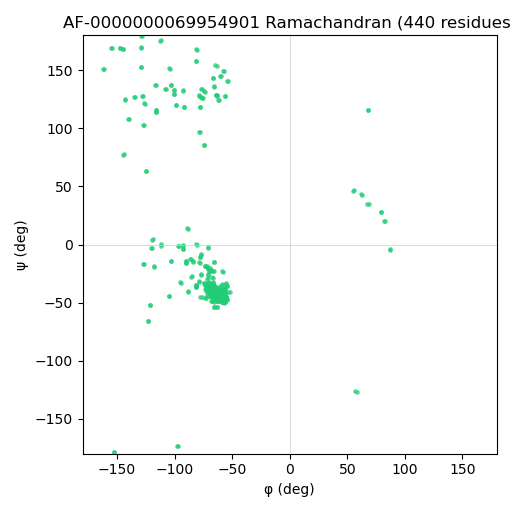ARG B 1 206 ? 0.203 20.844 9.805 1 98.31 206 ARG B O 1
ATOM 3415 N N . LEU B 1 207 ? 2.117 22.016 9.648 1 98.44 207 LEU B N 1
ATOM 3416 C CA . LEU B 1 207 ? 1.455 23.312 9.852 1 98.44 207 LEU B CA 1
ATOM 3417 C C . LEU B 1 207 ? 0.467 23.594 8.727 1 98.44 207 LEU B C 1
ATOM 3419 O O . LEU B 1 207 ? -0.643 24.062 8.977 1 98.44 207 LEU B O 1
ATOM 3423 N N . ALA B 1 208 ? 0.877 23.297 7.516 1 98.38 208 ALA B N 1
ATOM 3424 C CA . ALA B 1 208 ? -0.014 23.484 6.375 1 98.38 208 ALA B CA 1
ATOM 3425 C C . ALA B 1 208 ? -1.25 22.594 6.492 1 98.38 208 ALA B C 1
ATOM 3427 O O . ALA B 1 208 ? -2.365 23.031 6.199 1 98.38 208 ALA B O 1
ATOM 3428 N N . ALA B 1 209 ? -1.062 21.391 6.926 1 98.31 209 ALA B N 1
ATOM 3429 C CA . ALA B 1 209 ? -2.17 20.453 7.105 1 98.31 209 ALA B CA 1
ATOM 3430 C C . ALA B 1 209 ? -3.125 20.938 8.195 1 98.31 209 ALA B C 1
ATOM 3432 O O . ALA B 1 209 ? -4.344 20.906 8.016 1 98.31 209 ALA B O 1
ATOM 3433 N N . LYS B 1 210 ? -2.553 21.359 9.273 1 98.31 210 LYS B N 1
ATOM 3434 C CA . LYS B 1 210 ? -3.354 21.875 10.391 1 98.31 210 LYS B CA 1
ATOM 3435 C C . LYS B 1 210 ? -4.219 23.047 9.953 1 98.31 210 LYS B C 1
ATOM 3437 O O . LYS B 1 210 ? -5.406 23.109 10.273 1 98.31 210 LYS B O 1
ATOM 3442 N N . GLN B 1 211 ? -3.609 23.969 9.273 1 98.19 211 GLN B N 1
ATOM 3443 C CA . GLN B 1 211 ? -4.32 25.156 8.82 1 98.19 211 GLN B CA 1
ATOM 3444 C C . GLN B 1 211 ? -5.465 24.781 7.883 1 98.19 211 GLN B C 1
ATOM 3446 O O . GLN B 1 211 ? -6.562 25.344 7.984 1 98.19 211 GLN B O 1
ATOM 3451 N N . THR B 1 212 ? -5.199 23.875 7.012 1 97.5 212 THR B N 1
ATOM 3452 C CA . THR B 1 212 ? -6.211 23.453 6.047 1 97.5 212 THR B CA 1
ATOM 3453 C C . THR B 1 212 ? -7.359 22.734 6.75 1 97.5 212 THR B C 1
ATOM 3455 O O . THR B 1 212 ? -8.531 23.047 6.512 1 97.5 212 THR B O 1
ATOM 3458 N N . LEU B 1 213 ? -7.059 21.781 7.605 1 97.25 213 LEU B N 1
ATOM 3459 C CA . LEU B 1 213 ? -8.094 21.031 8.32 1 97.25 213 LEU B CA 1
ATOM 3460 C C . LEU B 1 213 ? -8.922 21.969 9.203 1 97.25 213 LEU B C 1
ATOM 3462 O O . LEU B 1 213 ? -10.148 21.859 9.25 1 97.25 213 LEU B O 1
ATOM 3466 N N . ASP B 1 214 ? -8.219 22.891 9.898 1 97.19 214 ASP B N 1
ATOM 3467 C CA . ASP B 1 214 ? -8.922 23.828 10.758 1 97.19 214 ASP B CA 1
ATOM 3468 C C . ASP B 1 214 ? -9.891 24.703 9.945 1 97.19 214 ASP B C 1
ATOM 3470 O O . ASP B 1 214 ? -11.008 24.969 10.383 1 97.19 214 ASP B O 1
ATOM 3474 N N . TYR B 1 215 ? -9.422 25.141 8.828 1 97.56 215 TYR B N 1
ATOM 3475 C CA . TYR B 1 215 ? -10.258 25.969 7.965 1 97.56 215 TYR B CA 1
ATOM 3476 C C . TYR B 1 215 ? -11.539 25.25 7.586 1 97.56 215 TYR B C 1
ATOM 3478 O O . TYR B 1 215 ? -12.633 25.781 7.742 1 97.56 215 TYR B O 1
ATOM 3486 N N . PHE B 1 216 ? -11.453 24.047 7.137 1 97.19 216 PHE B N 1
ATOM 3487 C CA . PHE B 1 216 ? -12.625 23.328 6.645 1 97.19 216 PHE B CA 1
ATOM 3488 C C . PHE B 1 216 ? -13.516 22.891 7.801 1 97.19 216 PHE B C 1
ATOM 3490 O O . PHE B 1 216 ? -14.742 22.844 7.668 1 97.19 216 PHE B O 1
ATOM 3497 N N . ARG B 1 217 ? -12.898 22.547 8.914 1 96.69 217 ARG B N 1
ATOM 3498 C CA . ARG B 1 217 ? -13.703 22.219 10.086 1 96.69 217 ARG B CA 1
ATOM 3499 C C . ARG B 1 217 ? -14.555 23.406 10.523 1 96.69 217 ARG B C 1
ATOM 3501 O O . ARG B 1 217 ? -15.727 23.25 10.859 1 96.69 217 ARG B O 1
ATOM 3508 N N . GLN B 1 218 ? -13.914 24.562 10.547 1 97.38 218 GLN B N 1
ATOM 3509 C CA . GLN B 1 218 ? -14.648 25.781 10.891 1 97.38 218 GLN B CA 1
ATOM 3510 C C . GLN B 1 218 ? -15.766 26.047 9.891 1 97.38 218 GLN B C 1
ATOM 3512 O O . GLN B 1 218 ? -16.891 26.375 10.281 1 97.38 218 GLN B O 1
ATOM 3517 N N . LYS B 1 219 ? -15.453 25.906 8.664 1 97.31 219 LYS B N 1
ATOM 3518 C CA . LYS B 1 219 ? -16.438 26.125 7.598 1 97.31 219 LYS B CA 1
ATOM 3519 C C . LYS B 1 219 ? -17.609 25.156 7.73 1 97.31 219 LYS B C 1
ATOM 3521 O O . LYS B 1 219 ? -18.766 25.547 7.559 1 97.31 219 LYS B O 1
ATOM 3526 N N . ASN B 1 220 ? -17.297 23.844 8.055 1 97.31 220 ASN B N 1
ATOM 3527 C CA . ASN B 1 220 ? -18.312 22.797 8.117 1 97.31 220 ASN B CA 1
ATOM 3528 C C . ASN B 1 220 ? -19.219 22.969 9.328 1 97.31 220 ASN B C 1
ATOM 3530 O O . ASN B 1 220 ? -20.312 22.406 9.375 1 97.31 220 ASN B O 1
ATOM 3534 N N . ASN B 1 221 ? -18.844 23.672 10.289 1 96.31 221 ASN B N 1
ATOM 3535 C CA . ASN B 1 221 ? -19.609 23.859 11.508 1 96.31 221 ASN B CA 1
ATOM 3536 C C . ASN B 1 221 ? -20.422 25.156 11.469 1 96.31 221 ASN B C 1
ATOM 3538 O O . ASN B 1 221 ? -21.109 25.5 12.438 1 96.31 221 ASN B O 1
ATOM 3542 N N . GLN B 1 222 ? -20.375 25.969 10.469 1 92.75 222 GLN B N 1
ATOM 3543 C CA . GLN B 1 222 ? -21.234 27.141 10.258 1 92.75 222 GLN B CA 1
ATOM 3544 C C . GLN B 1 222 ? -22.531 26.75 9.562 1 92.75 222 GLN B C 1
ATOM 3546 O O . GLN B 1 222 ? -22.578 25.797 8.797 1 92.75 222 GLN B O 1
#

Solvent-accessible surface area (backbone atoms only — not comparable to full-atom values): 22649 Å² total; per-residue (Å²): 129,65,34,34,35,37,27,50,63,48,38,34,53,31,33,22,40,49,30,51,28,58,74,50,66,50,66,66,41,78,41,77,56,53,60,95,78,42,46,40,68,32,73,73,41,33,73,50,18,48,77,37,60,73,22,33,38,40,49,93,92,42,58,38,34,48,40,68,25,42,43,56,41,48,36,72,73,57,18,70,85,48,22,54,57,36,57,37,79,52,63,70,54,32,30,38,29,42,28,48,43,50,43,35,51,42,45,51,41,42,56,46,48,57,51,51,48,34,27,71,76,64,52,36,56,65,88,49,73,65,54,52,50,52,49,50,51,44,50,53,26,52,33,48,36,36,71,77,29,76,26,65,47,32,82,52,73,31,56,38,45,42,45,46,50,28,42,47,55,52,43,48,78,78,45,76,80,55,52,86,83,32,47,55,46,49,54,43,50,58,56,49,61,67,37,67,45,38,56,70,38,39,47,56,15,43,53,47,35,50,52,51,53,51,50,34,29,55,59,39,67,103,130,64,34,35,36,38,28,51,63,47,36,34,53,30,34,21,42,51,30,52,28,58,75,50,67,49,67,67,41,77,41,79,55,53,61,94,77,41,46,39,66,33,73,73,41,34,72,51,20,48,76,38,61,73,23,31,36,39,48,94,89,42,57,39,33,48,39,67,25,42,41,54,42,45,36,72,75,60,17,69,85,48,21,54,58,37,58,36,80,52,62,69,55,34,28,39,30,42,27,48,44,51,42,36,51,44,45,51,41,43,55,46,48,57,52,50,48,34,27,70,74,64,52,35,56,62,86,48,73,64,56,53,51,52,48,50,51,44,50,52,26,52,32,45,36,37,72,78,30,76,27,66,48,33,83,51,75,32,56,40,45,44,44,44,52,28,39,48,54,52,44,49,76,76,45,76,79,56,52,86,82,31,46,56,47,48,54,43,50,58,56,49,62,67,35,67,46,36,55,70,38,41,48,57,15,41,52,46,34,50,53,52,52,51,49,32,28,55,60,39,67,104